Protein 6GG2 (pdb70)

Structure (mmCIF, N/CA/C/O backbone):
data_6GG2
#
_entry.id   6GG2
#
_cell.length_a   90.123
_cell.length_b   90.123
_cell.length_c   266.278
_cell.angle_alpha   90.00
_cell.angle_beta   90.00
_cell.angle_gamma   120.00
#
_symmetry.space_group_name_H-M   'P 65 2 2'
#
loop_
_entity.id
_entity.type
_entity.pdbx_description
1 polymer 'Amino acid oxidase fmpA'
2 non-polymer 'FLAVIN-ADENINE DINUCLEOTIDE'
3 water water
#
loop_
_atom_site.group_PDB
_atom_site.id
_atom_site.type_symbol
_atom_site.label_atom_id
_atom_site.label_alt_id
_atom_site.label_comp_id
_atom_site.label_asym_id
_atom_site.label_entity_id
_atom_site.label_seq_id
_atom_site.pdbx_PDB_ins_code
_atom_site.Cartn_x
_atom_site.Cartn_y
_atom_site.Cartn_z
_atom_site.occupancy
_atom_site.B_iso_or_equiv
_atom_site.auth_seq_id
_atom_site.auth_comp_id
_atom_site.auth_asym_id
_atom_site.auth_atom_id
_atom_site.pdbx_PDB_model_num
ATOM 1 N N . SER A 1 2 ? -16.154 -60.709 -0.938 1.00 100.63 2 SER A N 1
ATOM 2 C CA . SER A 1 2 ? -16.804 -59.908 -1.968 1.00 108.03 2 SER A CA 1
ATOM 3 C C . SER A 1 2 ? -16.179 -58.520 -2.070 1.00 108.51 2 SER A C 1
ATOM 4 O O . SER A 1 2 ? -16.185 -57.904 -3.134 1.00 107.66 2 SER A O 1
ATOM 7 N N . ILE A 1 3 ? -15.629 -58.045 -0.956 1.00 106.14 3 ILE A N 1
ATOM 8 C CA . ILE A 1 3 ? -15.095 -56.689 -0.838 1.00 102.17 3 ILE A CA 1
ATOM 9 C C . ILE A 1 3 ? -13.956 -56.470 -1.831 1.00 102.56 3 ILE A C 1
ATOM 10 O O . ILE A 1 3 ? -13.318 -57.440 -2.266 1.00 107.65 3 ILE A O 1
ATOM 15 N N . PRO A 1 4 ? -13.678 -55.229 -2.229 1.00 99.43 4 PRO A N 1
ATOM 16 C CA . PRO A 1 4 ? -12.554 -54.981 -3.137 1.00 94.43 4 PRO A CA 1
ATOM 17 C C . PRO A 1 4 ? -11.221 -55.266 -2.463 1.00 97.56 4 PRO A C 1
ATOM 18 O O . PRO A 1 4 ? -11.104 -55.317 -1.237 1.00 98.27 4 PRO A O 1
ATOM 22 N N . ASN A 1 5 ? -10.198 -55.454 -3.299 1.00 99.26 5 ASN A N 1
ATOM 23 C CA . ASN A 1 5 ? -8.856 -55.749 -2.819 1.00 99.45 5 ASN A CA 1
ATOM 24 C C . ASN A 1 5 ? -7.879 -54.594 -2.980 1.00 95.70 5 ASN A C 1
ATOM 25 O O . ASN A 1 5 ? -6.830 -54.601 -2.328 1.00 94.79 5 ASN A O 1
ATOM 30 N N . SER A 1 6 ? -8.192 -53.609 -3.819 1.00 90.69 6 SER A N 1
ATOM 31 C CA . SER A 1 6 ? -7.320 -52.460 -4.009 1.00 90.63 6 SER A CA 1
ATOM 32 C C . SER A 1 6 ? -8.168 -51.236 -4.330 1.00 92.84 6 SER A C 1
ATOM 33 O O . SER A 1 6 ? -9.214 -51.341 -4.978 1.00 90.80 6 SER A O 1
ATOM 36 N N . PHE A 1 7 ? -7.706 -50.073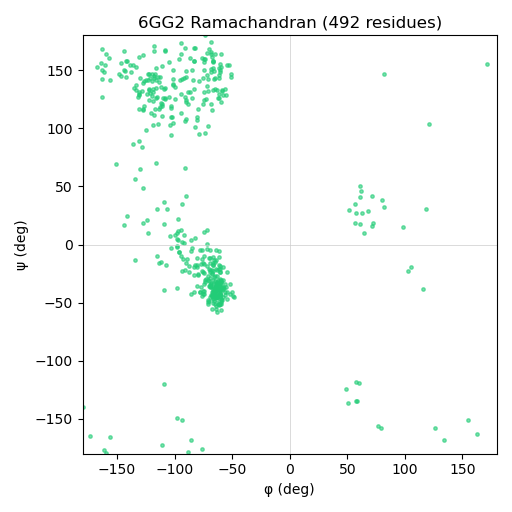 -3.868 1.00 91.21 7 PHE A N 1
ATOM 37 C CA . PHE A 1 7 ? -8.444 -48.825 -4.008 1.00 88.07 7 PHE A CA 1
ATOM 38 C C . PHE A 1 7 ? -7.550 -47.735 -4.581 1.00 82.58 7 PHE A C 1
ATOM 39 O O . PHE A 1 7 ? -6.357 -47.663 -4.267 1.00 81.93 7 PHE A O 1
ATOM 47 N N . ILE A 1 8 ? -8.141 -46.887 -5.418 1.00 74.44 8 ILE A N 1
ATOM 48 C CA . ILE A 1 8 ? -7.561 -45.604 -5.796 1.00 77.32 8 ILE A CA 1
ATOM 49 C C . ILE A 1 8 ? -8.616 -44.541 -5.537 1.00 75.81 8 ILE A C 1
ATOM 50 O O . ILE A 1 8 ? -9.683 -44.554 -6.164 1.00 73.43 8 ILE A O 1
ATOM 55 N N . ILE A 1 9 ? -8.329 -43.636 -4.609 1.00 76.48 9 ILE A N 1
ATOM 56 C CA . ILE A 1 9 ? -9.195 -42.504 -4.313 1.00 71.10 9 ILE A CA 1
ATOM 57 C C . ILE A 1 9 ? -8.584 -41.272 -4.957 1.00 69.02 9 ILE A C 1
ATOM 58 O O . ILE A 1 9 ? -7.453 -40.888 -4.634 1.00 71.34 9 ILE A O 1
ATOM 63 N N . VAL A 1 10 ? -9.327 -40.655 -5.871 1.00 65.93 10 VAL A N 1
ATOM 64 C CA . VAL A 1 10 ? -8.885 -39.442 -6.549 1.00 67.88 10 VAL A CA 1
ATOM 65 C C . VAL A 1 10 ? -9.587 -38.265 -5.881 1.00 65.38 10 VAL A C 1
ATOM 66 O O . VAL A 1 10 ? -10.776 -38.025 -6.119 1.00 62.21 10 VAL A O 1
ATOM 70 N N . GLY A 1 11 ? -8.848 -37.527 -5.059 1.00 56.48 11 GLY A N 1
ATOM 71 C CA . GLY A 1 11 ? -9.401 -36.364 -4.394 1.00 55.32 11 GLY A CA 1
ATOM 72 C C . GLY A 1 11 ? -9.324 -36.473 -2.885 1.00 57.91 11 GLY A C 1
ATOM 73 O O . GLY A 1 11 ? -10.111 -37.199 -2.272 1.00 59.66 11 GLY A O 1
ATOM 74 N N . SER A 1 12 ? -8.380 -35.761 -2.274 1.00 53.68 12 SER A N 1
ATOM 75 C CA . SER A 1 12 ? -8.241 -35.737 -0.819 1.00 59.49 12 SER A CA 1
ATOM 76 C C . SER A 1 12 ? -9.063 -34.626 -0.184 1.00 58.23 12 SER A C 1
ATOM 77 O O . SER A 1 12 ? -8.598 -33.945 0.733 1.00 56.82 12 SER A O 1
ATOM 80 N N . GLY A 1 13 ? -10.282 -34.424 -0.663 1.00 57.82 13 GLY A N 1
ATOM 81 C CA . GLY A 1 13 ? -11.188 -33.419 -0.155 1.00 56.80 13 GLY A CA 1
ATOM 82 C C . GLY A 1 13 ? -12.184 -33.989 0.832 1.00 58.72 13 GLY A C 1
ATOM 83 O O . GLY A 1 13 ? -11.900 -34.954 1.550 1.00 58.20 13 GLY A O 1
ATOM 84 N N . VAL A 1 14 ? -13.376 -33.394 0.862 1.00 60.71 14 VAL A N 1
ATOM 85 C CA . VAL A 1 14 ? -14.386 -33.804 1.836 1.00 56.72 14 VAL A CA 1
ATOM 86 C C . VAL A 1 14 ? -14.781 -35.260 1.618 1.00 57.43 14 VAL A C 1
ATOM 87 O O . VAL A 1 14 ? -14.770 -36.068 2.551 1.00 63.52 14 VAL A O 1
ATOM 91 N N . PHE A 1 15 ? -15.128 -35.618 0.381 1.00 60.35 15 PHE A N 1
ATOM 92 C CA . PHE A 1 15 ? -15.573 -36.981 0.101 1.00 56.63 15 PHE A CA 1
ATOM 93 C C . PHE A 1 15 ? -14.416 -37.970 0.180 1.00 62.71 15 PHE A C 1
ATOM 94 O O . PHE A 1 15 ? -14.517 -39.008 0.844 1.00 66.04 15 PHE A O 1
ATOM 102 N N . GLY A 1 16 ? -13.307 -37.666 -0.494 1.00 67.42 16 GLY A N 1
ATOM 103 C CA . GLY A 1 16 ? -12.228 -38.636 -0.591 1.00 61.28 16 GLY A CA 1
ATOM 104 C C . GLY A 1 16 ? -11.497 -38.843 0.722 1.00 63.09 16 GLY A C 1
ATOM 105 O O . GLY A 1 16 ? -11.316 -39.978 1.171 1.00 70.12 16 GLY A O 1
ATOM 106 N N . LEU A 1 17 ? -11.058 -37.749 1.352 1.00 59.01 17 LEU A N 1
ATOM 107 C CA . LEU A 1 17 ? -10.315 -37.871 2.603 1.00 62.59 17 LEU A CA 1
ATOM 108 C C . LEU A 1 17 ? -11.165 -38.489 3.705 1.00 69.01 17 LEU A C 1
ATOM 109 O O . LEU A 1 17 ? -10.642 -39.219 4.555 1.00 70.38 17 LEU A O 1
ATOM 114 N N . SER A 1 18 ? -12.473 -38.216 3.713 1.00 67.23 18 SER A N 1
A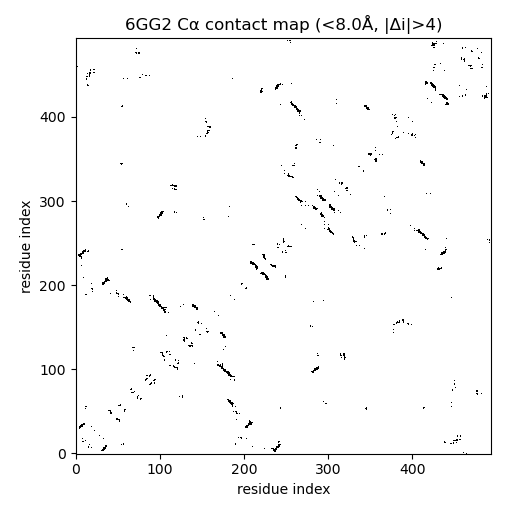TOM 115 C CA . SER A 1 18 ? -13.343 -38.877 4.681 1.00 68.32 18 SER A CA 1
ATOM 116 C C . SER A 1 18 ? -13.465 -40.366 4.391 1.00 70.12 18 SER A C 1
ATOM 117 O O . SER A 1 18 ? -13.596 -41.168 5.322 1.00 67.75 18 SER A O 1
ATOM 120 N N . LEU A 1 19 ? -13.435 -40.751 3.112 1.00 68.51 19 LEU A N 1
ATOM 121 C CA . LEU A 1 19 ? -13.450 -42.169 2.766 1.00 70.29 19 LEU A CA 1
ATOM 122 C C . LEU A 1 19 ? -12.180 -42.857 3.251 1.00 75.75 19 LEU A C 1
ATOM 123 O O . LEU A 1 19 ? -12.241 -43.917 3.887 1.00 74.87 19 LEU A O 1
ATOM 128 N N . ALA A 1 20 ? -11.018 -42.263 2.956 1.00 69.18 20 ALA A N 1
ATOM 129 C CA . ALA A 1 20 ? -9.750 -42.826 3.408 1.00 71.59 20 ALA A CA 1
ATOM 130 C C . ALA A 1 20 ? -9.745 -43.037 4.915 1.00 72.71 20 ALA A C 1
ATOM 131 O O . ALA A 1 20 ? -9.259 -44.062 5.408 1.00 73.13 20 ALA A O 1
ATOM 133 N N . TYR A 1 21 ? -10.297 -42.078 5.660 1.00 70.41 21 TYR A N 1
ATOM 134 C CA . TYR A 1 21 ? -10.346 -42.186 7.115 1.00 72.99 21 TYR A CA 1
ATOM 135 C C . TYR A 1 21 ? -11.216 -43.360 7.549 1.00 74.21 21 TYR A C 1
ATOM 136 O O . TYR A 1 21 ? -10.835 -44.136 8.433 1.00 73.58 21 TYR A O 1
ATOM 145 N N . ALA A 1 22 ? -12.391 -43.508 6.930 1.00 78.95 22 ALA A N 1
ATOM 146 C CA . ALA A 1 22 ? -13.282 -44.612 7.275 1.00 73.38 22 ALA A CA 1
ATOM 147 C C . ALA A 1 22 ? -12.610 -45.957 7.029 1.00 78.76 22 ALA A C 1
ATOM 148 O O . ALA A 1 22 ? -12.606 -46.831 7.904 1.00 78.62 22 ALA A O 1
ATOM 150 N N . LEU A 1 23 ? -12.029 -46.138 5.838 1.00 77.83 23 LEU A N 1
ATOM 151 C CA . LEU A 1 23 ? -11.325 -47.380 5.535 1.00 76.63 23 LEU A CA 1
ATOM 152 C C . LEU A 1 23 ? -10.159 -47.608 6.487 1.00 83.46 23 LEU A C 1
ATOM 153 O O . LEU A 1 23 ? -9.800 -48.758 6.767 1.00 85.44 23 LEU A O 1
ATOM 158 N N . SER A 1 24 ? -9.558 -46.529 6.994 1.00 80.35 24 SER A N 1
ATOM 159 C CA . SER A 1 24 ? -8.456 -46.659 7.936 1.00 83.74 24 SER A CA 1
ATOM 160 C C . SER A 1 24 ? -8.917 -47.141 9.305 1.00 85.03 24 SER A C 1
ATOM 161 O O . SER A 1 24 ? -8.091 -47.619 10.090 1.00 87.99 24 SER A O 1
ATOM 164 N N . LEU A 1 25 ? -10.209 -47.022 9.611 1.00 84.58 25 LEU A N 1
ATOM 165 C CA . LEU A 1 25 ? -10.752 -47.549 10.853 1.00 82.82 25 LEU A CA 1
ATOM 166 C C . LEU A 1 25 ? -11.307 -48.957 10.700 1.00 85.82 25 LEU A C 1
ATOM 167 O O . LEU A 1 25 ? -11.393 -49.688 11.693 1.00 90.85 25 LEU A O 1
ATOM 172 N N . ASP A 1 26 ? -11.674 -49.351 9.483 1.00 85.22 26 ASP A N 1
ATOM 173 C CA . ASP A 1 26 ? -12.222 -50.677 9.222 1.00 86.75 26 ASP A CA 1
ATOM 174 C C . ASP A 1 26 ? -11.077 -51.678 9.125 1.00 93.17 26 ASP A C 1
ATOM 175 O O . ASP A 1 26 ? -10.314 -51.668 8.152 1.00 94.50 26 ASP A O 1
ATOM 180 N N . ASP A 1 27 ? -10.962 -52.550 10.132 1.00 94.77 27 ASP A N 1
ATOM 181 C CA . ASP A 1 27 ? -9.869 -53.516 10.174 1.00 94.66 27 ASP A CA 1
ATOM 182 C C . ASP A 1 27 ? -9.916 -54.505 9.017 1.00 91.63 27 ASP A C 1
ATOM 183 O O . ASP A 1 27 ? -8.881 -55.087 8.673 1.00 90.70 27 ASP A O 1
ATOM 188 N N . ARG A 1 28 ? -11.086 -54.703 8.401 1.00 88.72 28 ARG A N 1
ATOM 189 C CA . ARG A 1 28 ? -11.201 -55.600 7.256 1.00 89.18 28 ARG A CA 1
ATOM 190 C C . ARG A 1 28 ? -10.351 -55.158 6.0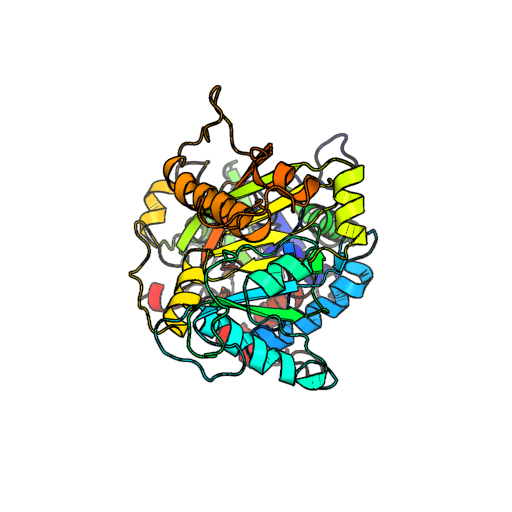70 1.00 93.26 28 ARG A C 1
ATOM 191 O O . ARG A 1 28 ? -10.281 -55.889 5.076 1.00 95.75 28 ARG A O 1
ATOM 199 N N . PHE A 1 29 ? -9.705 -53.992 6.151 1.00 92.76 29 PHE A N 1
ATOM 200 C CA . PHE A 1 29 ? -8.903 -53.453 5.059 1.00 92.19 29 PHE A CA 1
ATOM 201 C C . PHE A 1 29 ? -7.460 -53.172 5.460 1.00 89.73 29 PHE A C 1
ATOM 202 O O . PHE A 1 29 ? -6.728 -52.548 4.681 1.00 92.15 29 PHE A O 1
ATOM 210 N N . ALA A 1 30 ? -7.030 -53.609 6.648 1.00 90.65 30 ALA A N 1
ATOM 211 C CA . ALA A 1 30 ? -5.678 -53.299 7.108 1.00 94.88 30 ALA A CA 1
ATOM 212 C C . ALA A 1 30 ? -4.616 -53.851 6.166 1.00 92.50 30 ALA A C 1
ATOM 213 O O . ALA A 1 30 ? -3.556 -53.237 5.998 1.00 95.47 30 ALA A O 1
ATOM 215 N N . ASP A 1 31 ? -4.878 -54.998 5.544 1.00 92.87 31 ASP A N 1
ATOM 216 C CA . ASP A 1 31 ? -3.933 -55.593 4.610 1.00 95.20 31 ASP A CA 1
ATOM 217 C C . ASP A 1 31 ? -4.100 -55.090 3.185 1.00 94.61 31 ASP A C 1
ATOM 218 O O . ASP A 1 31 ? -3.168 -55.224 2.384 1.00 92.97 31 ASP A O 1
ATOM 223 N N . LYS A 1 32 ? -5.294 -54.611 2.863 1.00 94.01 32 LYS A N 1
ATOM 224 C CA . LYS A 1 32 ? -5.624 -54.148 1.489 1.00 96.55 32 LYS A CA 1
ATOM 225 C C . LYS A 1 32 ? -4.841 -52.877 1.151 1.00 93.01 32 LYS A C 1
ATOM 226 O O . LYS A 1 32 ? -4.562 -52.093 2.072 1.00 95.08 32 LYS A O 1
ATOM 232 N N . LYS A 1 33 ? -4.504 -52.692 -0.117 1.00 92.54 33 LYS A N 1
ATOM 233 C CA . LYS A 1 33 ? -3.737 -51.497 -0.555 1.00 95.92 33 LYS A CA 1
ATOM 234 C C . LYS A 1 33 ? -4.720 -50.382 -0.928 1.00 96.45 33 LYS A C 1
ATOM 235 O O . LYS A 1 33 ? -5.586 -50.621 -1.789 1.00 92.93 33 LYS A O 1
ATOM 241 N N . ILE A 1 34 ? -4.588 -49.217 -0.308 1.00 88.43 34 ILE A N 1
ATOM 242 C CA . ILE A 1 34 ? -5.486 -48.062 -0.596 1.00 89.90 34 ILE A CA 1
ATOM 243 C C . ILE A 1 34 ? -4.623 -46.889 -1.064 1.00 83.29 34 ILE A C 1
ATOM 244 O O . ILE A 1 34 ? -3.643 -46.582 -0.372 1.00 85.32 34 ILE A O 1
ATOM 249 N N . ILE A 1 35 ? -4.964 -46.253 -2.173 1.00 82.76 35 ILE A N 1
ATOM 250 C CA . ILE A 1 35 ? -4.146 -45.100 -2.647 1.00 78.20 35 ILE A CA 1
ATOM 251 C C . ILE A 1 35 ? -5.016 -43.842 -2.701 1.00 73.17 35 ILE A C 1
ATOM 252 O O . ILE A 1 35 ? -6.088 -43.889 -3.320 1.00 74.75 35 ILE A O 1
ATOM 257 N N . LEU A 1 36 ? -4.561 -42.770 -2.073 1.00 66.52 36 LEU A N 1
ATOM 258 C CA . LEU A 1 36 ? -5.252 -41.486 -2.094 1.00 66.76 36 LEU A CA 1
ATOM 259 C C . LEU A 1 36 ? -4.352 -40.504 -2.832 1.00 68.75 36 LEU A C 1
ATOM 260 O O . LEU A 1 36 ? -3.355 -40.027 -2.284 1.00 66.53 36 LEU A O 1
ATOM 265 N N . VAL A 1 37 ? -4.704 -40.206 -4.075 1.00 60.74 37 VAL A N 1
ATOM 266 C CA . VAL A 1 37 ? -3.915 -39.324 -4.924 1.00 63.60 37 VAL A CA 1
ATOM 267 C C . VAL A 1 37 ? -4.571 -37.952 -4.952 1.00 62.53 37 VAL A C 1
ATOM 268 O O . VAL A 1 37 ? -5.802 -37.838 -5.027 1.00 60.98 37 VAL A O 1
ATOM 272 N N . ASP A 1 38 ? -3.753 -36.905 -4.878 1.00 61.10 38 ASP A N 1
ATOM 273 C CA . ASP A 1 38 ? -4.263 -35.550 -5.006 1.00 58.94 38 ASP A CA 1
ATOM 274 C C . ASP A 1 38 ? -3.231 -34.664 -5.681 1.00 61.08 38 ASP A C 1
ATOM 275 O O . ASP A 1 38 ? -2.024 -34.832 -5.483 1.00 58.71 38 ASP A O 1
ATOM 280 N N . ARG A 1 39 ? -3.734 -33.720 -6.482 1.00 61.91 39 ARG A N 1
ATOM 281 C CA . ARG A 1 39 ? -2.897 -32.696 -7.105 1.00 60.18 39 ARG A CA 1
ATOM 282 C C . ARG A 1 39 ? -1.989 -32.014 -6.087 1.00 63.15 39 ARG A C 1
ATOM 283 O O . ARG A 1 39 ? -0.816 -31.742 -6.366 1.00 66.61 39 ARG A O 1
ATOM 291 N N . TRP A 1 40 ? -2.517 -31.738 -4.899 1.00 59.74 40 TRP A N 1
ATOM 292 C CA . TRP A 1 40 ? -1.848 -30.905 -3.912 1.00 60.89 40 TRP A CA 1
ATOM 293 C C . TRP A 1 40 ? -1.068 -31.760 -2.923 1.00 62.51 40 TRP A C 1
ATOM 294 O O . TRP A 1 40 ? -1.512 -32.842 -2.529 1.00 64.85 40 TRP A O 1
ATOM 305 N N . ASN A 1 41 ? 0.108 -31.271 -2.534 1.00 63.20 41 ASN A N 1
ATOM 306 C CA . ASN A 1 41 ? 0.942 -31.932 -1.534 1.00 64.69 41 ASN A CA 1
ATOM 307 C C . ASN A 1 41 ? 0.575 -31.367 -0.168 1.00 67.59 41 ASN A C 1
ATOM 308 O O . ASN A 1 41 ? 0.941 -30.235 0.165 1.00 66.86 41 ASN A O 1
ATOM 313 N N . PHE A 1 42 ? -0.132 -32.165 0.631 1.00 65.54 42 PHE A N 1
ATOM 314 C CA . PHE A 1 42 ? -0.575 -31.710 1.941 1.00 66.99 42 PHE A CA 1
ATOM 315 C C . PHE A 1 42 ? 0.544 -31.699 2.975 1.00 70.51 42 PHE A C 1
ATOM 316 O O . PHE A 1 42 ? 0.362 -31.114 4.047 1.00 70.32 42 PHE A O 1
ATOM 324 N N . GLU A 1 43 ? 1.688 -32.318 2.685 1.00 70.36 43 GLU A N 1
ATOM 325 C CA . GLU A 1 43 ? 2.803 -32.413 3.632 1.00 74.93 43 GLU A CA 1
ATOM 326 C C . GLU A 1 43 ? 4.104 -31.973 2.968 1.00 79.21 43 GLU A C 1
ATOM 327 O O . GLU A 1 43 ? 5.039 -32.766 2.818 1.00 80.59 43 GLU A O 1
ATOM 333 N N . PRO A 1 44 ? 4.210 -30.703 2.583 1.00 80.97 44 PRO A N 1
ATOM 334 C CA . PRO A 1 44 ? 5.391 -30.245 1.838 1.00 81.07 44 PRO A CA 1
ATOM 335 C C . PRO A 1 44 ? 6.633 -30.272 2.710 1.00 84.81 44 PRO A C 1
ATOM 336 O O . PRO A 1 44 ? 6.532 -30.363 3.943 1.00 80.16 44 PRO A O 1
ATOM 340 N N . PRO A 1 45 ? 7.823 -30.207 2.108 1.00 90.10 45 PRO A N 1
ATOM 341 C CA . PRO A 1 45 ? 9.056 -30.269 2.902 1.00 89.29 45 PRO A CA 1
ATOM 342 C C . PRO A 1 45 ? 9.151 -29.142 3.919 1.00 93.57 45 PRO A C 1
ATOM 343 O O . PRO A 1 45 ? 8.590 -28.058 3.738 1.00 94.56 45 PRO A O 1
ATOM 347 N N . ASN A 1 46 ? 9.874 -29.426 5.006 1.00 99.40 46 ASN A N 1
ATOM 348 C CA . ASN A 1 46 ? 10.159 -28.457 6.070 1.00 107.51 46 ASN A CA 1
ATOM 349 C C . ASN A 1 46 ? 8.896 -27.767 6.578 1.00 109.21 46 ASN A C 1
ATOM 350 O O . ASN A 1 46 ? 8.937 -26.619 7.027 1.00 113.29 46 ASN A O 1
ATOM 355 N N . ALA A 1 47 ? 7.766 -28.464 6.513 1.00 101.83 47 ALA A N 1
ATOM 356 C CA . ALA A 1 47 ? 6.503 -27.978 7.045 1.00 94.79 47 ALA A CA 1
ATOM 357 C C . ALA A 1 47 ? 6.080 -28.860 8.211 1.00 91.88 47 ALA A C 1
ATOM 358 O O . ALA A 1 47 ? 6.313 -30.073 8.198 1.00 95.38 47 ALA A O 1
ATOM 360 N N . THR A 1 48 ? 5.471 -28.250 9.225 1.00 87.66 48 THR A N 1
ATOM 361 C CA . THR A 1 48 ? 5.051 -28.961 10.428 1.00 83.92 48 THR A CA 1
ATOM 362 C C . THR A 1 48 ? 3.587 -29.367 10.269 1.00 81.41 48 THR A C 1
ATOM 363 O O . THR A 1 48 ? 2.696 -28.513 10.223 1.00 84.79 48 THR A O 1
ATOM 367 N N . GLY A 1 49 ? 3.344 -30.670 10.174 1.00 82.65 49 GLY A N 1
ATOM 368 C CA . GLY A 1 49 ? 1.995 -31.154 9.970 1.00 76.07 49 GLY A CA 1
ATOM 369 C C . GLY A 1 49 ? 1.531 -30.976 8.535 1.00 72.01 49 GLY A C 1
ATOM 370 O O . GLY A 1 49 ? 2.323 -30.879 7.591 1.00 76.15 49 GLY A O 1
ATOM 371 N N . SER A 1 50 ? 0.213 -30.925 8.378 1.00 73.41 50 SER A N 1
ATOM 372 C CA . SER A 1 50 ? -0.417 -30.831 7.071 1.00 69.99 50 SER A CA 1
ATOM 373 C C . SER A 1 50 ? -0.862 -29.402 6.784 1.00 70.71 50 SER A C 1
ATOM 374 O O . SER A 1 50 ? -1.192 -28.637 7.695 1.00 70.60 50 SER A O 1
ATOM 377 N N . VAL A 1 51 ? -0.858 -29.048 5.501 1.00 66.73 51 VAL A N 1
ATOM 378 C CA . VAL A 1 51 ? -1.390 -27.778 5.021 1.00 67.04 51 VAL A CA 1
ATOM 379 C C . VAL A 1 51 ? -2.528 -28.088 4.057 1.00 67.08 51 VAL A C 1
ATOM 380 O O . VAL A 1 51 ? -2.398 -28.966 3.195 1.00 64.60 51 VAL A O 1
ATOM 384 N N . HIS A 1 52 ? -3.651 -27.393 4.220 1.00 65.82 52 HIS A N 1
ATOM 385 C CA . HIS A 1 52 ? -4.791 -27.671 3.362 1.00 61.12 52 HIS A CA 1
ATOM 386 C C . HIS A 1 52 ? -4.573 -27.072 1.975 1.00 60.92 52 HIS A C 1
ATOM 387 O O . HIS A 1 52 ? -3.739 -26.185 1.773 1.00 62.71 52 HIS A O 1
ATOM 394 N N . ASN A 1 53 ? -5.325 -27.594 1.007 1.00 62.14 53 ASN A N 1
ATOM 395 C CA . ASN A 1 53 ? -5.233 -27.196 -0.393 1.00 55.80 53 ASN A CA 1
ATOM 396 C C . ASN A 1 53 ? -6.003 -25.898 -0.606 1.00 57.57 53 ASN A C 1
ATOM 397 O O . ASN A 1 53 ? -7.240 -25.907 -0.615 1.00 58.15 53 ASN A O 1
ATOM 402 N N . PRO A 1 54 ? -5.311 -24.770 -0.804 1.00 57.23 54 PRO A N 1
ATOM 403 C CA . PRO A 1 54 ? -6.010 -23.477 -0.885 1.00 55.26 54 PRO A CA 1
ATOM 404 C C . PRO A 1 54 ? -6.902 -23.325 -2.105 1.00 56.79 54 PRO A C 1
ATOM 405 O O . PRO A 1 54 ? -7.678 -22.361 -2.159 1.00 58.14 54 PRO A O 1
ATOM 409 N N . ALA A 1 55 ? -6.819 -24.229 -3.079 1.00 55.68 55 ALA A N 1
ATOM 410 C CA . ALA A 1 55 ? -7.688 -24.187 -4.246 1.00 53.04 55 ALA A CA 1
ATOM 411 C C . ALA A 1 55 ? -8.902 -25.096 -4.117 1.00 56.37 55 ALA A C 1
ATOM 412 O O . ALA A 1 55 ? -9.779 -25.057 -4.990 1.00 52.94 55 ALA A O 1
ATOM 414 N N . ALA A 1 56 ? -8.977 -25.903 -3.061 1.00 53.47 56 ALA A N 1
ATOM 415 C CA . ALA A 1 56 ? -10.108 -26.793 -2.858 1.00 51.25 56 ALA A CA 1
ATOM 416 C C . ALA A 1 56 ? -11.333 -26.010 -2.398 1.00 52.41 56 ALA A C 1
ATOM 417 O O . ALA A 1 56 ? -11.236 -24.890 -1.890 1.00 52.02 56 ALA A O 1
ATOM 419 N N . ALA A 1 57 ? -12.503 -26.621 -2.583 1.00 51.59 57 ALA A N 1
ATOM 420 C CA . ALA A 1 57 ? -13.754 -26.011 -2.150 1.00 55.28 57 ALA A CA 1
ATOM 421 C C . ALA A 1 57 ? -13.965 -26.104 -0.644 1.00 55.60 57 ALA A C 1
ATOM 422 O O . ALA A 1 57 ? -14.949 -25.557 -0.139 1.00 59.40 57 ALA A O 1
ATOM 424 N N . ASN A 1 58 ? -13.078 -26.784 0.079 1.00 55.87 58 ASN A N 1
ATOM 425 C CA . ASN A 1 58 ? -13.111 -26.801 1.532 1.00 53.85 58 ASN A CA 1
ATOM 426 C C . ASN A 1 58 ? -12.143 -25.801 2.150 1.00 52.40 58 ASN A C 1
ATOM 427 O O . ASN A 1 58 ? -12.089 -25.690 3.374 1.00 61.43 58 ASN A O 1
ATOM 432 N N . ALA A 1 59 ? -11.380 -25.077 1.338 1.00 55.08 59 ALA A N 1
ATOM 433 C CA . ALA A 1 59 ? -10.351 -24.163 1.836 1.00 57.87 59 ALA A CA 1
ATOM 434 C C . ALA A 1 59 ? -11.011 -22.874 2.307 1.00 59.04 59 ALA A C 1
ATOM 435 O O . ALA A 1 59 ? -11.263 -21.954 1.526 1.00 59.65 59 ALA A O 1
ATOM 437 N N . ASP A 1 60 ? -11.283 -22.800 3.608 1.00 58.20 60 ASP A N 1
ATOM 438 C CA . ASP A 1 60 ? -11.875 -21.611 4.203 1.00 55.34 60 ASP A CA 1
ATOM 439 C C . ASP A 1 60 ? -11.669 -21.662 5.710 1.00 60.03 60 ASP A C 1
ATOM 440 O O . ASP A 1 60 ? -11.752 -22.734 6.314 1.00 57.30 60 ASP A O 1
ATOM 445 N N . THR A 1 61 ? -11.407 -20.500 6.311 1.00 60.90 61 THR A N 1
ATOM 446 C CA . THR A 1 61 ? -11.245 -20.447 7.757 1.00 55.08 61 THR A CA 1
ATOM 447 C C . THR A 1 61 ? -12.559 -20.623 8.506 1.00 62.07 61 THR A C 1
ATOM 448 O O . THR A 1 61 ? -12.542 -20.663 9.742 1.00 66.96 61 THR A O 1
ATOM 452 N N . SER A 1 62 ? -13.687 -20.718 7.802 1.00 55.63 62 SER A N 1
ATOM 453 C CA . SER A 1 62 ? -14.952 -21.034 8.447 1.00 55.84 62 SER A CA 1
ATOM 454 C C . SER A 1 62 ? -15.909 -21.651 7.440 1.00 59.89 62 SER A C 1
ATOM 455 O O . SER A 1 62 ? -15.952 -21.248 6.273 1.00 60.89 62 SER A O 1
ATOM 458 N N . ARG A 1 63 ? -16.664 -22.640 7.915 1.00 54.89 63 ARG A N 1
ATOM 459 C CA . ARG A 1 63 ? -17.756 -23.280 7.195 1.00 59.79 63 ARG A CA 1
ATOM 460 C C . ARG A 1 63 ? -18.920 -23.420 8.164 1.00 63.32 63 ARG A C 1
ATOM 461 O O . ARG A 1 63 ? -18.722 -23.829 9.311 1.00 62.50 63 ARG A O 1
ATOM 469 N N . VAL A 1 64 ? -20.124 -23.079 7.714 1.00 57.31 64 VAL A N 1
ATOM 470 C CA . VAL A 1 64 ? -21.286 -23.030 8.596 1.00 60.98 64 VAL A CA 1
ATOM 471 C C . VAL A 1 64 ? -21.895 -24.419 8.718 1.00 65.83 64 VAL A C 1
ATOM 472 O O . VAL A 1 64 ? -22.219 -25.058 7.710 1.00 68.14 64 VAL A O 1
ATOM 476 N N . ILE A 1 65 ? -22.059 -24.880 9.953 1.00 69.85 65 ILE A N 1
ATOM 477 C CA . ILE A 1 65 ? -22.710 -26.149 10.251 1.00 70.85 65 ILE A CA 1
ATOM 478 C C . ILE A 1 65 ? -24.031 -25.841 10.931 1.00 76.50 65 ILE A C 1
ATOM 479 O O . ILE A 1 65 ? -24.059 -25.362 12.071 1.00 81.06 65 ILE A O 1
ATOM 484 N N . ARG A 1 66 ? -25.127 -26.109 10.229 1.00 73.67 66 ARG A N 1
ATOM 485 C CA . ARG A 1 66 ? -26.461 -26.009 10.794 1.00 89.95 66 ARG A CA 1
ATOM 486 C C . ARG A 1 66 ? -27.246 -27.227 10.339 1.00 95.58 66 ARG A C 1
ATOM 487 O O . ARG A 1 66 ? -26.945 -27.817 9.297 1.00 96.07 66 ARG A O 1
ATOM 495 N N . ARG A 1 67 ? -28.253 -27.605 11.128 1.00 100.09 67 ARG A N 1
ATOM 496 C CA . ARG A 1 67 ? -28.961 -28.856 10.877 1.00 104.89 67 ARG A CA 1
ATOM 497 C C . ARG A 1 67 ? -30.463 -28.757 11.115 1.00 109.24 67 ARG A C 1
ATOM 498 O O . ARG A 1 67 ? -31.104 -29.775 11.399 1.00 110.69 67 ARG A O 1
ATOM 506 N N . ASP A 1 68 ? -31.043 -27.564 11.017 1.00 111.52 68 ASP A N 1
ATOM 507 C CA . ASP A 1 68 ? -32.497 -27.435 10.960 1.00 110.65 68 ASP A CA 1
ATOM 508 C C . ASP A 1 68 ? -32.987 -27.382 9.517 1.00 109.01 68 ASP A C 1
ATOM 509 O O . ASP A 1 68 ? -33.954 -26.681 9.196 1.00 106.93 68 ASP A O 1
ATOM 514 N N . TYR A 1 69 ? -32.314 -28.120 8.632 1.00 108.56 69 TYR A N 1
ATOM 515 C CA . TYR A 1 69 ? -32.790 -28.354 7.279 1.00 105.31 69 TYR A CA 1
ATOM 516 C C . TYR A 1 69 ? -34.062 -29.201 7.309 1.00 106.91 69 TYR A C 1
ATOM 517 O O . TYR A 1 69 ? -34.300 -29.932 8.272 1.00 109.94 69 TYR A O 1
ATOM 526 N N . PRO A 1 70 ? -34.876 -29.148 6.245 1.00 107.25 70 PRO A N 1
ATOM 527 C CA . PRO A 1 70 ? -36.159 -29.868 6.255 1.00 103.02 70 PRO A CA 1
ATOM 528 C C . PRO A 1 70 ? -36.018 -31.353 6.564 1.00 101.84 70 PRO A C 1
ATOM 529 O O . PRO A 1 70 ? -34.977 -31.969 6.323 1.00 101.02 70 PRO A O 1
ATOM 533 N N . HIS A 1 71 ? -37.104 -31.923 7.091 1.00 104.90 71 HIS A N 1
ATOM 534 C CA . HIS A 1 71 ? -37.127 -33.328 7.479 1.00 104.61 71 HIS A CA 1
ATOM 535 C C . HIS A 1 71 ? -36.815 -34.227 6.287 1.00 103.82 71 HIS A C 1
ATOM 536 O O . HIS A 1 71 ? -37.378 -34.059 5.201 1.00 107.79 71 HIS A O 1
ATOM 543 N N . GLY A 1 72 ? -35.918 -35.187 6.499 1.00 100.93 72 GLY A N 1
ATOM 544 C CA . GLY A 1 72 ? -35.486 -36.086 5.455 1.00 97.44 72 GLY A CA 1
ATOM 545 C C . GLY A 1 72 ? -34.188 -36.778 5.820 1.00 94.89 72 GLY A C 1
ATOM 546 O O . GLY A 1 72 ? -33.795 -36.828 6.988 1.00 96.70 72 GLY A O 1
ATOM 547 N N . PRO A 1 73 ? -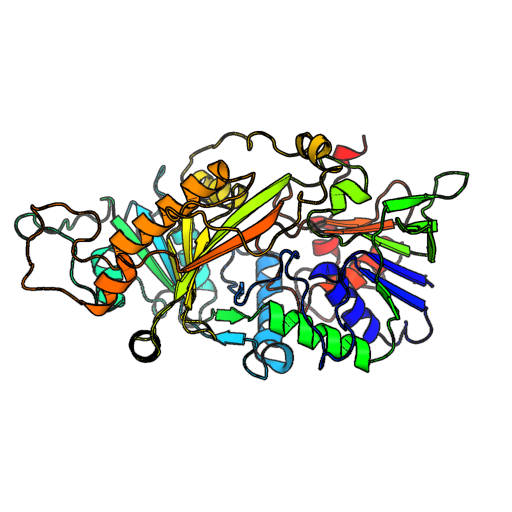33.506 -37.352 4.827 1.00 92.69 73 PRO A N 1
ATOM 548 C CA . PRO A 1 73 ? -32.203 -37.981 5.096 1.00 90.04 73 PRO A CA 1
ATOM 549 C C . PRO A 1 73 ? -31.125 -36.988 5.508 1.00 90.16 73 PRO A C 1
ATOM 550 O O . PRO A 1 73 ? -30.401 -37.235 6.477 1.00 95.61 73 PRO A O 1
ATOM 554 N N . TYR A 1 74 ? -31.001 -35.868 4.792 1.00 90.43 74 TYR A N 1
ATOM 555 C CA . TYR A 1 74 ? -30.064 -34.837 5.227 1.00 85.78 74 TYR A CA 1
ATOM 556 C C . TYR A 1 74 ? -30.419 -34.293 6.604 1.00 88.77 74 TYR A C 1
ATOM 557 O O . TYR A 1 74 ? -29.548 -33.738 7.283 1.00 83.92 74 TYR A O 1
ATOM 566 N N . ALA A 1 75 ? -31.673 -34.452 7.035 1.00 95.93 75 ALA A N 1
ATOM 567 C CA . ALA A 1 75 ? -32.049 -34.048 8.384 1.00 92.06 75 ALA A CA 1
ATOM 568 C C . ALA A 1 75 ? -31.294 -34.864 9.425 1.00 88.62 75 ALA A C 1
ATOM 569 O O . ALA A 1 75 ? -30.567 -34.317 10.263 1.00 79.38 75 ALA A O 1
ATOM 571 N N . SER A 1 76 ? -31.443 -36.185 9.382 1.00 90.37 76 SER A N 1
ATOM 572 C CA . SER A 1 76 ? -30.819 -37.017 10.405 1.00 89.57 76 SER A CA 1
ATOM 573 C C . SER A 1 76 ? -29.315 -37.163 10.199 1.00 87.29 76 SER A C 1
ATOM 574 O O . SER A 1 76 ? -28.611 -37.551 11.137 1.00 82.93 76 SER A O 1
ATOM 577 N N . LEU A 1 77 ? -28.803 -36.832 9.009 1.00 84.33 77 LEU A N 1
ATOM 578 C CA . LEU A 1 77 ? -27.394 -37.089 8.726 1.00 80.37 77 LEU A CA 1
ATOM 579 C C . LEU A 1 77 ? -26.478 -36.094 9.435 1.00 78.74 77 LEU A C 1
ATOM 580 O O . LEU A 1 77 ? -25.451 -36.490 9.998 1.00 77.37 77 LEU A O 1
ATOM 585 N N . ALA A 1 78 ? -26.831 -34.805 9.435 1.00 78.12 78 ALA A N 1
ATOM 586 C CA . ALA A 1 78 ? -25.963 -33.781 10.009 1.00 80.10 78 ALA A CA 1
ATOM 587 C C . ALA A 1 78 ? -26.103 -33.634 11.522 1.00 82.67 78 ALA A C 1
ATOM 588 O O . ALA A 1 78 ? -25.199 -33.081 12.157 1.00 82.98 78 ALA A O 1
ATOM 590 N N . LEU A 1 79 ? -27.201 -34.100 12.121 1.00 79.05 79 LEU A N 1
ATOM 591 C CA . LEU A 1 79 ? -27.223 -34.198 13.577 1.00 83.42 79 LEU A CA 1
ATOM 592 C C . LEU A 1 79 ? -26.283 -35.299 14.054 1.00 75.98 79 LEU A C 1
ATOM 593 O O . LEU A 1 79 ? -25.633 -35.157 15.097 1.00 77.42 79 LEU A O 1
ATOM 598 N N . GLU A 1 80 ? -26.181 -36.395 13.291 1.00 72.37 80 GLU A N 1
ATOM 599 C CA . GLU A 1 80 ? -25.150 -37.393 13.569 1.00 71.30 80 GLU A CA 1
ATOM 600 C C . GLU A 1 80 ? -23.758 -36.784 13.450 1.00 77.67 80 GLU A C 1
ATOM 601 O O . GLU A 1 80 ? -22.892 -37.008 14.306 1.00 75.17 80 GLU A O 1
ATOM 607 N N . ALA A 1 81 ? -23.523 -36.012 12.384 1.00 76.55 81 ALA A N 1
ATOM 608 C CA . ALA A 1 81 ? -22.234 -35.353 12.211 1.00 70.48 81 ALA A CA 1
ATOM 609 C C . ALA A 1 81 ? -21.959 -34.351 13.325 1.00 74.09 81 ALA A C 1
ATOM 610 O O . ALA A 1 81 ? -20.799 -34.147 13.706 1.00 68.03 81 ALA A O 1
ATOM 612 N N . MET A 1 82 ? -23.010 -33.720 13.856 1.00 76.00 82 MET A N 1
ATOM 613 C CA . MET A 1 82 ? -22.830 -32.729 14.913 1.00 74.82 82 MET A CA 1
ATOM 614 C C . MET A 1 82 ? -22.212 -33.339 16.164 1.00 75.49 82 MET A C 1
ATOM 615 O O . MET A 1 82 ? -21.496 -32.650 16.900 1.00 71.06 82 MET A O 1
ATOM 620 N N . LYS A 1 83 ? -22.478 -34.622 16.426 1.00 73.54 83 LYS A N 1
ATOM 621 C CA . LYS A 1 83 ? -21.881 -35.277 17.585 1.00 69.77 83 LYS A CA 1
ATOM 622 C C . LYS A 1 83 ? -20.363 -35.338 17.470 1.00 71.53 83 LYS A C 1
ATOM 623 O O . LYS A 1 83 ? -19.658 -35.255 18.482 1.00 74.30 83 LYS A O 1
ATOM 629 N N . HIS A 1 84 ? -19.843 -35.479 16.251 1.00 74.65 84 HIS A N 1
ATOM 630 C CA . HIS A 1 84 ? -18.398 -35.491 16.057 1.00 74.63 84 HIS A CA 1
ATOM 631 C C . HIS A 1 84 ? -17.820 -34.084 16.100 1.00 75.59 84 HIS A C 1
ATOM 632 O O . HIS A 1 84 ? -16.752 -33.869 16.685 1.00 70.95 84 HIS A O 1
ATOM 639 N N . TRP A 1 85 ? -18.510 -33.117 15.488 1.00 76.17 85 TRP A N 1
ATOM 640 C CA . TRP A 1 85 ? -18.070 -31.731 15.592 1.00 73.79 85 TRP A CA 1
ATOM 641 C C . TRP A 1 85 ? -18.035 -31.267 17.041 1.00 74.41 85 TRP A C 1
ATOM 642 O O . TRP A 1 85 ? -17.201 -30.429 17.406 1.00 74.37 85 TRP A O 1
ATOM 653 N N . ARG A 1 86 ? -18.921 -31.800 17.881 1.00 74.28 86 ARG A N 1
ATOM 654 C CA . ARG A 1 86 ? -18.875 -31.503 19.307 1.00 80.60 86 ARG A CA 1
ATOM 655 C C . ARG A 1 86 ? -17.924 -32.412 20.066 1.00 74.67 86 ARG A C 1
ATOM 656 O O . ARG A 1 86 ? -17.718 -32.204 21.264 1.00 74.36 86 ARG A O 1
ATOM 664 N N . GLY A 1 87 ? -17.345 -33.405 19.405 1.00 75.54 87 GLY A N 1
ATOM 665 C CA . GLY A 1 87 ? -16.389 -34.263 20.063 1.00 69.85 87 GLY A CA 1
ATOM 666 C C . GLY A 1 87 ? -14.977 -34.041 19.573 1.00 75.40 87 GLY A C 1
ATOM 667 O O . GLY A 1 87 ? -14.436 -32.931 19.653 1.00 68.45 87 GLY A O 1
ATOM 668 N N . LYS A 1 88 ? -14.388 -35.107 19.026 1.00 77.85 88 LYS A N 1
ATOM 669 C CA . LYS A 1 88 ? -12.972 -35.107 18.683 1.00 78.91 88 LYS A CA 1
ATOM 670 C C . LYS A 1 88 ? -12.685 -34.270 17.443 1.00 79.66 88 LYS A C 1
ATOM 671 O O . LYS A 1 88 ? -11.605 -33.675 17.334 1.00 74.94 88 LYS A O 1
ATOM 677 N N . PHE A 1 89 ? -13.633 -34.217 16.505 1.00 71.74 89 PHE A N 1
ATOM 678 C CA . PHE A 1 89 ? -13.426 -33.447 15.285 1.00 70.39 89 PHE A CA 1
ATOM 679 C C . PHE A 1 89 ? -13.345 -31.952 15.563 1.00 71.62 89 PHE A C 1
ATOM 680 O O . PHE A 1 89 ? -12.647 -31.226 14.845 1.00 67.51 89 PHE A O 1
ATOM 688 N N . GLY A 1 90 ? -14.041 -31.475 16.590 1.00 71.03 90 GLY A N 1
ATOM 689 C CA . GLY A 1 90 ? -14.035 -30.066 16.911 1.00 71.32 90 GLY A CA 1
ATOM 690 C C . GLY A 1 90 ? -13.075 -29.651 17.998 1.00 71.59 90 GLY A C 1
ATOM 691 O O . GLY A 1 90 ? -13.065 -28.479 18.388 1.00 74.07 90 GLY A O 1
ATOM 692 N N . GLU A 1 91 ? -12.265 -30.576 18.505 1.00 69.85 91 GLU A N 1
ATOM 693 C CA . GLU A 1 91 ? -11.313 -30.243 19.551 1.00 75.95 91 GLU A CA 1
ATOM 694 C C . GLU A 1 91 ? -10.270 -29.258 19.033 1.00 73.39 91 GLU A C 1
ATOM 695 O O . GLU A 1 91 ? -10.108 -29.055 17.827 1.00 68.31 91 GLU A O 1
ATOM 701 N N . ASN A 1 92 ? -9.562 -28.634 19.977 1.00 77.43 92 ASN A N 1
ATOM 702 C CA . ASN A 1 92 ? -8.536 -27.636 19.671 1.00 80.91 92 ASN A CA 1
ATOM 703 C C . ASN A 1 92 ? -9.106 -26.483 18.844 1.00 78.77 92 ASN A C 1
ATOM 704 O O . ASN A 1 92 ? -8.427 -25.936 17.972 1.00 77.83 92 ASN A O 1
ATOM 709 N N . ASN A 1 93 ? -10.364 -26.124 19.111 1.00 75.42 93 ASN A N 1
ATOM 710 C CA . ASN A 1 93 ? -11.096 -25.001 18.514 1.00 79.38 93 ASN A CA 1
ATOM 711 C C . ASN A 1 93 ? -11.484 -25.216 17.059 1.00 78.09 93 ASN A C 1
ATOM 712 O O . ASN A 1 93 ? -11.823 -24.233 16.378 1.00 77.57 93 ASN A O 1
ATOM 717 N N . ARG A 1 94 ? -11.450 -26.450 16.549 1.00 68.97 94 ARG A N 1
ATOM 718 C CA . ARG A 1 94 ? -11.854 -26.667 15.166 1.00 69.17 94 ARG A CA 1
ATOM 719 C C . ARG A 1 94 ? -13.341 -26.416 14.955 1.00 72.67 94 ARG A C 1
ATOM 720 O O . ARG A 1 94 ? -13.755 -26.146 13.822 1.00 66.37 94 ARG A O 1
ATOM 728 N N . TYR A 1 95 ? -14.148 -26.484 16.014 1.00 65.23 95 TYR A N 1
ATOM 729 C CA . TYR A 1 95 ? -15.564 -26.149 15.946 1.00 65.06 95 TYR A CA 1
ATOM 730 C C . TYR A 1 95 ? -15.864 -25.020 16.922 1.00 62.61 95 TYR A C 1
ATOM 731 O O . TYR A 1 95 ? -15.300 -24.961 18.017 1.00 66.98 95 TYR A O 1
ATOM 740 N N . VAL A 1 96 ? -16.754 -24.129 16.513 1.00 62.73 96 VAL A N 1
ATOM 741 C CA . VAL A 1 96 ? -17.201 -23.003 17.320 1.00 59.66 96 VAL A CA 1
ATOM 742 C C . VAL A 1 96 ? -18.719 -23.031 17.363 1.00 61.25 96 VAL A C 1
ATOM 743 O O . VAL A 1 96 ? -19.369 -23.320 16.357 1.00 65.64 96 VAL A O 1
ATOM 747 N N . ASN A 1 97 ? -19.286 -22.753 18.529 1.00 59.66 97 ASN A N 1
ATOM 748 C CA . ASN A 1 97 ? -20.724 -22.565 18.644 1.00 58.09 97 ASN A CA 1
ATOM 749 C C . ASN A 1 97 ? -21.057 -21.094 18.436 1.00 57.80 97 ASN A C 1
ATOM 750 O O . ASN A 1 97 ? -20.300 -20.203 18.836 1.00 58.70 97 ASN A O 1
ATOM 755 N N . GLN A 1 98 ? -22.197 -20.846 17.796 1.00 51.86 98 GLN A N 1
ATOM 756 C CA . GLN A 1 98 ? -22.629 -19.475 17.543 1.00 54.27 98 GLN A CA 1
ATOM 757 C C . GLN A 1 98 ? -24.104 -19.477 17.186 1.00 59.47 98 GLN A C 1
ATOM 758 O O . GLN A 1 98 ? -24.518 -20.213 16.286 1.00 57.77 98 GLN A O 1
ATOM 764 N N . ARG A 1 99 ? -24.889 -18.657 17.890 1.00 56.22 99 ARG A N 1
ATOM 765 C CA . ARG A 1 99 ? -26.288 -18.444 17.541 1.00 59.56 99 ARG A CA 1
ATOM 766 C C . ARG A 1 99 ? -26.405 -18.044 16.080 1.00 52.45 99 ARG A C 1
ATOM 767 O O . ARG A 1 99 ? -25.465 -17.489 15.503 1.00 55.16 99 ARG A O 1
ATOM 775 N N . LEU A 1 100 ? -27.557 -18.309 15.476 1.00 57.13 100 LEU A N 1
ATOM 776 C CA . LEU A 1 100 ? -27.784 -18.023 14.068 1.00 55.25 100 LEU A CA 1
ATOM 777 C C . LEU A 1 100 ? -29.110 -17.291 13.929 1.00 61.79 100 LEU A C 1
ATOM 778 O O . LEU A 1 100 ? -30.139 -17.767 14.421 1.00 65.25 100 LEU A O 1
ATOM 783 N N . LEU A 1 101 ? -29.082 -16.139 13.262 1.00 57.09 101 LEU A N 1
ATOM 784 C CA . LEU A 1 101 ? -30.274 -15.334 13.009 1.00 57.63 101 LEU A CA 1
ATOM 785 C C . LEU A 1 101 ? -30.706 -15.571 11.563 1.00 61.67 101 LEU A C 1
ATOM 786 O O . LEU A 1 101 ? -30.040 -15.122 10.627 1.00 61.33 101 LEU A O 1
ATOM 791 N N . PHE A 1 102 ? -31.830 -16.260 11.390 1.00 64.74 102 PHE A N 1
ATOM 792 C CA . PHE A 1 102 ? -32.319 -16.718 10.093 1.00 59.15 102 PHE A CA 1
ATOM 793 C C . PHE A 1 102 ? -33.464 -15.813 9.647 1.00 64.98 102 PHE A C 1
ATOM 794 O O . PHE A 1 102 ? -34.504 -15.774 10.310 1.00 61.78 102 PHE A O 1
ATOM 802 N N . SER A 1 103 ? -33.294 -15.109 8.520 1.00 60.34 103 SER A N 1
ATOM 803 C CA . SER A 1 103 ? -34.207 -14.020 8.176 1.00 60.92 103 SER A CA 1
ATOM 804 C C . SER A 1 103 ? -34.507 -13.953 6.678 1.00 61.35 103 SER A C 1
ATOM 805 O O . SER A 1 103 ? -33.751 -14.450 5.840 1.00 62.22 103 SER A O 1
ATOM 808 N N . GLY A 1 104 ? -35.643 -13.320 6.368 1.00 58.55 104 GLY A N 1
ATOM 809 C CA . GLY A 1 104 ? -36.081 -12.987 5.017 1.00 57.59 104 GLY A CA 1
ATOM 810 C C . GLY A 1 104 ? -37.147 -11.903 5.050 1.00 63.37 104 GLY A C 1
ATOM 811 O O . GLY A 1 104 ? -37.528 -11.416 6.119 1.00 65.18 104 GLY A O 1
ATOM 812 N N . GLU A 1 105 ? -37.679 -11.569 3.863 1.00 61.80 105 GLU A N 1
ATOM 813 C CA . GLU A 1 105 ? -38.593 -10.440 3.703 1.00 64.48 105 GLU A CA 1
ATOM 814 C C . GLU A 1 105 ? -39.989 -10.873 3.258 1.00 68.83 105 GLU A C 1
ATOM 815 O O . GLU A 1 105 ? -40.158 -11.698 2.358 1.00 74.16 105 GLU A O 1
ATOM 821 N N . GLY A 1 106 ? -41.000 -10.301 3.919 1.00 72.49 106 GLY A N 1
ATOM 822 C CA . GLY A 1 106 ? -42.406 -10.603 3.703 1.00 78.35 106 GLY A CA 1
ATOM 823 C C . GLY A 1 106 ? -43.216 -10.292 4.943 1.00 78.66 106 GLY A C 1
ATOM 824 O O . GLY A 1 106 ? -42.856 -9.417 5.726 1.00 73.01 106 GLY A O 1
ATOM 825 N N . SER A 1 107 ? -44.315 -11.035 5.120 1.00 80.39 107 SER A N 1
ATOM 826 C CA . SER A 1 107 ? -45.243 -10.837 6.226 1.00 79.75 107 SER A CA 1
ATOM 827 C C . SER A 1 107 ? -44.757 -11.557 7.487 1.00 78.26 107 SER A C 1
ATOM 828 O O . SER A 1 107 ? -43.838 -12.379 7.450 1.00 78.00 107 SER A O 1
ATOM 831 N N . SER A 1 108 ? -45.418 -11.248 8.611 1.00 74.76 108 SER A N 1
ATOM 832 C CA . SER A 1 108 ? -44.972 -11.692 9.931 1.00 72.61 108 SER A CA 1
ATOM 833 C C . SER A 1 108 ? -44.709 -13.192 9.964 1.00 70.23 108 SER A C 1
ATOM 834 O O . SER A 1 108 ? -45.388 -13.974 9.296 1.00 75.27 108 SER A O 1
ATOM 837 N N . LEU A 1 109 ? -43.716 -13.589 10.766 1.00 68.90 109 LEU A N 1
ATOM 838 C CA . LEU A 1 109 ? -43.203 -14.956 10.709 1.00 70.43 109 LEU A CA 1
ATOM 839 C C . LEU A 1 109 ? -44.244 -15.984 11.139 1.00 77.92 109 LEU A C 1
ATOM 840 O O . LEU A 1 109 ? -44.230 -17.119 10.646 1.00 77.29 109 LEU A O 1
ATOM 845 N N . THR A 1 110 ? -45.142 -15.621 12.056 1.00 77.25 110 THR A N 1
ATOM 846 C CA . THR A 1 110 ? -46.173 -16.565 12.471 1.00 81.39 110 THR A CA 1
ATOM 847 C C . THR A 1 110 ? -47.318 -16.628 11.467 1.00 83.16 110 THR A C 1
ATOM 848 O O . THR A 1 110 ? -48.005 -17.653 11.375 1.00 88.53 110 THR A O 1
ATOM 852 N N . THR A 1 111 ? -47.524 -15.551 10.715 1.00 80.92 111 THR A N 1
ATOM 853 C CA . THR A 1 111 ? -48.532 -15.522 9.666 1.00 85.83 111 THR A CA 1
ATOM 854 C C . THR A 1 111 ? -48.208 -16.581 8.611 1.00 83.20 111 THR A C 1
ATOM 855 O O . THR A 1 111 ? -47.032 -16.833 8.329 1.00 81.64 111 THR A O 1
ATOM 859 N N . PRO A 1 112 ? -49.217 -17.246 8.038 1.00 90.21 112 PRO A N 1
ATOM 860 C CA . PRO A 1 112 ? -48.926 -18.350 7.120 1.00 87.78 112 PRO A CA 1
ATOM 861 C C . PRO A 1 112 ? -48.250 -17.853 5.857 1.00 83.24 112 PRO A C 1
ATOM 862 O O . PRO A 1 112 ? -48.363 -16.668 5.496 1.00 80.41 112 PRO A O 1
ATOM 866 N N . PRO A 1 113 ? -47.523 -18.723 5.156 1.00 85.25 113 PRO A N 1
ATOM 867 C CA . PRO A 1 113 ? -46.823 -18.304 3.936 1.00 80.00 113 PRO A CA 1
ATOM 868 C C . PRO A 1 113 ? -47.774 -17.726 2.900 1.00 83.49 113 PRO A C 1
ATOM 869 O O . PRO A 1 113 ? -48.790 -18.335 2.553 1.00 92.37 113 PRO A O 1
ATOM 873 N N . LYS A 1 114 ? -47.441 -16.535 2.413 1.00 80.90 114 LYS A N 1
ATOM 874 C CA . LYS A 1 114 ? -48.113 -15.927 1.275 1.00 78.79 114 LYS A CA 1
ATOM 875 C C . LYS A 1 114 ? -47.156 -15.903 0.091 1.00 87.44 114 LYS A C 1
ATOM 876 O O . LYS A 1 114 ? -45.933 -15.895 0.262 1.00 87.26 114 LYS A O 1
ATOM 882 N N . ALA A 1 115 ? -47.723 -15.900 -1.111 1.00 82.94 115 ALA A N 1
ATOM 883 C CA . ALA A 1 115 ? -46.909 -15.994 -2.312 1.00 74.35 115 ALA A CA 1
ATOM 884 C C . ALA A 1 115 ? -46.046 -14.750 -2.488 1.00 74.59 115 ALA A C 1
ATOM 885 O O . ALA A 1 115 ? -46.391 -13.655 -2.033 1.00 80.94 115 ALA A O 1
ATOM 887 N N . LEU A 1 116 ? -44.899 -14.941 -3.148 1.00 72.39 116 LEU A N 1
ATOM 888 C CA . LEU A 1 116 ? -43.999 -13.862 -3.559 1.00 70.28 116 LEU A CA 1
ATOM 889 C C . LEU A 1 116 ? -43.317 -13.173 -2.378 1.00 77.22 116 LEU A C 1
ATOM 890 O O . LEU A 1 116 ? -42.967 -11.994 -2.462 1.00 80.04 116 LEU A O 1
ATOM 895 N N . GLU A 1 117 ? -43.106 -13.889 -1.277 1.00 74.55 117 GLU A N 1
ATOM 896 C CA . GLU A 1 117 ? -42.384 -13.361 -0.125 1.00 74.73 117 GLU A CA 1
ATOM 897 C C . GLU A 1 117 ? -41.194 -14.264 0.157 1.00 68.35 117 GLU A C 1
ATOM 898 O O . GLU A 1 117 ? -41.362 -15.471 0.363 1.00 70.54 117 GLU A O 1
ATOM 904 N N . THR A 1 118 ? -39.997 -13.679 0.178 1.00 65.18 118 THR A N 1
ATOM 905 C CA . THR A 1 118 ? -38.807 -14.476 0.434 1.00 64.00 118 THR A CA 1
ATOM 906 C C . THR A 1 118 ? -38.778 -15.042 1.862 1.00 63.67 118 THR A C 1
ATOM 907 O O . THR A 1 118 ? -38.027 -15.986 2.117 1.00 62.23 118 THR A O 1
ATOM 911 N N . VAL A 1 119 ? -39.593 -14.524 2.796 1.00 62.14 119 VAL A N 1
ATOM 912 C CA . VAL A 1 119 ? -39.685 -15.115 4.142 1.00 64.50 119 VAL A CA 1
ATOM 913 C C . VAL A 1 119 ? -40.153 -16.564 4.124 1.00 67.27 119 VAL A C 1
ATOM 914 O O . VAL A 1 119 ? -39.850 -17.323 5.058 1.00 69.72 119 VAL A O 1
ATOM 918 N N . ASN A 1 120 ? -40.815 -17.006 3.058 1.00 68.08 120 ASN A N 1
ATOM 919 C CA . ASN A 1 120 ? -41.368 -18.357 3.084 1.00 69.17 120 ASN A CA 1
ATOM 920 C C . ASN A 1 120 ? -40.289 -19.408 3.321 1.00 64.40 120 ASN A C 1
ATOM 921 O O . ASN A 1 120 ? -40.556 -20.446 3.939 1.00 67.48 120 ASN A O 1
ATOM 926 N N . TYR A 1 121 ? -39.062 -19.138 2.870 1.00 61.28 121 TYR A N 1
ATOM 927 C CA . TYR A 1 121 ? -37.934 -20.016 3.159 1.00 65.21 121 TYR A CA 1
ATOM 928 C C . TYR A 1 121 ? -37.653 -20.089 4.656 1.00 68.57 121 TYR A C 1
ATOM 929 O O . TYR A 1 121 ? -37.264 -21.147 5.166 1.00 69.40 121 TYR A O 1
ATOM 938 N N . ILE A 1 122 ? -37.851 -18.983 5.375 1.00 67.70 122 ILE A N 1
ATOM 939 C CA . ILE A 1 122 ? -37.648 -18.979 6.821 1.00 68.91 122 ILE A CA 1
ATOM 940 C C . ILE A 1 122 ? -38.814 -19.655 7.527 1.00 69.77 122 ILE A C 1
ATOM 941 O O . ILE A 1 122 ? -38.618 -20.457 8.448 1.00 66.61 122 ILE A O 1
ATOM 946 N N . LYS A 1 123 ? -40.043 -19.332 7.107 1.00 66.55 123 LYS A N 1
ATOM 947 C CA . LYS A 1 123 ? -41.226 -19.917 7.726 1.00 63.55 123 LYS A CA 1
ATOM 948 C C . LYS A 1 123 ? -41.190 -21.437 7.676 1.00 66.50 123 LYS A C 1
ATOM 949 O O . LYS A 1 123 ? -41.657 -22.101 8.609 1.00 74.73 123 LYS A O 1
ATOM 955 N N . LYS A 1 124 ? -40.626 -22.007 6.610 1.00 65.54 124 LYS A N 1
ATOM 956 C CA . LYS A 1 124 ? -40.414 -23.449 6.589 1.00 68.95 124 LYS A CA 1
ATOM 957 C C . LYS A 1 124 ? -39.350 -23.859 7.598 1.00 71.13 124 LYS A C 1
ATOM 958 O O . LYS A 1 124 ? -39.528 -24.843 8.325 1.00 74.37 124 LYS A O 1
ATOM 964 N N . ALA A 1 125 ? -38.242 -23.112 7.663 1.00 68.37 125 ALA A N 1
ATOM 965 C CA . ALA A 1 125 ? -37.181 -23.430 8.617 1.00 72.31 125 ALA A CA 1
ATOM 966 C C . ALA A 1 125 ? -37.602 -23.132 10.051 1.00 76.27 125 ALA A C 1
ATOM 967 O O . ALA A 1 125 ? -37.143 -23.800 10.984 1.00 74.43 125 ALA A O 1
ATOM 969 N N . TYR A 1 126 ? -38.462 -22.132 10.246 1.00 75.06 126 TYR A N 1
ATOM 970 C CA . TYR A 1 126 ? -38.954 -21.820 11.582 1.00 73.59 126 TYR A CA 1
ATOM 971 C C . TYR A 1 126 ? -39.911 -22.899 12.074 1.00 78.83 126 TYR A C 1
ATOM 972 O O . TYR A 1 126 ? -39.778 -23.394 13.200 1.00 75.10 126 TYR A O 1
ATOM 981 N N . ALA A 1 127 ? -40.868 -23.294 11.229 1.00 81.00 127 ALA A N 1
ATOM 982 C CA . ALA A 1 127 ? -41.828 -24.324 11.612 1.00 80.28 127 ALA A CA 1
ATOM 983 C C . ALA A 1 127 ? -41.136 -25.641 11.946 1.00 80.96 127 ALA A C 1
ATOM 984 O O . ALA A 1 127 ? -41.563 -26.357 12.859 1.00 81.22 127 ALA A O 1
ATOM 986 N N . ILE A 1 128 ? -40.065 -25.981 11.226 1.00 77.83 128 ILE A N 1
ATOM 987 C CA . ILE A 1 128 ? -39.366 -27.221 11.549 1.00 80.98 128 ILE A CA 1
ATOM 988 C C . ILE A 1 128 ? -38.507 -27.050 12.795 1.00 83.57 128 ILE A C 1
ATOM 989 O O . ILE A 1 128 ? -38.391 -27.975 13.609 1.00 91.22 128 ILE A O 1
ATOM 994 N N . SER A 1 129 ? -37.892 -25.877 12.970 1.00 84.81 129 SER A N 1
ATOM 995 C CA . SER A 1 129 ? -37.060 -25.656 14.149 1.00 82.63 129 SER A CA 1
ATOM 996 C C . SER A 1 129 ? -37.859 -25.860 15.429 1.00 80.08 129 SER A C 1
ATOM 997 O O . SER A 1 129 ? -37.347 -26.414 16.408 1.00 80.95 129 SER A O 1
ATOM 1000 N N . CYS A 1 130 ? -39.124 -25.433 15.435 1.00 79.16 130 CYS A N 1
ATOM 1001 C CA . CYS A 1 130 ? -39.968 -25.631 16.607 1.00 80.05 130 CYS A CA 1
ATOM 1002 C C . CYS A 1 130 ? -40.187 -27.109 16.900 1.00 86.38 130 CYS A C 1
ATOM 1003 O O . CYS A 1 130 ? -40.408 -27.488 18.056 1.00 91.66 130 CYS A O 1
ATOM 1006 N N . GLU A 1 131 ? -40.123 -27.959 15.874 1.00 89.41 131 GLU A N 1
ATOM 1007 C CA . GLU A 1 131 ? -40.364 -29.385 16.072 1.00 85.60 131 GLU A CA 1
ATOM 1008 C C . GLU A 1 131 ? -39.186 -30.074 16.757 1.00 85.81 131 GLU A C 1
ATOM 1009 O O . GLU A 1 131 ? -39.394 -30.909 17.645 1.00 92.05 131 GLU A O 1
ATOM 1015 N N . LEU A 1 132 ? -37.948 -29.752 16.359 1.00 83.66 132 LEU A N 1
ATOM 1016 C CA . LEU A 1 132 ? -36.772 -30.382 16.954 1.00 85.43 132 LEU A CA 1
ATOM 1017 C C . LEU A 1 132 ? -36.344 -29.716 18.250 1.00 89.66 132 LEU A C 1
ATOM 1018 O O . LEU A 1 132 ? -35.735 -30.377 19.096 1.00 89.46 132 LEU A O 1
ATOM 1023 N N . THR A 1 133 ? -36.641 -28.459 18.439 1.00 91.68 133 THR A N 1
ATOM 1024 C CA . THR A 1 133 ? -35.955 -27.868 19.585 1.00 88.19 133 THR A CA 1
ATOM 1025 C C . THR A 1 133 ? -36.740 -28.109 20.871 1.00 85.04 133 THR A C 1
ATOM 1026 O O . THR A 1 133 ? -37.953 -27.866 20.904 1.00 84.13 133 THR A O 1
ATOM 1030 N N . PRO A 1 134 ? -36.083 -28.586 21.931 1.00 81.18 134 PRO A N 1
ATOM 1031 C CA . PRO A 1 134 ? -36.787 -28.851 23.194 1.00 80.88 134 PRO A CA 1
ATOM 1032 C C . PRO A 1 134 ? -37.526 -27.626 23.713 1.00 83.70 134 PRO A C 1
ATOM 1033 O O . PRO A 1 134 ? -36.953 -26.543 23.856 1.00 81.66 134 PRO A O 1
ATOM 1037 N N . GLY A 1 135 ? -38.806 -27.817 24.024 1.00 81.09 135 GLY A N 1
ATOM 1038 C CA . GLY A 1 135 ? -39.686 -26.744 24.414 1.00 80.20 135 GLY A CA 1
ATOM 1039 C C . GLY A 1 135 ? -40.637 -26.296 23.324 1.00 82.77 135 GLY A C 1
ATOM 1040 O O . GLY A 1 135 ? -41.689 -25.724 23.635 1.00 78.34 135 GLY A O 1
ATOM 1041 N N . GLY A 1 136 ? -40.300 -26.546 22.062 1.00 81.64 136 GLY A N 1
ATOM 1042 C CA . GLY A 1 136 ? -41.173 -26.176 20.970 1.00 82.81 136 GLY A CA 1
ATOM 1043 C C . GLY A 1 136 ? -41.077 -24.699 20.627 1.00 79.82 136 GLY A C 1
ATOM 1044 O O . GLY A 1 136 ? -40.092 -24.016 20.927 1.00 75.17 136 GLY A O 1
ATOM 1045 N N . ARG A 1 137 ? -42.142 -24.203 19.988 1.00 83.62 137 ARG A N 1
ATOM 1046 C CA . ARG A 1 137 ? -42.197 -22.808 19.567 1.00 82.81 137 ARG A CA 1
ATOM 1047 C C . ARG A 1 137 ? -42.025 -21.837 20.728 1.00 78.94 137 ARG A C 1
ATOM 1048 O O . ARG A 1 137 ? -41.688 -20.671 20.502 1.00 81.73 137 ARG A O 1
ATOM 1056 N N . ASP A 1 138 ? -42.243 -22.287 21.964 1.00 83.42 138 ASP A N 1
ATOM 1057 C CA . ASP A 1 138 ? -42.106 -21.394 23.107 1.00 83.53 138 ASP A CA 1
ATOM 1058 C C . ASP A 1 138 ? -40.645 -21.116 23.435 1.00 79.80 138 ASP A C 1
ATOM 1059 O O . ASP A 1 138 ? -40.334 -20.084 24.043 1.00 77.40 138 ASP A O 1
ATOM 1064 N N . ALA A 1 139 ? -39.738 -22.007 23.043 1.00 78.96 139 ALA A N 1
ATOM 1065 C CA . ALA A 1 139 ? -38.320 -21.852 23.334 1.00 73.40 139 ALA A CA 1
ATOM 1066 C C . ALA A 1 139 ? -37.535 -21.260 22.169 1.00 76.71 139 ALA A C 1
ATOM 1067 O O . ALA A 1 139 ? -36.301 -21.236 22.216 1.00 74.04 139 ALA A O 1
ATOM 1069 N N . VAL A 1 140 ? -38.217 -20.781 21.130 1.00 71.26 140 VAL A N 1
ATOM 1070 C CA . VAL A 1 140 ? -37.569 -20.242 19.938 1.00 71.39 140 VAL A CA 1
ATOM 1071 C C . VAL A 1 140 ? -37.838 -18.744 19.881 1.00 66.68 140 VAL A C 1
ATOM 1072 O O . VAL A 1 140 ? -38.994 -18.315 19.778 1.00 66.79 140 VAL A O 1
ATOM 1076 N N . GLN A 1 141 ? -36.770 -17.951 19.936 1.00 62.03 141 GLN A N 1
ATOM 1077 C CA . GLN A 1 141 ? -36.886 -16.499 19.901 1.00 56.61 141 GLN A CA 1
ATOM 1078 C C . GLN A 1 141 ? -37.109 -16.014 18.472 1.00 65.52 141 GLN A C 1
ATOM 1079 O O . GLN A 1 141 ? -36.508 -16.529 17.524 1.00 57.64 141 GLN A O 1
ATOM 1085 N N . VAL A 1 142 ? -37.972 -15.009 18.321 1.00 64.05 142 VAL A N 1
ATOM 1086 C CA . VAL A 1 142 ? -38.413 -14.540 17.012 1.00 62.20 142 VAL A CA 1
ATOM 1087 C C . VAL A 1 142 ? -38.283 -13.024 16.951 1.00 63.61 142 VAL A C 1
ATOM 1088 O O . VAL A 1 142 ? -38.771 -12.316 17.839 1.00 66.64 142 VAL A O 1
ATOM 1092 N N . LEU A 1 143 ? -37.629 -12.529 15.903 1.00 65.19 143 LEU A N 1
ATOM 1093 C CA . LEU A 1 143 ? -37.508 -11.102 15.630 1.00 66.46 143 LEU A CA 1
ATOM 1094 C C . LEU A 1 143 ? -38.337 -10.788 14.391 1.00 62.63 143 LEU A C 1
ATOM 1095 O O . LEU A 1 143 ? -38.064 -11.317 13.310 1.00 67.62 143 LEU A O 1
ATOM 1100 N N . ASP A 1 144 ? -39.342 -9.926 14.545 1.00 60.12 144 ASP A N 1
ATOM 1101 C CA . ASP A 1 144 ? -40.378 -9.766 13.533 1.00 65.57 144 ASP A CA 1
ATOM 1102 C C . ASP A 1 144 ? -40.299 -8.436 12.788 1.00 68.68 144 ASP A C 1
ATOM 1103 O O . ASP A 1 144 ? -41.278 -8.035 12.149 1.00 62.29 144 ASP A O 1
ATOM 1108 N N . SER A 1 145 ? -39.162 -7.746 12.846 1.00 67.05 145 SER A N 1
ATOM 1109 C CA . SER A 1 145 ? -38.999 -6.525 12.066 1.00 67.23 145 SER A CA 1
ATOM 1110 C C . SER A 1 145 ? -37.514 -6.229 11.925 1.00 66.54 145 SER A C 1
ATOM 1111 O O . SER A 1 145 ? -36.705 -6.653 12.756 1.00 59.94 145 SER A O 1
ATOM 1114 N N . LEU A 1 146 ? -37.167 -5.507 10.854 1.00 59.58 146 LEU A N 1
ATOM 1115 C CA . LEU A 1 146 ? -35.776 -5.121 10.638 1.00 56.01 146 LEU A CA 1
ATOM 1116 C C . LEU A 1 146 ? -35.223 -4.358 11.835 1.00 57.82 146 LEU A C 1
ATOM 1117 O O . LEU A 1 146 ? -34.077 -4.574 12.248 1.00 59.45 146 LEU A O 1
ATOM 1122 N N . ASP A 1 147 ? -36.031 -3.468 12.412 1.00 58.63 147 ASP A N 1
ATOM 1123 C CA . ASP A 1 147 ? -35.586 -2.708 13.574 1.00 55.82 147 ASP A CA 1
ATOM 1124 C C . ASP A 1 147 ? -35.451 -3.576 14.817 1.00 55.27 147 ASP A C 1
ATOM 1125 O O . ASP A 1 147 ? -34.736 -3.194 15.748 1.00 60.55 147 ASP A O 1
ATOM 1130 N N . GLU A 1 148 ? -36.119 -4.732 14.856 1.00 57.58 148 GLU A N 1
ATOM 1131 C CA . GLU A 1 148 ? -35.868 -5.697 15.923 1.00 55.99 148 GLU A CA 1
ATOM 1132 C C . GLU A 1 148 ? -34.552 -6.430 15.702 1.00 60.71 148 GLU A C 1
ATOM 1133 O O . GLU A 1 148 ? -33.810 -6.682 16.658 1.00 58.78 148 GLU A O 1
ATOM 1139 N N . VAL A 1 149 ? -34.256 -6.790 14.451 1.00 60.35 149 VAL A N 1
ATOM 1140 C CA . VAL A 1 149 ? -32.969 -7.400 14.139 1.00 57.84 149 VAL A CA 1
ATOM 1141 C C . VAL A 1 149 ? -31.835 -6.426 14.434 1.00 57.01 149 VAL A C 1
ATOM 1142 O O . VAL A 1 149 ? -30.806 -6.805 15.010 1.00 53.63 149 VAL A O 1
ATOM 1146 N N . ARG A 1 150 ? -32.006 -5.156 14.055 1.00 53.14 150 ARG A N 1
ATOM 1147 C CA . ARG A 1 150 ? -30.969 -4.162 14.314 1.00 51.98 150 ARG A CA 1
ATOM 1148 C C . ARG A 1 150 ? -30.772 -3.954 15.812 1.00 55.49 150 ARG A C 1
ATOM 1149 O O . ARG A 1 150 ? -29.635 -3.908 16.301 1.00 49.79 150 ARG A O 1
ATOM 1157 N N . ALA A 1 151 ? -31.872 -3.833 16.560 1.00 55.50 151 ALA A N 1
ATOM 1158 C CA . ALA A 1 151 ? -31.765 -3.708 18.011 1.00 56.70 151 ALA A CA 1
ATOM 1159 C C . ALA A 1 151 ? -31.105 -4.938 18.620 1.00 52.45 151 ALA A C 1
ATOM 1160 O O . ALA A 1 151 ? -30.351 -4.832 19.593 1.00 54.58 151 ALA A O 1
ATOM 1162 N N . PHE A 1 152 ? -31.371 -6.112 18.044 1.00 58.78 152 PHE A N 1
ATOM 1163 C CA . PHE A 1 152 ? -30.790 -7.367 18.511 1.00 53.99 152 PHE A CA 1
ATOM 1164 C C . PHE A 1 152 ? -29.267 -7.373 18.428 1.00 55.12 152 PHE A C 1
ATOM 1165 O O . PHE A 1 152 ? -28.621 -8.132 19.160 1.00 54.14 152 PHE A O 1
ATOM 1173 N N . LEU A 1 153 ? -28.680 -6.546 17.560 1.00 54.40 153 LEU A N 1
ATOM 1174 C CA . LEU A 1 153 ? -27.234 -6.466 17.402 1.00 57.91 153 LEU A CA 1
ATOM 1175 C C . LEU A 1 153 ? -26.639 -5.224 18.055 1.00 55.05 153 LEU A C 1
ATOM 1176 O O . LEU A 1 153 ? -25.444 -4.961 17.887 1.00 54.03 153 LEU A O 1
ATOM 1181 N N . GLY A 1 154 ? -27.438 -4.464 18.797 1.00 46.16 154 GLY A N 1
ATOM 1182 C CA . GLY A 1 154 ? -26.941 -3.261 19.426 1.00 47.44 154 GLY A CA 1
ATOM 1183 C C . GLY A 1 154 ? -26.902 -2.055 18.520 1.00 52.50 154 GLY A C 1
ATOM 1184 O O . GLY A 1 154 ? -26.015 -1.207 18.665 1.00 51.95 154 GLY A O 1
ATOM 1185 N N . ASN A 1 155 ? -27.836 -1.953 17.582 1.00 53.87 155 ASN A N 1
ATOM 1186 C CA . ASN A 1 155 ? -27.911 -0.832 16.660 1.00 53.71 155 ASN A CA 1
ATOM 1187 C C . ASN A 1 155 ? -29.223 -0.085 16.859 1.00 51.98 155 ASN A C 1
ATOM 1188 O O . ASN A 1 155 ? -30.124 -0.532 17.572 1.00 56.92 155 ASN A O 1
ATOM 1193 N N . THR A 1 156 ? -29.312 1.067 16.207 1.00 52.78 156 THR A N 1
ATOM 1194 C CA . THR A 1 156 ? -30.438 1.978 16.336 1.00 57.16 156 THR A CA 1
ATOM 1195 C C . THR A 1 156 ? -31.581 1.531 15.430 1.00 58.13 156 THR A C 1
ATOM 1196 O O . THR A 1 156 ? -31.415 0.642 14.592 1.00 52.91 156 THR A O 1
ATOM 1200 N N . PRO A 1 157 ? -32.769 2.118 15.572 1.00 62.76 157 PRO A N 1
ATOM 1201 C CA . PRO A 1 157 ? -33.824 1.846 14.594 1.00 62.34 157 PRO A CA 1
ATOM 1202 C C . PRO A 1 157 ? -33.558 2.593 13.300 1.00 60.16 157 PRO A C 1
ATOM 1203 O O . PRO A 1 157 ? -33.060 3.722 13.294 1.00 62.12 157 PRO A O 1
ATOM 1207 N N . SER A 1 158 ? -33.885 1.935 12.189 1.00 62.50 158 SER A N 1
ATOM 1208 C CA . SER A 1 158 ? -33.752 2.559 10.881 1.00 68.29 158 SER A CA 1
ATOM 1209 C C . SER A 1 158 ? -35.013 3.292 10.446 1.00 76.20 158 SER A C 1
ATOM 1210 O O . SER A 1 158 ? -34.949 4.116 9.525 1.00 73.42 158 SER A O 1
ATOM 1213 N N . HIS A 1 159 ? -36.146 3.025 11.093 1.00 78.67 159 HIS A N 1
ATOM 1214 C CA . HIS A 1 159 ? -37.415 3.571 10.633 1.00 84.67 159 HIS A CA 1
ATOM 1215 C C . HIS A 1 159 ? -37.486 5.073 10.909 1.00 87.03 159 HIS A C 1
ATOM 1216 O O . HIS A 1 159 ? -37.104 5.524 11.994 1.00 85.50 159 HIS A O 1
ATOM 1223 N N . PRO A 1 160 ? -37.966 5.865 9.950 1.00 93.04 160 PRO A N 1
ATOM 1224 C CA . PRO A 1 160 ? -38.019 7.311 10.156 1.00 89.81 160 PRO A CA 1
ATOM 1225 C C . PRO A 1 160 ? -38.915 7.662 11.325 1.00 97.79 160 PRO A C 1
ATOM 1226 O O . PRO A 1 160 ? -39.879 6.937 11.635 1.00 101.45 160 PRO A O 1
ATOM 1230 N N . PRO A 1 161 ? -38.642 8.782 12.001 1.00 98.85 161 PRO A N 1
ATOM 1231 C CA . PRO A 1 161 ? -39.426 9.109 13.204 1.00 100.14 161 PRO A CA 1
ATOM 1232 C C . PRO A 1 161 ? -40.828 9.605 12.897 1.00 107.42 161 PRO A C 1
ATOM 1233 O O . PRO A 1 161 ? -41.776 9.242 13.606 1.00 105.19 161 PRO A O 1
ATOM 1237 N N . HIS A 1 162 ? -40.986 10.431 11.859 1.00 103.64 162 HIS A N 1
ATOM 1238 C CA . HIS A 1 162 ? -42.290 11.023 11.572 1.00 103.52 162 HIS A CA 1
ATOM 1239 C C . HIS A 1 162 ? -43.290 9.972 11.105 1.00 106.27 162 HIS A C 1
ATOM 1240 O O . HIS A 1 162 ? -44.482 10.057 11.421 1.00 115.37 162 HIS A O 1
ATOM 1247 N N . LEU A 1 163 ? -42.829 8.983 10.348 1.00 106.41 163 LEU A N 1
ATOM 1248 C CA . LEU A 1 163 ? -43.715 7.915 9.914 1.00 109.47 163 LEU A CA 1
ATOM 1249 C C . LEU A 1 163 ? -44.070 7.022 11.101 1.00 112.16 163 LEU A C 1
ATOM 1250 O O . LEU A 1 163 ? -43.226 6.774 11.968 1.00 109.97 163 LEU A O 1
ATOM 1255 N N . PRO A 1 164 ? -45.307 6.539 11.177 1.00 115.09 164 PRO A N 1
ATOM 1256 C CA . PRO A 1 164 ? -45.708 5.688 12.298 1.00 116.71 164 PRO A CA 1
ATOM 1257 C C . PRO A 1 164 ? -45.474 4.212 12.019 1.00 117.69 164 PRO A C 1
ATOM 1258 O O . PRO A 1 164 ? -45.536 3.743 10.881 1.00 116.70 164 PRO A O 1
ATOM 1262 N N . VAL A 1 165 ? -45.199 3.479 13.100 1.00 119.33 165 VAL A N 1
ATOM 1263 C CA . VAL A 1 165 ? -44.950 2.048 12.985 1.00 123.90 165 VAL A CA 1
ATOM 1264 C C . VAL A 1 165 ? -46.198 1.355 12.459 1.00 125.69 165 VAL A C 1
ATOM 1265 O O . VAL A 1 165 ? -47.316 1.608 12.925 1.00 123.47 165 VAL A O 1
ATOM 1269 N N . ASN A 1 166 ? -46.010 0.483 11.471 1.00 127.54 166 ASN A N 1
ATOM 1270 C CA . ASN A 1 166 ? -47.111 -0.271 10.889 1.00 122.52 166 ASN A CA 1
ATOM 1271 C C . ASN A 1 166 ? -47.463 -1.443 11.796 1.00 120.99 166 ASN A C 1
ATOM 1272 O O . ASN A 1 166 ? -46.637 -2.338 12.012 1.00 117.94 166 ASN A O 1
ATOM 1277 N N . LYS A 1 167 ? -48.686 -1.441 12.329 1.00 119.35 167 LYS A N 1
ATOM 1278 C CA . LYS A 1 167 ? -49.130 -2.541 13.178 1.00 116.49 167 LYS A CA 1
ATOM 1279 C C . LYS A 1 167 ? -49.602 -3.750 12.380 1.00 110.40 167 LYS A C 1
ATOM 1280 O O . LYS A 1 167 ? -49.662 -4.852 12.936 1.00 107.85 167 LYS A O 1
ATOM 1286 N N . ASP A 1 168 ? -49.930 -3.566 11.105 1.00 108.10 168 ASP A N 1
ATOM 1287 C CA . ASP A 1 168 ? -50.367 -4.655 10.239 1.00 105.25 168 ASP A CA 1
ATOM 1288 C C . ASP A 1 168 ? -49.290 -5.732 10.140 1.00 102.45 168 ASP A C 1
ATOM 1289 O O . ASP A 1 168 ? -48.153 -5.424 9.749 1.00 101.32 168 ASP A O 1
ATOM 1294 N N . PRO A 1 169 ? -49.587 -6.984 10.483 1.00 101.37 169 PRO A N 1
ATOM 1295 C CA . PRO A 1 169 ? -48.598 -8.064 10.336 1.00 98.02 169 PRO A CA 1
ATOM 1296 C C . PRO A 1 169 ? -48.504 -8.655 8.936 1.00 94.41 169 PRO A C 1
ATOM 1297 O O . PRO A 1 169 ? -47.776 -9.636 8.753 1.00 86.75 169 PRO A O 1
ATOM 1301 N N . ALA A 1 170 ? -49.219 -8.096 7.960 1.00 96.46 170 ALA A N 1
ATOM 1302 C CA . ALA A 1 170 ? -49.141 -8.533 6.574 1.00 89.67 170 ALA A CA 1
ATOM 1303 C C . ALA A 1 170 ? -48.323 -7.589 5.706 1.00 93.53 170 ALA A C 1
ATOM 1304 O O . ALA A 1 170 ? -48.138 -7.865 4.516 1.00 93.31 170 ALA A O 1
ATOM 1306 N N . ALA A 1 171 ? -47.840 -6.481 6.265 1.00 90.81 171 ALA A N 1
ATOM 1307 C CA . ALA A 1 171 ? -46.935 -5.608 5.538 1.00 90.45 171 ALA A CA 1
ATOM 1308 C C . ALA A 1 171 ? -45.578 -6.288 5.364 1.00 82.37 171 ALA A C 1
ATOM 1309 O O . ALA A 1 171 ? -45.281 -7.319 5.976 1.00 79.07 171 ALA A O 1
ATOM 1311 N N . ARG A 1 172 ? -44.744 -5.694 4.517 1.00 77.67 172 ARG A N 1
ATOM 1312 C CA . ARG A 1 172 ? -43.436 -6.256 4.214 1.00 77.55 172 ARG A CA 1
ATOM 1313 C C . ARG A 1 172 ? -42.402 -5.744 5.207 1.00 71.81 172 ARG A C 1
ATOM 1314 O O . ARG A 1 172 ? -42.312 -4.537 5.455 1.00 71.83 172 ARG A O 1
ATOM 1322 N N . ASP A 1 173 ? -41.627 -6.666 5.771 1.00 67.36 173 ASP A N 1
ATOM 1323 C CA . ASP A 1 173 ? -40.496 -6.320 6.620 1.00 64.11 173 ASP A CA 1
ATOM 1324 C C . ASP A 1 173 ? -39.599 -7.542 6.741 1.00 63.62 173 ASP A C 1
ATOM 1325 O O . ASP A 1 173 ? -39.967 -8.653 6.350 1.00 60.53 173 ASP A O 1
ATOM 1330 N N . LEU A 1 174 ? -38.407 -7.316 7.285 1.00 55.46 174 LEU A N 1
ATOM 1331 C CA . LEU A 1 174 ? -37.501 -8.412 7.591 1.00 58.89 174 LEU A CA 1
ATOM 1332 C C . LEU A 1 174 ? -38.022 -9.185 8.795 1.00 60.09 174 LEU A C 1
ATOM 1333 O O . LEU A 1 174 ? -38.280 -8.607 9.853 1.00 64.16 174 LEU A O 1
ATOM 1338 N N . ARG A 1 175 ? -38.196 -10.491 8.626 1.00 62.47 175 ARG A N 1
ATOM 1339 C CA . ARG A 1 175 ? -38.657 -11.378 9.684 1.00 60.59 175 ARG A CA 1
ATOM 1340 C C . ARG A 1 175 ? -37.585 -12.428 9.939 1.00 60.58 175 ARG A C 1
ATOM 1341 O O . ARG A 1 175 ? -36.881 -12.840 9.013 1.00 60.41 175 ARG A O 1
ATOM 1349 N N . GLY A 1 176 ? -37.447 -12.858 11.191 1.00 60.31 176 GLY A N 1
ATOM 1350 C CA . GLY A 1 176 ? -36.354 -13.755 11.517 1.00 59.02 176 GLY A CA 1
ATOM 1351 C C . GLY A 1 176 ? -36.528 -14.452 12.846 1.00 59.79 176 GLY A C 1
ATOM 1352 O O . GLY A 1 176 ? -37.220 -13.964 13.744 1.00 62.87 176 GLY A O 1
ATOM 1353 N N . TYR A 1 177 ? -35.868 -15.605 12.962 1.00 62.47 177 TYR A N 1
ATOM 1354 C CA . TYR A 1 177 ? -35.838 -16.381 14.193 1.00 56.73 177 TYR A CA 1
ATOM 1355 C C . TYR A 1 177 ? -34.400 -16.761 14.525 1.00 58.26 177 TYR A C 1
ATOM 1356 O O . TYR A 1 177 ? -33.510 -16.727 13.671 1.00 60.52 177 TYR A O 1
ATOM 1365 N N . VAL A 1 178 ? -34.181 -17.121 15.787 1.00 57.81 178 VAL A N 1
ATOM 1366 C CA . VAL A 1 178 ? -32.857 -17.445 16.303 1.00 58.98 178 VAL A CA 1
ATOM 1367 C C . VAL A 1 178 ? -32.800 -18.931 16.628 1.00 57.88 178 VAL A C 1
ATOM 1368 O O . VAL A 1 178 ? -33.737 -19.488 17.210 1.00 60.92 178 VAL A O 1
ATOM 1372 N N . SER A 1 179 ? -31.702 -19.573 16.238 1.00 61.52 179 SER A N 1
ATOM 1373 C CA . SER A 1 179 ? -31.414 -20.950 16.609 1.00 62.61 179 SER A CA 1
ATOM 1374 C C . SER A 1 179 ? -30.056 -20.985 17.292 1.00 68.56 179 SER A C 1
ATOM 1375 O O . SER A 1 179 ? -29.079 -20.446 16.763 1.00 72.41 179 SER A O 1
ATOM 1378 N N . ASN A 1 180 ? -29.993 -21.612 18.465 1.00 71.97 180 ASN A N 1
ATOM 1379 C CA . ASN A 1 180 ? -28.760 -21.614 19.239 1.00 72.38 180 ASN A CA 1
ATOM 1380 C C . ASN A 1 180 ? -27.858 -22.801 18.936 1.00 72.06 180 ASN A C 1
ATOM 1381 O O . ASN A 1 180 ? -26.650 -22.719 19.185 1.00 73.81 180 ASN A O 1
ATOM 1386 N N . ASP A 1 181 ? -28.399 -23.895 18.407 1.00 73.49 181 ASP A N 1
ATOM 1387 C CA . ASP A 1 181 ? -27.588 -25.082 18.139 1.00 83.50 181 ASP A CA 1
ATOM 1388 C C . ASP A 1 181 ? -27.025 -25.011 16.719 1.00 86.71 181 ASP A C 1
ATOM 1389 O O . ASP A 1 181 ? -27.357 -25.796 15.828 1.00 86.17 181 ASP A O 1
ATOM 1394 N N . CYS A 1 182 ? -26.150 -24.030 16.523 1.00 80.72 182 CYS A N 1
ATOM 1395 C CA . CYS A 1 182 ? -25.449 -23.858 15.265 1.00 74.35 182 CYS A CA 1
ATOM 1396 C C . CYS A 1 182 ? -24.038 -23.380 15.555 1.00 70.30 182 CYS A C 1
ATOM 1397 O O . CYS A 1 182 ? -23.715 -22.963 16.670 1.00 71.37 182 CYS A O 1
ATOM 1400 N N . GLY A 1 183 ? -23.199 -23.447 14.536 1.00 69.76 183 GLY A N 1
ATOM 1401 C CA . GLY A 1 183 ? -21.845 -22.965 14.678 1.00 65.22 183 GLY A CA 1
ATOM 1402 C C . GLY A 1 183 ? -21.122 -22.992 13.354 1.00 66.13 183 GLY A C 1
ATOM 1403 O O . GLY A 1 183 ? -21.738 -23.105 12.293 1.00 63.43 183 GLY A O 1
ATOM 1404 N N . TRP A 1 184 ? -19.799 -22.882 13.431 1.00 62.94 184 TRP A N 1
ATOM 1405 C CA . TRP A 1 184 ? -18.964 -22.959 12.245 1.00 63.68 184 TRP A CA 1
ATOM 1406 C C . TRP A 1 184 ? -17.661 -23.664 12.584 1.00 60.38 184 TRP A C 1
ATOM 1407 O O . TRP A 1 184 ? -17.174 -23.597 13.714 1.00 60.21 184 TRP A O 1
ATOM 1418 N N . ALA A 1 185 ? -17.105 -24.344 11.586 1.00 60.87 185 ALA A N 1
ATOM 1419 C CA . ALA A 1 185 ? -15.854 -25.071 11.724 1.00 63.38 185 ALA A CA 1
ATOM 1420 C C . ALA A 1 185 ? -14.778 -24.413 10.876 1.00 57.36 185 ALA A C 1
ATOM 1421 O O . ALA A 1 185 ? -15.055 -23.910 9.784 1.00 64.85 185 ALA A O 1
ATOM 1423 N N . ASP A 1 186 ? -13.552 -24.416 11.389 1.00 58.26 186 ASP A N 1
ATOM 1424 C CA . ASP A 1 186 ? -12.389 -24.000 10.613 1.00 58.48 186 ASP A CA 1
ATOM 1425 C C . ASP A 1 186 ? -12.099 -25.121 9.628 1.00 63.35 186 ASP A C 1
ATOM 1426 O O . ASP A 1 186 ? -11.416 -26.095 9.955 1.00 63.93 186 ASP A O 1
ATOM 1431 N N . ALA A 1 187 ? -12.616 -24.970 8.409 1.00 62.10 187 ALA A N 1
ATOM 1432 C CA . ALA A 1 187 ? -12.561 -26.048 7.430 1.00 61.64 187 ALA A CA 1
ATOM 1433 C C . ALA A 1 187 ? -11.126 -26.437 7.096 1.00 62.34 187 ALA A C 1
ATOM 1434 O O . ALA A 1 187 ? -10.806 -27.628 6.999 1.00 56.98 187 ALA A O 1
ATOM 1436 N N . GLY A 1 188 ? -10.250 -25.450 6.923 1.00 57.11 188 GLY A N 1
ATOM 1437 C CA . GLY A 1 188 ? -8.855 -25.727 6.645 1.00 59.42 188 GLY A CA 1
ATOM 1438 C C . GLY A 1 188 ? -8.185 -26.535 7.737 1.00 63.04 188 GLY A C 1
ATOM 1439 O O . GLY A 1 188 ? -7.644 -27.615 7.476 1.00 67.12 188 GLY A O 1
ATOM 1440 N N . ALA A 1 189 ? -8.225 -26.023 8.971 1.00 62.06 189 ALA A N 1
ATOM 1441 C CA . ALA A 1 189 ? -7.630 -26.742 10.093 1.00 62.16 189 ALA A CA 1
ATOM 1442 C C . ALA A 1 189 ? -8.274 -28.107 10.293 1.00 59.92 189 ALA A C 1
ATOM 1443 O O . ALA A 1 189 ? -7.611 -29.044 10.753 1.00 58.81 189 ALA A O 1
ATOM 1445 N N . SER A 1 190 ? -9.559 -28.241 9.956 1.00 57.37 190 SER A N 1
ATOM 1446 C CA . SER A 1 190 ? -10.223 -29.535 10.066 1.00 58.68 190 SER A CA 1
ATOM 1447 C C . SER A 1 190 ? -9.614 -30.545 9.102 1.00 60.88 190 SER A C 1
ATOM 1448 O O . SER A 1 190 ? -9.255 -31.659 9.498 1.00 59.64 190 SER A O 1
ATOM 1451 N N . ILE A 1 191 ? -9.494 -30.168 7.825 1.00 64.27 191 ILE A N 1
ATOM 1452 C CA . ILE A 1 191 ? -8.886 -31.051 6.831 1.00 62.88 191 ILE A CA 1
ATOM 1453 C C . ILE A 1 191 ? -7.473 -31.426 7.256 1.00 60.24 191 ILE A C 1
ATOM 1454 O O . ILE A 1 191 ? -7.070 -32.593 7.185 1.00 58.66 191 ILE A O 1
ATOM 1459 N N . GLU A 1 192 ? -6.705 -30.435 7.714 1.00 58.87 192 GLU A N 1
ATOM 1460 C CA . GLU A 1 192 ? -5.318 -30.678 8.097 1.00 63.51 192 GLU A CA 1
ATOM 1461 C C . GLU A 1 192 ? -5.221 -31.689 9.234 1.00 66.03 192 GLU A C 1
ATOM 1462 O O . GLU A 1 192 ? -4.361 -32.578 9.207 1.00 65.05 192 GLU A O 1
ATOM 1468 N N . TRP A 1 193 ? -6.099 -31.579 10.237 1.00 63.81 193 TRP A N 1
ATOM 1469 C CA . TRP A 1 193 ? -6.093 -32.548 11.329 1.00 62.00 193 TRP A CA 1
ATOM 1470 C C . TRP A 1 193 ? -6.507 -33.929 10.840 1.00 67.04 193 TRP A C 1
ATOM 1471 O O . TRP A 1 193 ? -5.827 -34.925 11.117 1.00 69.63 193 TRP A O 1
ATOM 1482 N N . LEU A 1 194 ? -7.632 -34.008 10.123 1.00 65.75 194 LEU A N 1
ATOM 1483 C CA . LEU A 1 194 ? -8.084 -35.285 9.578 1.00 65.59 194 LEU A CA 1
ATOM 1484 C C . LEU A 1 194 ? -7.004 -35.920 8.718 1.00 66.42 194 LEU A C 1
ATOM 1485 O O . LEU A 1 194 ? -6.839 -37.146 8.709 1.00 68.55 194 LEU A O 1
ATOM 1490 N N . ARG A 1 195 ? -6.256 -35.091 7.992 1.00 66.72 195 ARG A N 1
ATOM 1491 C CA . ARG A 1 195 ? -5.146 -35.577 7.185 1.00 60.82 195 ARG A CA 1
ATOM 1492 C C . ARG A 1 195 ? -4.061 -36.196 8.058 1.00 67.45 195 ARG A C 1
ATOM 1493 O O . ARG A 1 195 ? -3.571 -37.297 7.779 1.00 64.87 195 ARG A O 1
ATOM 1501 N N . GLN A 1 196 ? -3.666 -35.490 9.122 1.00 69.56 196 GLN A N 1
ATOM 1502 C CA . GLN A 1 196 ? -2.664 -36.021 10.041 1.00 69.55 196 GLN A CA 1
ATOM 1503 C C . GLN A 1 196 ? -3.144 -37.311 10.693 1.00 67.84 196 GLN A C 1
ATOM 1504 O O . GLN A 1 196 ? -2.348 -38.224 10.943 1.00 58.28 196 GLN A O 1
ATOM 1510 N N . GLU A 1 197 ? -4.444 -37.397 10.982 1.00 69.27 197 GLU A N 1
ATOM 1511 C CA . GLU A 1 197 ? -5.014 -38.628 11.520 1.00 70.41 197 GLU A CA 1
ATOM 1512 C C . GLU A 1 197 ? -4.805 -39.790 10.558 1.00 75.43 197 GLU A C 1
ATOM 1513 O O . GLU A 1 197 ? -4.308 -40.853 10.948 1.00 77.78 197 GLU A O 1
ATOM 1519 N N . VAL A 1 198 ? -5.175 -39.598 9.289 1.00 72.95 198 VAL A N 1
ATOM 1520 C CA . VAL A 1 198 ? -5.050 -40.659 8.293 1.00 71.03 198 VAL A CA 1
ATOM 1521 C C . VAL A 1 198 ? -3.602 -41.116 8.175 1.00 73.52 198 VAL A C 1
ATOM 1522 O O . VAL A 1 198 ? -3.322 -42.314 8.033 1.00 77.08 198 VAL A O 1
ATOM 1526 N N . LEU A 1 199 ? -2.658 -40.175 8.244 1.00 70.53 199 LEU A N 1
ATOM 1527 C CA . LEU A 1 199 ? -1.250 -40.540 8.144 1.00 67.81 199 LEU A CA 1
ATOM 1528 C C . LEU A 1 199 ? -0.809 -41.376 9.340 1.00 73.03 199 LEU A C 1
ATOM 1529 O O . LEU A 1 199 ? -0.027 -42.322 9.190 1.00 69.79 199 LEU A O 1
ATOM 1534 N N . ARG A 1 200 ? -1.311 -41.048 10.533 1.00 73.73 200 ARG A N 1
ATOM 1535 C CA . ARG A 1 200 ? -0.911 -41.773 11.736 1.00 75.51 200 ARG A CA 1
ATOM 1536 C C . ARG A 1 200 ? -1.382 -43.221 11.695 1.00 81.08 200 ARG A C 1
ATOM 1537 O O . ARG A 1 200 ? -0.614 -44.138 12.010 1.00 83.88 200 ARG A O 1
ATOM 1545 N N . LEU A 1 201 ? -2.641 -43.449 11.303 1.00 79.95 201 LEU A N 1
ATOM 1546 C CA . LEU A 1 201 ? -3.160 -44.811 11.226 1.00 76.97 201 LEU A CA 1
ATOM 1547 C C . LEU A 1 201 ? -2.370 -45.674 10.249 1.00 79.53 201 LEU A C 1
ATOM 1548 O O . LEU A 1 201 ? -2.454 -46.905 10.321 1.00 82.40 201 LEU A O 1
ATOM 1553 N N . GLY A 1 202 ? -1.616 -45.060 9.339 1.00 79.64 202 GLY A N 1
ATOM 1554 C CA . GLY A 1 202 ? -0.678 -45.772 8.493 1.00 83.60 202 GLY A CA 1
ATOM 1555 C C . GLY A 1 202 ? -1.276 -46.759 7.520 1.00 83.65 202 GLY A C 1
ATOM 1556 O O . GLY A 1 202 ? -0.529 -47.519 6.897 1.00 78.25 202 GLY A O 1
ATOM 1557 N N . ARG A 1 203 ? -2.596 -46.776 7.355 1.00 85.03 203 ARG A N 1
ATOM 1558 C CA . ARG A 1 203 ? -3.212 -47.725 6.442 1.00 80.56 203 ARG A CA 1
ATOM 1559 C C . ARG A 1 203 ? -3.327 -47.208 5.018 1.00 78.98 203 ARG A C 1
ATOM 1560 O O . ARG A 1 203 ? -3.566 -48.030 4.136 1.00 78.60 203 ARG A O 1
ATOM 1568 N N . VAL A 1 204 ? -3.118 -45.907 4.762 1.00 81.70 204 VAL A N 1
ATOM 1569 C CA . VAL A 1 204 ? -3.379 -45.293 3.458 1.00 78.65 204 VAL A CA 1
ATOM 1570 C C . VAL A 1 204 ? -2.092 -44.713 2.875 1.00 79.44 204 VAL A C 1
ATOM 1571 O O . VAL A 1 204 ? -1.371 -43.972 3.560 1.00 79.61 204 VAL A O 1
ATOM 1575 N N . GLU A 1 205 ? -1.823 -45.033 1.600 1.00 76.92 205 GLU A N 1
ATOM 1576 C CA . GLU A 1 205 ? -0.719 -44.453 0.840 1.00 75.66 205 GLU A CA 1
ATOM 1577 C C . GLU A 1 205 ? -1.192 -43.201 0.113 1.00 77.20 205 GLU A C 1
ATOM 1578 O O . GLU A 1 205 ? -2.183 -43.250 -0.619 1.00 76.45 205 GLU A O 1
ATOM 1584 N N . CYS A 1 206 ? -0.481 -42.092 0.309 1.00 70.53 206 CYS A N 1
ATOM 1585 C CA . CYS A 1 206 ? -0.835 -40.807 -0.277 1.00 69.93 206 CYS A CA 1
ATOM 1586 C C . CYS A 1 206 ? 0.156 -40.454 -1.376 1.00 74.86 206 CYS A C 1
ATOM 1587 O O . CYS A 1 206 ? 1.371 -40.589 -1.190 1.00 71.51 206 CYS A O 1
ATOM 1590 N N . VAL A 1 207 ? -0.364 -39.997 -2.515 1.00 66.50 207 VAL A N 1
ATOM 1591 C CA . VAL A 1 207 ? 0.435 -39.748 -3.709 1.00 67.27 207 VAL A CA 1
ATOM 1592 C C . VAL A 1 207 ? 0.144 -38.339 -4.208 1.00 67.59 207 VAL A C 1
ATOM 1593 O O . VAL A 1 207 ? -1.022 -37.946 -4.321 1.00 64.30 207 VAL A O 1
ATOM 1597 N N . VAL A 1 208 ? 1.198 -37.581 -4.502 1.00 66.55 208 VAL A N 1
ATOM 1598 C CA . VAL A 1 208 ? 1.058 -36.282 -5.151 1.00 59.37 208 VAL A CA 1
ATOM 1599 C C . VAL A 1 208 ? 1.121 -36.496 -6.658 1.00 67.12 208 VAL A C 1
ATOM 1600 O O . VAL A 1 208 ? 2.100 -37.043 -7.177 1.00 72.60 208 VAL A O 1
ATOM 1604 N N . GLY A 1 209 ? 0.074 -36.067 -7.357 1.00 69.96 209 GLY A N 1
ATOM 1605 C CA . GLY A 1 209 ? -0.033 -36.241 -8.791 1.00 63.78 209 GLY A CA 1
ATOM 1606 C C . GLY A 1 209 ? -1.417 -35.857 -9.273 1.00 70.78 209 GLY A C 1
ATOM 1607 O O . GLY A 1 209 ? -2.375 -35.894 -8.494 1.00 62.86 209 GLY A O 1
ATOM 1608 N N . GLU A 1 210 ? -1.543 -35.483 -10.543 1.00 68.61 210 GLU A N 1
ATOM 1609 C CA . GLU A 1 210 ? -2.808 -35.021 -11.099 1.00 61.78 210 GLU A CA 1
ATOM 1610 C C . GLU A 1 210 ? -3.327 -36.052 -12.090 1.00 67.91 210 GLU A C 1
ATOM 1611 O O . GLU A 1 210 ? -2.651 -36.367 -13.077 1.00 76.56 210 GLU A O 1
ATOM 1617 N N . VAL A 1 211 ? -4.526 -36.570 -11.827 1.00 60.13 211 VAL A N 1
ATOM 1618 C CA . VAL A 1 211 ? -5.126 -37.560 -12.711 1.00 67.49 211 VAL A CA 1
ATOM 1619 C C . VAL A 1 211 ? -5.549 -36.890 -14.008 1.00 69.39 211 VAL A C 1
ATOM 1620 O O . VAL A 1 211 ? -6.176 -35.822 -14.004 1.00 71.44 211 VAL A O 1
ATOM 1624 N N . GLU A 1 212 ? -5.194 -37.510 -15.129 1.00 68.14 212 GLU A N 1
ATOM 1625 C CA . GLU A 1 212 ? -5.504 -36.980 -16.449 1.00 75.62 212 GLU A CA 1
ATOM 1626 C C . GLU A 1 212 ? -6.564 -37.785 -17.178 1.00 77.39 212 GLU A C 1
ATOM 1627 O O . GLU A 1 212 ? -7.421 -37.205 -17.848 1.00 70.87 212 GLU A O 1
ATOM 1633 N N . SER A 1 213 ? -6.536 -39.109 -17.060 1.00 79.89 213 SER A N 1
ATOM 1634 C CA . SER A 1 213 ? -7.559 -39.945 -17.662 1.00 78.34 213 SER A CA 1
ATOM 1635 C C . SER A 1 213 ? -7.807 -41.163 -16.790 1.00 84.20 213 SER A C 1
ATOM 1636 O O . SER A 1 213 ? -6.955 -41.584 -16.004 1.00 76.39 213 SER A O 1
ATOM 1639 N N . LEU A 1 214 ? -9.006 -41.714 -16.939 1.00 88.04 214 LEU A N 1
ATOM 1640 C CA . LEU A 1 214 ? -9.266 -43.063 -16.480 1.00 85.95 214 LEU A CA 1
ATOM 1641 C C . LEU A 1 214 ? -8.591 -44.053 -17.423 1.00 86.71 214 LEU A C 1
ATOM 1642 O O . LEU A 1 214 ? -8.254 -43.732 -18.567 1.00 87.54 214 LEU A O 1
ATOM 1647 N N . VAL A 1 215 ? -8.380 -45.267 -16.927 1.00 84.64 215 VAL A N 1
ATOM 1648 C CA . VAL A 1 215 ? -7.825 -46.350 -17.725 1.00 81.89 215 VAL A CA 1
ATOM 1649 C C . VAL A 1 215 ? -8.811 -47.505 -17.705 1.00 86.63 215 VAL A C 1
ATOM 1650 O O . VAL A 1 215 ? -9.335 -47.864 -16.645 1.00 91.07 215 VAL A O 1
ATOM 1654 N N . TYR A 1 216 ? -9.066 -48.074 -18.875 1.00 93.31 216 TYR A N 1
ATOM 1655 C CA . TYR A 1 216 ? -9.965 -49.202 -19.042 1.00 97.16 216 TYR A CA 1
ATOM 1656 C C . TYR A 1 216 ? -9.168 -50.387 -19.586 1.00 97.33 216 TYR A C 1
ATOM 1657 O O . TYR A 1 216 ? -8.025 -50.245 -20.027 1.00 100.01 216 TYR A O 1
ATOM 1666 N N . SER A 1 217 ? -9.769 -51.575 -19.528 1.00 96.44 217 SER A N 1
ATOM 1667 C CA . SER A 1 217 ? -9.190 -52.774 -20.127 1.00 105.02 217 SER A CA 1
ATOM 1668 C C . SER A 1 217 ? -9.390 -52.729 -21.649 1.00 109.85 217 SER A C 1
ATOM 1669 O O . SER A 1 217 ? -9.868 -51.733 -22.190 1.00 110.17 217 SER A O 1
ATOM 1672 N N . ASP A 1 218 ? -8.997 -53.787 -22.381 1.00 109.39 218 ASP A N 1
ATOM 1673 C CA . ASP A 1 218 ? -9.202 -53.753 -23.836 1.00 106.93 218 ASP A CA 1
ATOM 1674 C C . ASP A 1 218 ? -10.656 -53.970 -24.215 1.00 110.24 218 ASP A C 1
ATOM 1675 O O . ASP A 1 218 ? -11.073 -53.591 -25.316 1.00 109.88 218 ASP A O 1
ATOM 1680 N N . ASP A 1 219 ? -11.421 -54.629 -23.349 1.00 107.75 219 ASP A N 1
ATOM 1681 C CA . ASP A 1 219 ? -12.843 -54.806 -23.599 1.00 109.62 219 ASP A CA 1
ATOM 1682 C C . ASP A 1 219 ? -13.641 -53.568 -23.214 1.00 112.49 219 ASP A C 1
ATOM 1683 O O . ASP A 1 219 ? -14.779 -53.416 -23.668 1.00 110.82 219 ASP A O 1
ATOM 1688 N N . GLN A 1 220 ? -13.056 -52.677 -22.409 1.00 114.02 220 GLN A N 1
ATOM 1689 C CA . GLN A 1 220 ? -13.732 -51.494 -21.876 1.00 110.00 220 GLN A CA 1
ATOM 1690 C C . GLN A 1 220 ? -14.978 -51.854 -21.077 1.00 111.27 220 GLN A C 1
ATOM 1691 O O . GLN A 1 220 ? -15.916 -51.057 -20.982 1.00 113.20 220 GLN A O 1
ATOM 1697 N N . ARG A 1 221 ? -15.008 -53.051 -20.503 1.00 108.75 221 ARG A N 1
ATOM 1698 C CA . ARG A 1 221 ? -16.067 -53.432 -19.578 1.00 110.39 221 ARG A CA 1
ATOM 1699 C C . ARG A 1 221 ? -15.695 -53.163 -18.125 1.00 109.57 221 ARG A C 1
ATOM 1700 O O . ARG A 1 221 ? -16.491 -53.464 -17.228 1.00 106.97 221 ARG A O 1
ATOM 1708 N N . ALA A 1 222 ? -14.515 -52.598 -17.876 1.00 105.69 222 ALA A N 1
ATOM 1709 C CA . ALA A 1 222 ? -14.047 -52.354 -16.519 1.00 96.59 222 ALA A CA 1
ATOM 1710 C C . ALA A 1 222 ? -13.015 -51.236 -16.541 1.00 96.35 222 ALA A C 1
ATOM 1711 O O . ALA A 1 222 ? -12.427 -50.928 -17.581 1.00 99.00 222 ALA A O 1
ATOM 1713 N N . VAL A 1 223 ? -12.804 -50.636 -15.372 1.00 94.68 223 VAL A N 1
ATOM 1714 C CA . VAL A 1 223 ? -11.787 -49.611 -15.170 1.00 89.40 223 VAL A CA 1
ATOM 1715 C C . VAL A 1 223 ? -10.633 -50.239 -14.400 1.00 84.78 223 VAL A C 1
ATOM 1716 O O . VAL A 1 223 ? -10.842 -50.844 -13.341 1.00 81.62 223 VAL A O 1
ATOM 1720 N N . LYS A 1 224 ? -9.421 -50.110 -14.939 1.00 86.42 224 LYS A N 1
ATOM 1721 C CA . LYS A 1 224 ? -8.234 -50.634 -14.274 1.00 89.33 224 LYS A CA 1
ATOM 1722 C C . LYS A 1 224 ? -7.663 -49.649 -13.260 1.00 87.79 224 LYS A C 1
ATOM 1723 O O . LYS A 1 224 ? -7.292 -50.049 -12.151 1.00 83.93 224 LYS A O 1
ATOM 1729 N N . GLY A 1 225 ? -7.596 -48.367 -13.614 1.00 89.66 225 GLY A N 1
ATOM 1730 C CA . GLY A 1 225 ? -7.038 -47.362 -12.729 1.00 78.81 225 GLY A CA 1
ATOM 1731 C C . GLY A 1 225 ? -7.068 -45.969 -13.324 1.00 78.71 225 GLY A C 1
ATOM 1732 O O . GLY A 1 225 ? -8.048 -45.591 -13.974 1.00 78.68 225 GLY A O 1
ATOM 1733 N N . VAL A 1 226 ? -6.002 -45.194 -13.115 1.00 73.48 226 VAL A N 1
ATOM 1734 C CA . VAL A 1 226 ? -5.939 -43.813 -13.580 1.00 78.09 226 VAL A CA 1
ATOM 1735 C C . VAL A 1 226 ? -4.562 -43.533 -14.167 1.00 75.59 226 VAL A C 1
ATOM 1736 O O . VAL A 1 226 ? -3.552 -44.093 -13.729 1.00 70.76 226 VAL A O 1
ATOM 1740 N N . LYS A 1 227 ? -4.530 -42.645 -15.160 1.00 75.00 227 LYS A N 1
ATOM 1741 C CA . LYS A 1 227 ? -3.291 -42.185 -15.773 1.00 72.50 227 LYS A CA 1
ATOM 1742 C C . LYS A 1 227 ? -3.016 -40.749 -15.355 1.00 71.75 227 LYS A C 1
ATOM 1743 O O . LYS A 1 227 ? -3.861 -39.870 -15.549 1.00 68.59 227 LYS A O 1
ATOM 1749 N N . LEU A 1 228 ? -1.835 -40.515 -14.798 1.00 79.20 228 LEU A N 1
ATOM 1750 C CA . LEU A 1 228 ? -1.445 -39.191 -14.341 1.00 76.88 228 LEU A CA 1
ATOM 1751 C C . LEU A 1 228 ? -0.831 -38.386 -15.483 1.00 79.24 228 LEU A C 1
ATOM 1752 O O . LEU A 1 228 ? -0.399 -38.933 -16.501 1.00 82.60 228 LEU A O 1
ATOM 1757 N N . VAL A 1 229 ? -0.804 -37.063 -15.301 1.00 77.83 229 VAL A N 1
ATOM 1758 C CA . VAL A 1 229 ? -0.221 -36.186 -16.312 1.00 79.31 229 VAL A CA 1
ATOM 1759 C C . VAL A 1 229 ? 1.272 -36.447 -16.460 1.00 81.33 229 VAL A C 1
ATOM 1760 O O . VAL A 1 229 ? 1.845 -36.221 -17.533 1.00 86.09 229 VAL A O 1
ATOM 1764 N N . ASP A 1 230 ? 1.925 -36.934 -15.408 1.00 78.17 230 ASP A N 1
ATOM 1765 C CA . ASP A 1 230 ? 3.361 -37.162 -15.466 1.00 82.79 230 ASP A CA 1
ATOM 1766 C C . ASP A 1 230 ? 3.724 -38.512 -16.073 1.00 87.10 230 ASP A C 1
ATOM 1767 O O . ASP A 1 230 ? 4.915 -38.803 -16.229 1.00 96.68 230 ASP A O 1
ATOM 1772 N N . GLY A 1 231 ? 2.737 -39.335 -16.420 1.00 83.12 231 GLY A N 1
ATOM 1773 C CA . GLY A 1 231 ? 2.998 -40.603 -17.066 1.00 78.88 231 GLY A CA 1
ATOM 1774 C C . GLY A 1 231 ? 2.583 -41.797 -16.231 1.00 88.45 231 GLY A C 1
ATOM 1775 O O . GLY A 1 231 ? 2.072 -42.782 -16.773 1.00 87.52 231 GLY A O 1
ATOM 1776 N N . LYS A 1 232 ? 2.792 -41.712 -14.916 1.00 87.67 232 LYS A N 1
ATOM 1777 C CA . LYS A 1 232 ? 2.489 -42.816 -14.013 1.00 84.56 232 LYS A CA 1
ATOM 1778 C C . LYS A 1 232 ? 1.073 -43.327 -14.240 1.00 81.43 232 LYS A C 1
ATOM 1779 O O . LYS A 1 232 ? 0.156 -42.564 -14.547 1.00 77.37 232 LYS A O 1
ATOM 1785 N N . VAL A 1 233 ? 0.899 -44.639 -14.110 1.00 76.90 233 VAL A N 1
ATOM 1786 C CA . VAL A 1 233 ? -0.413 -45.268 -14.193 1.00 74.38 233 VAL A CA 1
ATOM 1787 C C . VAL A 1 233 ? -0.617 -46.115 -12.940 1.00 81.45 233 VAL A C 1
ATOM 1788 O O . VAL A 1 233 ? 0.169 -47.023 -12.649 1.00 87.62 233 VAL A O 1
ATOM 1792 N N . LEU A 1 234 ? -1.640 -45.779 -12.169 1.00 79.02 234 LEU A N 1
ATOM 1793 C CA . LEU A 1 234 ? -1.966 -46.493 -10.945 1.00 77.72 234 LEU A CA 1
ATOM 1794 C C . LEU A 1 234 ? -3.134 -47.433 -11.215 1.00 82.59 234 LEU A C 1
ATOM 1795 O O . LEU A 1 234 ? -4.093 -47.063 -11.900 1.00 76.02 234 LEU A O 1
ATOM 1800 N N . THR A 1 235 ? -3.040 -48.654 -10.690 1.00 86.43 235 THR A N 1
ATOM 1801 C CA . THR A 1 235 ? -4.036 -49.690 -10.928 1.00 84.80 235 THR A CA 1
ATOM 1802 C C . THR A 1 235 ? -4.602 -50.188 -9.608 1.00 82.57 235 THR A C 1
ATOM 1803 O O . THR A 1 235 ? -3.871 -50.322 -8.621 1.00 84.24 235 THR A O 1
ATOM 1807 N N . ALA A 1 236 ? -5.907 -50.457 -9.599 1.00 80.34 236 ALA A N 1
ATOM 1808 C CA . ALA A 1 236 ? -6.561 -51.039 -8.436 1.00 81.39 236 ALA A CA 1
ATOM 1809 C C . ALA A 1 236 ? -7.867 -51.678 -8.875 1.00 79.18 236 ALA A C 1
ATOM 1810 O O . ALA A 1 236 ? -8.379 -51.406 -9.963 1.00 82.61 236 ALA A O 1
ATOM 1812 N N . GLU A 1 237 ? -8.399 -52.533 -8.002 1.00 82.49 237 GLU A N 1
ATOM 1813 C CA . GLU A 1 237 ? -9.677 -53.179 -8.273 1.00 84.91 237 GLU A CA 1
ATOM 1814 C C . GLU A 1 237 ? -10.814 -52.168 -8.340 1.00 81.70 237 GLU A C 1
ATOM 1815 O O . GLU A 1 237 ? -11.762 -52.354 -9.111 1.00 82.19 237 GLU A O 1
ATOM 1821 N N . LEU A 1 238 ? -10.741 -51.099 -7.550 1.00 86.40 238 LEU A N 1
ATOM 1822 C CA . LEU A 1 238 ? -11.785 -50.082 -7.497 1.00 85.18 238 LEU A CA 1
ATOM 1823 C C . LEU A 1 238 ? -11.147 -48.702 -7.573 1.00 82.87 238 LEU A C 1
ATOM 1824 O O . LEU A 1 238 ? -10.175 -48.423 -6.864 1.00 84.89 238 LEU A O 1
ATOM 1829 N N . THR A 1 239 ? -11.698 -47.849 -8.433 1.00 85.05 239 THR A N 1
ATOM 1830 C CA . THR A 1 239 ? -11.253 -46.472 -8.601 1.00 79.37 239 THR A CA 1
ATOM 1831 C C . THR A 1 239 ? -12.389 -45.544 -8.193 1.00 77.56 239 THR A C 1
ATOM 1832 O O . THR A 1 239 ? -13.508 -45.672 -8.699 1.00 75.49 239 THR A O 1
ATOM 1836 N N . VAL A 1 240 ? -12.108 -44.623 -7.274 1.00 73.77 240 VAL A N 1
ATOM 1837 C CA . VAL A 1 240 ? -13.119 -43.737 -6.706 1.00 71.13 240 VAL A CA 1
ATOM 1838 C C . VAL A 1 240 ? -12.822 -42.311 -7.149 1.00 72.00 240 VAL A C 1
ATOM 1839 O O . VAL A 1 240 ? -11.783 -41.743 -6.788 1.00 68.66 240 VAL A O 1
ATOM 1843 N N . ILE A 1 241 ? -13.738 -41.729 -7.919 1.00 70.13 241 ILE A N 1
ATOM 1844 C CA . ILE A 1 241 ? -13.621 -40.347 -8.371 1.00 60.53 241 ILE A CA 1
ATOM 1845 C C . ILE A 1 241 ? -14.296 -39.454 -7.335 1.00 66.26 241 ILE A C 1
ATOM 1846 O O . ILE A 1 241 ? -15.523 -39.446 -7.213 1.00 65.36 241 ILE A O 1
ATOM 1851 N N . ALA A 1 242 ? -13.491 -38.704 -6.581 1.00 63.97 242 ALA A N 1
ATOM 1852 C CA . ALA A 1 242 ? -13.985 -37.724 -5.616 1.00 57.88 242 ALA A CA 1
ATOM 1853 C C . ALA A 1 242 ? -13.190 -36.428 -5.773 1.00 57.74 242 ALA A C 1
ATOM 1854 O O . ALA A 1 242 ? -12.578 -35.919 -4.835 1.00 55.74 242 ALA A O 1
ATOM 1856 N N . ALA A 1 243 ? -13.199 -35.892 -6.993 1.00 61.32 243 ALA A N 1
ATOM 1857 C CA . ALA A 1 243 ? -12.356 -34.765 -7.364 1.00 58.61 243 ALA A CA 1
ATOM 1858 C C . ALA A 1 243 ? -13.080 -33.427 -7.275 1.00 63.09 243 ALA A C 1
ATOM 1859 O O . ALA A 1 243 ? -12.654 -32.459 -7.916 1.00 62.29 243 ALA A O 1
ATOM 1861 N N . GLY A 1 244 ? -14.157 -33.350 -6.495 1.00 58.07 244 GLY A N 1
ATOM 1862 C CA . GLY A 1 244 ? -14.878 -32.093 -6.367 1.00 57.58 244 GLY A CA 1
ATOM 1863 C C . GLY A 1 244 ? -15.356 -31.580 -7.713 1.00 61.62 244 GLY A C 1
ATOM 1864 O O . GLY A 1 244 ? -15.880 -32.333 -8.542 1.00 58.68 244 GLY A O 1
ATOM 1865 N N . ALA A 1 245 ? -15.151 -30.281 -7.948 1.00 57.69 245 ALA A N 1
ATOM 1866 C CA . ALA A 1 245 ? -15.635 -29.629 -9.159 1.00 56.38 245 ALA A CA 1
ATOM 1867 C C . ALA A 1 245 ? -14.998 -30.169 -10.437 1.00 57.95 245 ALA A C 1
ATOM 1868 O O . ALA A 1 245 ? -15.499 -29.869 -11.525 1.00 59.45 245 ALA A O 1
ATOM 1870 N N . ARG A 1 246 ? -13.920 -30.943 -10.340 1.00 58.34 246 ARG A N 1
ATOM 1871 C CA . ARG A 1 246 ? -13.262 -31.506 -11.510 1.00 59.98 246 ARG A CA 1
ATOM 1872 C C . ARG A 1 246 ? -13.788 -32.885 -11.885 1.00 63.40 246 ARG A C 1
ATOM 1873 O O . ARG A 1 246 ? -13.291 -33.478 -12.849 1.00 62.91 246 ARG A O 1
ATOM 1881 N N . SER A 1 247 ? -14.775 -33.408 -11.152 1.00 63.32 247 SER A N 1
ATOM 1882 C CA . SER A 1 247 ? -15.175 -34.801 -11.336 1.00 60.99 247 SER A CA 1
ATOM 1883 C C . SER A 1 247 ? -15.803 -35.030 -12.704 1.00 64.28 247 SER A C 1
ATOM 1884 O O . SER A 1 247 ? -15.515 -36.035 -13.363 1.00 64.06 247 SER A O 1
ATOM 1887 N N . SER A 1 248 ? -16.671 -34.114 -13.144 1.00 62.63 248 SER A N 1
ATOM 1888 C CA . SER A 1 248 ? -17.263 -34.232 -14.475 1.00 62.63 248 SER A CA 1
ATOM 1889 C C . SER A 1 248 ? -16.188 -34.286 -15.550 1.00 65.68 248 SER A C 1
ATOM 1890 O O . SER A 1 248 ? -16.319 -35.022 -16.536 1.00 68.20 248 SER A O 1
ATOM 1893 N N . HIS A 1 249 ? -15.113 -33.520 -15.367 1.00 67.97 249 HIS A N 1
ATOM 1894 C CA . HIS A 1 249 ? -13.998 -33.537 -16.307 1.00 61.51 249 HIS A CA 1
ATOM 1895 C C . HIS A 1 249 ? -13.321 -34.902 -16.326 1.00 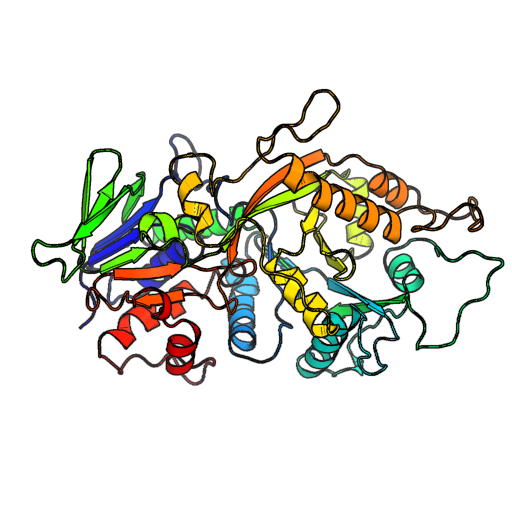59.75 249 HIS A C 1
ATOM 1896 O O . HIS A 1 249 ? -13.204 -35.538 -17.379 1.00 65.62 249 HIS A O 1
ATOM 1903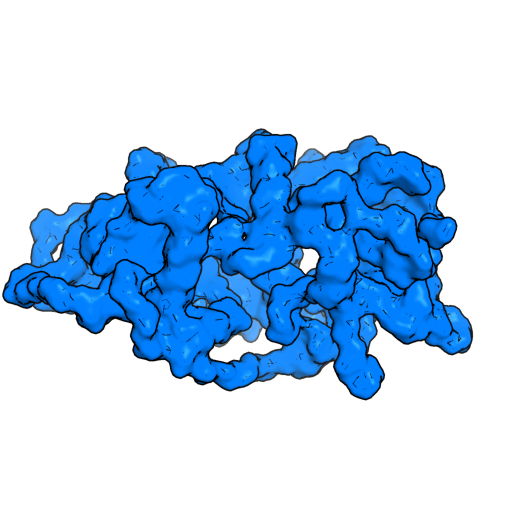 N N . ILE A 1 250 ? -12.877 -35.372 -15.157 1.00 65.47 250 ILE A N 1
ATOM 1904 C CA . ILE A 1 250 ? -12.197 -36.664 -15.069 1.00 64.46 250 ILE A CA 1
ATOM 1905 C C . ILE A 1 250 ? -13.079 -37.773 -15.630 1.00 64.34 250 ILE A C 1
ATOM 1906 O O . ILE A 1 250 ? -12.615 -38.640 -16.379 1.00 66.46 250 ILE A O 1
ATOM 1911 N N . LEU A 1 251 ? -14.365 -37.760 -15.281 1.00 67.63 251 LEU A N 1
ATOM 1912 C CA . LEU A 1 251 ? -15.297 -38.777 -15.746 1.00 63.16 251 LEU A CA 1
ATOM 1913 C C . LEU A 1 251 ? -15.743 -38.567 -17.187 1.00 67.50 251 LEU A C 1
ATOM 1914 O O . LEU A 1 251 ? -16.278 -39.503 -17.792 1.00 65.46 251 LEU A O 1
ATOM 1919 N N . GLY A 1 252 ? -15.546 -37.376 -17.749 1.00 71.41 252 GLY A N 1
ATOM 1920 C CA . GLY A 1 252 ? -15.962 -37.109 -19.115 1.00 62.25 252 GLY A CA 1
ATOM 1921 C C . GLY A 1 252 ? -17.466 -37.023 -19.269 1.00 66.85 252 GLY A C 1
ATOM 1922 O O . GLY A 1 252 ? -18.029 -37.551 -20.234 1.00 75.87 252 GLY A O 1
ATOM 1923 N N . ILE A 1 253 ? -18.130 -36.369 -18.320 1.00 61.90 253 ILE A N 1
ATOM 1924 C CA . ILE A 1 253 ? -19.585 -36.236 -18.347 1.00 63.76 253 ILE A CA 1
ATOM 1925 C C . ILE A 1 253 ? -19.959 -34.776 -18.119 1.00 63.76 253 ILE A C 1
ATOM 1926 O O . ILE A 1 253 ? -20.183 -34.367 -16.970 1.00 62.26 253 ILE A O 1
ATOM 1931 N N . PRO A 1 254 ? -20.058 -33.965 -19.173 1.00 60.78 254 PRO A N 1
ATOM 1932 C CA . PRO A 1 254 ? -20.301 -32.527 -18.976 1.00 62.39 254 PRO A CA 1
ATOM 1933 C C . PRO A 1 254 ? -21.607 -32.197 -18.271 1.00 62.00 254 PRO A C 1
ATOM 1934 O O . PRO A 1 254 ? -21.749 -31.076 -17.764 1.00 58.89 254 PRO A O 1
ATOM 1938 N N . LYS A 1 255 ? -22.563 -33.124 -18.211 1.00 64.11 255 LYS A N 1
ATOM 1939 C CA . LYS A 1 255 ? -23.866 -32.858 -17.610 1.00 68.89 255 LYS A CA 1
ATOM 1940 C C . LYS A 1 255 ? -23.987 -33.353 -16.175 1.00 68.42 255 LYS A C 1
ATOM 1941 O O . LYS A 1 255 ? -25.046 -33.151 -15.561 1.00 68.55 255 LYS A O 1
ATOM 1947 N N . LEU A 1 256 ? -22.943 -33.994 -15.627 1.00 62.22 256 LEU A N 1
ATOM 1948 C CA . LEU A 1 256 ? -23.079 -34.600 -14.305 1.00 69.50 256 LEU A CA 1
ATOM 1949 C C . LEU A 1 256 ? -23.195 -33.537 -13.221 1.00 64.80 256 LEU A C 1
ATOM 1950 O O . LEU A 1 256 ? -23.934 -33.704 -12.250 1.00 65.73 256 LEU A O 1
ATOM 1955 N N . CYS A 1 257 ? -22.485 -32.431 -13.367 1.00 68.06 257 CYS A N 1
ATOM 1956 C CA . CYS A 1 257 ? -22.514 -31.360 -12.389 1.00 64.90 257 CYS A CA 1
ATOM 1957 C C . CYS A 1 257 ? -22.546 -30.010 -13.091 1.00 66.43 257 CYS A C 1
ATOM 1958 O O . CYS A 1 257 ? -22.101 -29.867 -14.236 1.00 66.59 257 CYS A O 1
ATOM 1961 N N . ASP A 1 258 ? -23.097 -29.019 -12.388 1.00 57.66 258 ASP A N 1
ATOM 1962 C CA . ASP A 1 258 ? -23.085 -27.626 -12.822 1.00 56.67 258 ASP A CA 1
ATOM 1963 C C . ASP A 1 258 ? -22.023 -26.897 -12.006 1.00 54.02 258 ASP A C 1
ATOM 1964 O O . ASP A 1 258 ? -22.201 -26.668 -10.806 1.00 63.38 258 ASP A O 1
ATOM 1969 N N . VAL A 1 259 ? -20.928 -26.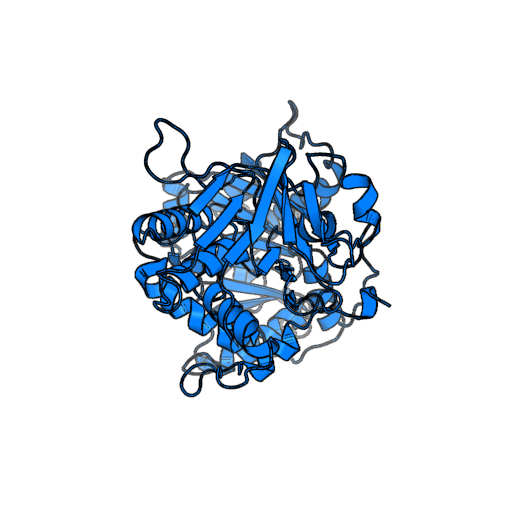528 -12.662 1.00 51.93 259 VAL A N 1
ATOM 1970 C CA . VAL A 1 259 ? -19.724 -26.039 -12.001 1.00 57.02 259 VAL A CA 1
ATOM 1971 C C . VAL A 1 259 ? -19.576 -24.551 -12.291 1.00 59.97 259 VAL A C 1
ATOM 1972 O O . VAL A 1 259 ? -19.564 -24.135 -13.458 1.00 59.73 259 VAL A O 1
ATOM 1976 N N . TYR A 1 260 ? -19.441 -23.756 -11.228 1.00 57.60 260 TYR A N 1
ATOM 1977 C CA . TYR A 1 260 ? -19.340 -22.308 -11.346 1.00 55.56 260 TYR A CA 1
ATOM 1978 C C . TYR A 1 260 ? -18.779 -21.751 -10.046 1.00 55.00 260 TYR A C 1
ATOM 1979 O O . TYR A 1 260 ? -18.997 -22.315 -8.972 1.00 58.14 260 TYR A O 1
ATOM 1988 N N . SER A 1 261 ? -18.075 -20.632 -10.153 1.00 55.83 261 SER A N 1
ATOM 1989 C CA . SER A 1 261 ? -17.389 -20.053 -9.010 1.00 56.94 261 SER A CA 1
ATOM 1990 C C . SER A 1 261 ? -18.243 -18.989 -8.327 1.00 61.48 261 SER A C 1
ATOM 1991 O O . SER A 1 261 ? -19.226 -18.487 -8.879 1.00 66.29 261 SER A O 1
ATOM 1994 N N . GLU A 1 262 ? -17.847 -18.651 -7.101 1.00 61.11 262 GLU A N 1
ATOM 1995 C CA . GLU A 1 262 ? -18.449 -17.565 -6.342 1.00 60.47 262 GLU A CA 1
ATOM 1996 C C . GLU A 1 262 ? -17.359 -16.864 -5.546 1.00 56.49 262 GLU A C 1
ATOM 1997 O O . GLU A 1 262 ? -16.371 -17.483 -5.140 1.00 56.43 262 GLU A O 1
ATOM 2003 N N . PHE A 1 263 ? -17.546 -15.567 -5.328 1.00 55.58 263 PHE A N 1
ATOM 2004 C CA . PHE A 1 263 ? -16.573 -14.752 -4.616 1.00 53.91 263 PHE A CA 1
ATOM 2005 C C . PHE A 1 263 ? -17.025 -14.530 -3.178 1.00 56.70 263 PHE A C 1
ATOM 2006 O O . PHE A 1 263 ? -18.218 -14.365 -2.905 1.00 58.85 263 PHE A O 1
ATOM 2014 N N . VAL A 1 264 ? -16.059 -14.542 -2.262 1.00 55.61 264 VAL A N 1
ATOM 2015 C CA . VAL A 1 264 ? -16.299 -14.453 -0.828 1.00 48.18 264 VAL A CA 1
ATOM 2016 C C . VAL A 1 264 ? -15.461 -13.304 -0.286 1.00 55.82 264 VAL A C 1
ATOM 2017 O O . VAL A 1 264 ? -14.321 -13.105 -0.719 1.00 56.28 264 VAL A O 1
ATOM 2021 N N . ALA A 1 265 ? -16.021 -12.542 0.654 1.00 51.61 265 ALA A N 1
ATOM 2022 C CA . ALA A 1 265 ? -15.399 -11.312 1.123 1.00 48.47 265 ALA A CA 1
ATOM 2023 C C . ALA A 1 265 ? -15.156 -11.349 2.626 1.00 54.94 265 ALA A C 1
ATOM 2024 O O . ALA A 1 265 ? -15.935 -11.931 3.389 1.00 56.37 265 ALA A O 1
ATOM 2026 N N . TYR A 1 266 ? -14.069 -10.699 3.045 1.00 52.84 266 TYR A N 1
ATOM 2027 C CA . TYR A 1 266 ? -13.657 -10.648 4.444 1.00 55.13 266 TYR A CA 1
ATOM 2028 C C . TYR A 1 266 ? -13.366 -9.209 4.840 1.00 51.93 266 TYR A C 1
ATOM 2029 O O . TYR A 1 266 ? -12.609 -8.514 4.154 1.00 53.62 266 TYR A O 1
ATOM 2038 N N . ILE A 1 267 ? -13.956 -8.771 5.947 1.00 52.59 267 ILE A N 1
ATOM 2039 C CA . ILE A 1 267 ? -13.627 -7.495 6.572 1.00 53.49 267 ILE A CA 1
ATOM 2040 C C . ILE A 1 267 ? -12.876 -7.782 7.863 1.00 54.45 267 ILE A C 1
ATOM 2041 O O . ILE A 1 267 ? -13.351 -8.545 8.713 1.00 51.31 267 ILE A O 1
ATOM 2046 N N . GLN A 1 268 ? -11.702 -7.179 8.001 1.00 58.62 268 GLN A N 1
ATOM 2047 C CA . GLN A 1 268 ? -10.870 -7.380 9.175 1.00 55.74 268 GLN A CA 1
ATOM 2048 C C . GLN A 1 268 ? -11.321 -6.461 10.302 1.00 54.93 268 GLN A C 1
ATOM 2049 O O . GLN A 1 268 ? -11.562 -5.269 10.083 1.00 51.87 268 GLN A O 1
ATOM 2055 N N . LEU A 1 269 ? -11.439 -7.012 11.505 1.00 55.01 269 LEU A N 1
ATOM 2056 C CA . LEU A 1 269 ? -11.781 -6.229 12.684 1.00 57.75 269 LEU A CA 1
ATOM 2057 C C . LEU A 1 269 ? -10.553 -6.017 13.556 1.00 54.49 269 LEU A C 1
ATOM 2058 O O . LEU A 1 269 ? -9.582 -6.776 13.500 1.00 56.48 269 LEU A O 1
ATOM 2063 N N . THR A 1 270 ? -10.606 -4.965 14.367 1.00 60.64 270 THR A N 1
ATOM 2064 C CA . THR A 1 270 ? -9.621 -4.806 15.424 1.00 58.99 270 THR A CA 1
ATOM 2065 C C . THR A 1 270 ? -9.919 -5.781 16.558 1.00 62.80 270 THR A C 1
ATOM 2066 O O . THR A 1 270 ? -11.046 -6.262 16.720 1.00 62.87 270 THR A O 1
ATOM 2070 N N . LYS A 1 271 ? -8.880 -6.078 17.344 1.00 68.29 271 LYS A N 1
ATOM 2071 C CA . LYS A 1 271 ? -9.057 -6.902 18.535 1.00 62.17 271 LYS A CA 1
ATOM 2072 C C . LYS A 1 271 ? -10.180 -6.368 19.415 1.00 64.07 271 LYS A C 1
ATOM 2073 O O . LYS A 1 271 ? -11.005 -7.137 19.922 1.00 67.97 271 LYS A O 1
ATOM 2079 N N . GLU A 1 272 ? -10.239 -5.045 19.590 1.00 61.81 272 GLU A N 1
ATOM 2080 C CA . GLU A 1 272 ? -11.284 -4.448 20.416 1.00 66.31 272 GLU A CA 1
ATOM 2081 C C . GLU A 1 272 ? -12.663 -4.632 19.793 1.00 63.56 272 GLU A C 1
ATOM 2082 O O . GLU A 1 272 ? -13.635 -4.919 20.504 1.00 62.69 272 GLU A O 1
ATOM 2088 N N . GLU A 1 273 ? -12.770 -4.471 18.470 1.00 61.45 273 GLU A N 1
ATOM 2089 C CA . GLU A 1 273 ? -14.065 -4.612 17.808 1.00 58.70 273 GLU A CA 1
ATOM 2090 C C . GLU A 1 273 ? -14.571 -6.048 17.877 1.00 56.90 273 GLU A C 1
ATOM 2091 O O . GLU A 1 273 ? -15.744 -6.289 18.187 1.00 58.21 273 GLU A O 1
ATOM 2097 N N . ALA A 1 274 ? -13.705 -7.014 17.565 1.00 55.86 274 ALA A N 1
ATOM 2098 C CA . ALA A 1 274 ? -14.106 -8.416 17.620 1.00 56.55 274 ALA A CA 1
ATOM 2099 C C . ALA A 1 274 ? -14.526 -8.811 19.030 1.00 60.69 274 ALA A C 1
ATOM 2100 O O . ALA A 1 274 ? -15.479 -9.579 19.211 1.00 60.86 274 ALA A O 1
ATOM 2102 N N . ASP A 1 275 ? -13.818 -8.298 20.040 1.00 60.44 275 ASP A N 1
ATOM 2103 C CA . ASP A 1 275 ? -14.207 -8.545 21.424 1.00 59.89 275 ASP A CA 1
ATOM 2104 C C . ASP A 1 275 ? -15.574 -7.946 21.723 1.00 56.65 275 ASP A C 1
ATOM 2105 O O . ASP A 1 275 ? -16.413 -8.585 22.370 1.00 59.84 275 ASP A O 1
ATOM 2110 N N . GLU A 1 276 ? -15.818 -6.721 21.249 1.00 53.30 276 GLU A N 1
ATOM 2111 C CA . GLU A 1 276 ? -17.100 -6.067 21.491 1.00 58.30 276 GLU A CA 1
ATOM 2112 C C . GLU A 1 276 ? -18.254 -6.888 20.928 1.00 58.01 276 GLU A C 1
ATOM 2113 O O . GLU A 1 276 ? -19.260 -7.117 21.609 1.00 61.95 276 GLU A O 1
ATOM 2119 N N . LEU A 1 277 ? -18.124 -7.343 19.680 1.00 56.86 277 LEU A N 1
ATOM 2120 C CA . LEU A 1 277 ? -19.183 -8.149 19.079 1.00 59.15 277 LEU A CA 1
ATOM 2121 C C . LEU A 1 277 ? -19.347 -9.479 19.807 1.00 57.66 277 LEU A C 1
ATOM 2122 O O . LEU A 1 277 ? -20.474 -9.918 20.063 1.00 54.56 277 LEU A O 1
ATOM 2127 N N . ARG A 1 278 ? -18.236 -10.138 20.145 1.00 55.32 278 ARG A N 1
ATOM 2128 C CA . ARG A 1 278 ? -18.332 -11.403 20.864 1.00 59.64 278 ARG A CA 1
ATOM 2129 C C . ARG A 1 278 ? -19.000 -11.212 22.222 1.00 60.17 278 ARG A C 1
ATOM 2130 O O . ARG A 1 278 ? -19.803 -12.050 22.648 1.00 60.15 278 ARG A O 1
ATOM 2138 N N . ARG A 1 279 ? -18.706 -10.102 22.906 1.00 55.35 279 ARG A N 1
ATOM 2139 C CA . ARG A 1 279 ? -19.414 -9.811 24.149 1.00 58.79 279 ARG A CA 1
ATOM 2140 C C . ARG A 1 279 ? -20.898 -9.580 23.895 1.00 59.26 279 ARG A C 1
ATOM 2141 O O . ARG A 1 279 ? -21.742 -9.949 24.722 1.00 62.82 279 ARG A O 1
ATOM 2149 N N . ARG A 1 280 ? -21.237 -8.976 22.757 1.00 57.23 280 ARG A N 1
ATOM 2150 C CA . ARG A 1 280 ? -22.636 -8.821 22.380 1.00 53.93 280 ARG A CA 1
ATOM 2151 C C . ARG A 1 280 ? -23.287 -10.129 21.959 1.00 54.37 280 ARG A C 1
ATOM 2152 O O . ARG A 1 280 ? -24.473 -10.114 21.611 1.00 54.21 280 ARG A O 1
ATOM 2160 N N . GLN A 1 281 ? -22.548 -11.242 21.980 1.00 53.49 281 GLN A N 1
ATOM 2161 C CA . GLN A 1 281 ? -23.042 -12.533 21.501 1.00 60.46 281 GLN A CA 1
ATOM 2162 C C . GLN A 1 281 ? -23.408 -12.452 20.020 1.00 52.80 281 GLN A C 1
ATOM 2163 O O . GLN A 1 281 ? -24.497 -12.844 19.602 1.00 57.67 281 GLN A O 1
ATOM 2169 N N . TRP A 1 282 ? -22.474 -11.938 19.229 1.00 51.29 282 TRP A N 1
ATOM 2170 C CA . TRP A 1 282 ? -22.737 -11.664 17.826 1.00 54.39 282 TRP A CA 1
ATOM 2171 C C . TRP A 1 282 ? -23.082 -12.955 17.088 1.00 56.06 282 TRP A C 1
ATOM 2172 O O . TRP A 1 282 ? -22.346 -13.946 17.203 1.00 53.58 282 TRP A O 1
ATOM 2183 N N . PRO A 1 283 ? -24.179 -12.990 16.338 1.00 52.72 283 PRO A N 1
ATOM 2184 C CA . PRO A 1 283 ? -24.618 -14.236 15.714 1.00 55.36 283 PRO A CA 1
ATOM 2185 C C . PRO A 1 283 ? -24.147 -14.372 14.272 1.00 55.67 283 PRO A C 1
ATOM 2186 O O . PRO A 1 283 ? -23.791 -13.400 13.603 1.00 55.31 283 PRO A O 1
ATOM 2190 N N . ILE A 1 284 ? -24.143 -15.623 13.805 1.00 57.96 284 ILE A N 1
ATOM 2191 C CA . ILE A 1 284 ? -24.159 -15.873 12.373 1.00 52.99 284 ILE A CA 1
ATOM 2192 C C . ILE A 1 284 ? -25.453 -15.305 11.819 1.00 52.47 284 ILE A C 1
ATOM 2193 O O . ILE A 1 284 ? -26.545 -15.615 12.313 1.00 58.82 284 ILE A O 1
ATOM 2198 N N . LEU A 1 285 ? -25.343 -14.454 10.803 1.00 48.86 285 LEU A N 1
ATOM 2199 C CA . LEU A 1 285 ? -26.498 -13.748 10.259 1.00 54.26 285 LEU A CA 1
ATOM 2200 C C . LEU A 1 285 ? -26.788 -14.250 8.852 1.00 54.07 285 LEU A C 1
ATOM 2201 O O . LEU A 1 285 ? -25.926 -14.166 7.973 1.00 54.82 285 LEU A O 1
ATOM 2206 N N . VAL A 1 286 ? -27.997 -14.763 8.646 1.00 55.65 286 VAL A N 1
ATOM 2207 C CA . VAL A 1 286 ? -28.449 -15.232 7.342 1.00 52.86 286 VAL A CA 1
ATOM 2208 C C . VAL A 1 286 ? -29.651 -14.395 6.930 1.00 59.75 286 VAL A C 1
ATOM 2209 O O . VAL A 1 286 ? -30.642 -14.324 7.665 1.00 60.36 286 VAL A O 1
ATOM 2213 N N . ASN A 1 287 ? -29.558 -13.753 5.766 1.00 52.68 287 ASN A N 1
ATOM 2214 C CA . ASN A 1 287 ? -30.655 -12.984 5.182 1.00 54.20 287 ASN A CA 1
ATOM 2215 C C . ASN A 1 287 ? -30.886 -13.541 3.780 1.00 62.43 287 ASN A C 1
ATOM 2216 O O . ASN A 1 287 ? -30.177 -13.183 2.834 1.00 55.35 287 ASN A O 1
ATOM 2221 N N . CYS A 1 288 ? -31.887 -14.410 3.644 1.00 63.06 288 CYS A N 1
ATOM 2222 C CA . CYS A 1 288 ? -32.163 -15.029 2.355 1.00 63.00 288 CYS A CA 1
ATOM 2223 C C . CYS A 1 288 ? -32.834 -14.080 1.370 1.00 56.45 288 CYS A C 1
ATOM 2224 O O . CYS A 1 288 ? -32.949 -14.428 0.191 1.00 55.54 288 CYS A O 1
ATOM 2227 N N . HIS A 1 289 ? -33.282 -12.901 1.811 1.00 52.23 289 HIS A N 1
ATOM 2228 C CA . HIS A 1 289 ? -33.803 -11.935 0.850 1.00 56.40 289 HIS A CA 1
ATOM 2229 C C . HIS A 1 289 ? -32.683 -11.281 0.053 1.00 59.64 289 HIS A C 1
ATOM 2230 O O . HIS A 1 289 ? -32.872 -10.955 -1.125 1.00 61.20 289 HIS A O 1
ATOM 2237 N N . ARG A 1 290 ? -31.521 -11.076 0.673 1.00 57.50 290 ARG A N 1
ATOM 2238 C CA . ARG A 1 290 ? -30.361 -10.530 -0.015 1.00 56.95 290 ARG A CA 1
ATOM 2239 C C . ARG A 1 290 ? -29.425 -11.608 -0.540 1.00 58.78 290 ARG A C 1
ATOM 2240 O O . ARG A 1 290 ? -28.505 -11.289 -1.302 1.00 57.01 290 ARG A O 1
ATOM 2248 N N . GLY A 1 291 ? -29.633 -12.864 -0.151 1.00 50.92 291 GLY A N 1
ATOM 2249 C CA . GLY A 1 291 ? -28.733 -13.922 -0.555 1.00 56.31 291 GLY A CA 1
ATOM 2250 C C . GLY A 1 291 ? -27.389 -13.898 0.129 1.00 57.35 291 GLY A C 1
ATOM 2251 O O . GLY A 1 291 ? -26.446 -14.525 -0.359 1.00 60.16 291 GLY A O 1
ATOM 2252 N N . VAL A 1 292 ? -27.276 -13.202 1.257 1.00 57.09 292 VAL A N 1
ATOM 2253 C CA . VAL A 1 292 ? -26.009 -13.016 1.952 1.00 58.66 292 VAL A CA 1
ATOM 2254 C C . VAL A 1 292 ? -26.103 -13.636 3.339 1.00 56.99 292 VAL A C 1
ATOM 2255 O O . VAL A 1 292 ? -27.164 -13.639 3.972 1.00 58.43 292 VAL A O 1
ATOM 2259 N N . PHE A 1 293 ? -24.981 -14.193 3.796 1.00 54.29 293 PHE A N 1
ATOM 2260 C CA . PHE A 1 293 ? -24.800 -14.573 5.186 1.00 53.45 293 PHE A CA 1
ATOM 2261 C C . PHE A 1 293 ? -23.439 -14.085 5.661 1.00 54.83 293 PHE A C 1
ATOM 2262 O O . PHE A 1 293 ? -22.506 -13.924 4.868 1.00 54.10 293 PHE A O 1
ATOM 2270 N N . ALA A 1 294 ? -23.339 -13.837 6.965 1.00 49.91 294 ALA A N 1
ATOM 2271 C CA . ALA A 1 294 ? -22.104 -13.388 7.591 1.00 49.67 294 ALA A CA 1
ATOM 2272 C C . ALA A 1 294 ? -21.737 -14.334 8.725 1.00 52.98 294 ALA A C 1
ATOM 2273 O O . ALA A 1 294 ? -22.612 -14.811 9.455 1.00 55.18 294 ALA A O 1
ATOM 2275 N N . VAL A 1 295 ? -20.443 -14.608 8.868 1.00 47.39 295 VAL A N 1
ATOM 2276 C CA . VAL A 1 295 ? -19.941 -15.525 9.883 1.00 46.72 295 VAL A CA 1
ATOM 2277 C C . VAL A 1 295 ? -18.792 -14.858 10.619 1.00 53.58 295 VAL A C 1
ATOM 2278 O O . VAL A 1 295 ? -17.869 -14.328 9.990 1.00 48.82 295 VAL A O 1
ATOM 2282 N N . GLY A 1 296 ? -18.839 -14.900 11.946 1.00 57.36 296 GLY A N 1
ATOM 2283 C CA . GLY A 1 296 ? -17.741 -14.413 12.734 1.00 51.72 296 GLY A CA 1
ATOM 2284 C C . GLY A 1 296 ? -18.164 -13.529 13.885 1.00 56.49 296 GLY A C 1
ATOM 2285 O O . GLY A 1 296 ? -19.349 -13.427 14.219 1.00 56.76 296 GLY A O 1
ATOM 2286 N N . PRO A 1 297 ? -17.190 -12.848 14.512 1.00 58.96 297 PRO A N 1
ATOM 2287 C CA . PRO A 1 297 ? -15.767 -12.832 14.136 1.00 57.34 297 PRO A CA 1
ATOM 2288 C C . PRO A 1 297 ? -15.038 -14.172 14.315 1.00 59.02 297 PRO A C 1
ATOM 2289 O O . PRO A 1 297 ? -15.175 -14.830 15.347 1.00 61.37 297 PRO A O 1
ATOM 2293 N N . ASP A 1 298 ? -14.278 -14.564 13.292 1.00 58.18 298 ASP A N 1
ATOM 2294 C CA . ASP A 1 298 ? -13.631 -15.866 13.256 1.00 58.84 298 ASP A CA 1
ATOM 2295 C C . ASP A 1 298 ? -12.284 -15.804 13.975 1.00 59.56 298 ASP A C 1
ATOM 2296 O O . ASP A 1 298 ? -11.961 -14.830 14.660 1.00 62.15 298 ASP A O 1
ATOM 2301 N N . HIS A 1 299 ? -11.471 -16.849 13.805 1.00 58.65 299 HIS A N 1
ATOM 2302 C CA . HIS A 1 299 ? -10.201 -16.945 14.512 1.00 62.78 299 HIS A CA 1
ATOM 2303 C C . HIS A 1 299 ? -9.171 -15.927 14.040 1.00 64.83 299 HIS A C 1
ATOM 2304 O O . HIS A 1 299 ? -8.140 -15.766 14.702 1.00 68.75 299 HIS A O 1
ATOM 2311 N N . ASP A 1 300 ? -9.414 -15.243 12.923 1.00 62.12 300 ASP A N 1
ATOM 2312 C CA . ASP A 1 300 ? -8.566 -14.145 12.479 1.00 61.17 300 ASP A CA 1
ATOM 2313 C C . ASP A 1 300 ? -9.155 -12.786 12.825 1.00 58.00 300 ASP A C 1
ATOM 2314 O O . ASP A 1 300 ? -8.626 -11.762 12.380 1.00 63.35 300 ASP A O 1
ATOM 2319 N N . ASN A 1 301 ? -10.237 -12.761 13.608 1.00 55.39 301 ASN A N 1
ATOM 2320 C CA . ASN A 1 301 ? -10.970 -11.534 13.932 1.00 58.33 301 ASN A CA 1
ATOM 2321 C C . ASN A 1 301 ? -11.525 -10.877 12.671 1.00 58.13 301 ASN A C 1
ATOM 2322 O O . ASN A 1 301 ? -11.495 -9.654 12.518 1.00 55.26 301 ASN A O 1
ATOM 2327 N N . CYS A 1 302 ? -12.037 -11.699 11.761 1.00 57.93 302 CYS A N 1
ATOM 2328 C CA . CYS A 1 302 ? -12.652 -11.227 10.532 1.00 55.36 302 CYS A CA 1
ATOM 2329 C C . CYS A 1 302 ? -14.127 -11.600 10.513 1.00 56.02 302 CYS A C 1
ATOM 2330 O O . CYS A 1 302 ? -14.548 -12.579 11.137 1.00 57.44 302 CYS A O 1
ATOM 2333 N N . LEU A 1 303 ? -14.910 -10.796 9.805 1.00 49.67 303 LEU A N 1
ATOM 2334 C CA . LEU A 1 303 ? -16.260 -11.169 9.414 1.00 50.66 303 LEU A CA 1
ATOM 2335 C C . LEU A 1 303 ? -16.215 -11.650 7.970 1.00 51.79 303 LEU A C 1
ATOM 2336 O O . LEU A 1 303 ? -15.707 -10.943 7.095 1.00 56.17 303 LEU A O 1
ATOM 2341 N N . LYS A 1 304 ? -16.716 -12.858 7.730 1.00 50.73 304 LYS A N 1
ATOM 2342 C CA . LYS A 1 304 ? -16.787 -13.413 6.388 1.00 52.20 304 LYS A CA 1
ATOM 2343 C C . LYS A 1 304 ? -18.194 -13.243 5.840 1.00 54.93 304 LYS A C 1
ATOM 2344 O O . LYS A 1 304 ? -19.177 -13.491 6.543 1.00 56.35 304 LYS A O 1
ATOM 2350 N N . PHE A 1 305 ? -18.284 -12.816 4.581 1.00 52.26 305 PHE A N 1
ATOM 2351 C CA . PHE A 1 305 ? -19.561 -12.616 3.905 1.00 50.64 305 PHE A CA 1
ATOM 2352 C C . PHE A 1 305 ? -19.618 -13.558 2.711 1.00 51.58 305 PHE A C 1
ATOM 2353 O O . PHE A 1 305 ? -18.861 -13.394 1.746 1.00 55.45 305 PHE A O 1
ATOM 2361 N N . GLY A 1 306 ? -20.505 -14.549 2.785 1.00 47.69 306 GLY A N 1
ATOM 2362 C CA . GLY A 1 306 ? -20.746 -15.467 1.698 1.00 47.27 306 GLY A CA 1
ATOM 2363 C C . GLY A 1 306 ? -22.098 -15.213 1.051 1.00 50.45 306 GLY A C 1
ATOM 2364 O O . GLY A 1 306 ? -22.960 -14.514 1.582 1.00 50.89 306 GLY A O 1
ATOM 2365 N N . HIS A 1 307 ? -22.269 -15.813 -0.119 1.00 47.92 307 HIS A N 1
ATOM 2366 C CA . HIS A 1 307 ? -23.463 -15.633 -0.926 1.00 55.14 307 HIS A CA 1
ATOM 2367 C C . HIS A 1 307 ? -24.180 -16.963 -1.107 1.00 53.32 307 HIS A C 1
ATOM 2368 O O . HIS A 1 307 ? -23.541 -18.013 -1.227 1.00 51.63 307 HIS A O 1
ATOM 2375 N N . PHE A 1 308 ? -25.509 -16.912 -1.108 1.00 55.11 308 PHE A N 1
ATOM 2376 C CA . PHE A 1 308 ? -26.296 -18.053 -1.550 1.00 61.16 308 PHE A CA 1
ATOM 2377 C C . PHE A 1 308 ? -25.869 -18.435 -2.962 1.00 58.90 308 PHE A C 1
ATOM 2378 O O . PHE A 1 308 ? -25.708 -17.571 -3.827 1.00 58.73 308 PHE A O 1
ATOM 2386 N N . SER A 1 309 ? -25.661 -19.727 -3.192 1.00 62.63 309 SER A N 1
ATOM 2387 C CA . SER A 1 309 ? -25.274 -20.182 -4.519 1.00 57.20 309 SER A CA 1
ATOM 2388 C C . SER A 1 309 ? -26.436 -20.002 -5.495 1.00 60.83 309 SER A C 1
ATOM 2389 O O . SER A 1 309 ? -27.550 -19.626 -5.116 1.00 58.84 309 SER A O 1
ATOM 2392 N N . TYR A 1 310 ? -26.168 -20.269 -6.776 1.00 55.91 310 TYR A N 1
ATOM 2393 C CA . TYR A 1 310 ? -27.224 -20.140 -7.775 1.00 55.82 310 TYR A CA 1
ATOM 2394 C C . TYR A 1 310 ? -28.373 -21.095 -7.479 1.00 55.58 310 TYR A C 1
ATOM 2395 O O . TYR A 1 310 ? -29.539 -20.687 -7.441 1.00 59.43 310 TYR A O 1
ATOM 2404 N N . SER A 1 311 ? -28.060 -22.377 -7.271 1.00 56.58 311 SER A N 1
ATOM 2405 C CA . SER A 1 311 ? -29.093 -23.340 -6.904 1.00 59.60 311 SER A CA 1
ATOM 2406 C C . SER A 1 311 ? -29.776 -22.957 -5.599 1.00 61.73 311 SER A C 1
ATOM 2407 O O . SER A 1 311 ? -30.969 -23.226 -5.419 1.00 65.84 311 SER A O 1
ATOM 2410 N N . GLY A 1 312 ? -29.039 -22.324 -4.685 1.00 63.52 312 GLY A N 1
ATOM 2411 C CA . GLY A 1 312 ? -29.625 -21.942 -3.409 1.00 56.29 312 GLY A CA 1
ATOM 2412 C C . GLY A 1 312 ? -30.660 -20.842 -3.543 1.00 61.22 312 GLY A C 1
ATOM 2413 O O . GLY A 1 312 ? -31.671 -20.842 -2.837 1.00 64.49 312 GLY A O 1
ATOM 2414 N N . ILE A 1 313 ? -30.424 -19.889 -4.448 1.00 58.42 313 ILE A N 1
ATOM 2415 C CA . ILE A 1 313 ? -31.403 -18.833 -4.676 1.00 54.77 313 ILE A CA 1
ATOM 2416 C C . ILE A 1 313 ? -32.631 -19.389 -5.389 1.00 65.41 313 ILE A C 1
ATOM 2417 O O . ILE A 1 313 ? -33.744 -18.866 -5.230 1.00 62.85 313 ILE A O 1
ATOM 2422 N N . VAL A 1 314 ? -32.457 -20.463 -6.166 1.00 62.59 314 VAL A N 1
ATOM 2423 C CA . VAL A 1 314 ? -33.591 -21.125 -6.810 1.00 60.53 314 VAL A CA 1
ATOM 2424 C C . VAL A 1 314 ? -34.584 -21.609 -5.762 1.00 61.99 314 VAL A C 1
ATOM 2425 O O . VAL A 1 314 ? -35.798 -21.412 -5.887 1.00 67.07 314 VAL A O 1
ATOM 2429 N N . ASP A 1 315 ? -34.074 -22.258 -4.713 1.00 66.22 315 ASP A N 1
ATOM 2430 C CA . ASP A 1 315 ? -34.934 -22.790 -3.662 1.00 66.44 315 ASP A CA 1
ATOM 2431 C C . ASP A 1 315 ? -35.680 -21.676 -2.940 1.00 66.77 315 ASP A C 1
ATOM 2432 O O . ASP A 1 315 ? -36.884 -21.793 -2.681 1.00 67.80 315 ASP A O 1
ATOM 2437 N N . VAL A 1 316 ? -34.978 -20.594 -2.599 1.00 61.47 316 VAL A N 1
ATOM 2438 C CA . VAL A 1 316 ? -35.617 -19.482 -1.900 1.00 64.24 316 VAL A CA 1
ATOM 2439 C C . VAL A 1 316 ? -36.745 -18.907 -2.745 1.00 61.84 316 VAL A C 1
ATOM 2440 O O . VAL A 1 316 ? -37.863 -18.692 -2.262 1.00 70.10 316 VAL A O 1
ATOM 2444 N N . LEU A 1 317 ? -36.472 -18.664 -4.026 1.00 64.21 317 LEU A N 1
ATOM 2445 C CA . LEU A 1 317 ? -37.483 -18.058 -4.884 1.00 66.98 317 LEU A CA 1
ATOM 2446 C C . LEU A 1 317 ? -38.602 -19.038 -5.220 1.00 65.72 317 LEU A C 1
ATOM 2447 O O . LEU A 1 317 ? -39.744 -18.616 -5.429 1.00 66.69 317 LEU A O 1
ATOM 2452 N N . ARG A 1 318 ? -38.305 -20.340 -5.263 1.00 63.26 318 ARG A N 1
ATOM 2453 C CA . ARG A 1 318 ? -39.362 -21.331 -5.448 1.00 65.78 318 ARG A CA 1
ATOM 2454 C C . ARG A 1 318 ? -40.359 -21.281 -4.299 1.00 70.82 318 ARG A C 1
ATOM 2455 O O . ARG A 1 318 ? -41.572 -21.172 -4.517 1.00 72.56 318 ARG A O 1
ATOM 2463 N N . GLU A 1 319 ? -39.858 -21.358 -3.060 1.00 69.19 319 GLU A N 1
ATOM 2464 C CA . GLU A 1 319 ? -40.719 -21.285 -1.884 1.00 61.22 319 GLU A CA 1
ATOM 2465 C C . GLU A 1 319 ? -41.592 -20.039 -1.882 1.00 63.26 319 GLU A C 1
ATOM 2466 O O . GLU A 1 319 ? -42.644 -20.031 -1.234 1.00 66.35 319 GLU A O 1
ATOM 2472 N N . ALA A 1 320 ? -41.181 -18.989 -2.591 1.00 63.63 320 ALA A N 1
ATOM 2473 C CA . ALA A 1 320 ? -41.984 -17.790 -2.774 1.00 68.69 320 ALA A CA 1
ATOM 2474 C C . ALA A 1 320 ? -42.800 -17.820 -4.062 1.00 70.14 320 ALA A C 1
ATOM 2475 O O . ALA A 1 320 ? -43.337 -16.782 -4.462 1.00 67.15 320 ALA A O 1
ATOM 2477 N N . SER A 1 321 ? -42.897 -18.982 -4.717 1.00 64.97 321 SER A N 1
ATOM 2478 C CA . SER A 1 321 ? -43.651 -19.140 -5.964 1.00 65.88 321 SER A CA 1
ATOM 2479 C C . SER A 1 321 ? -43.074 -18.267 -7.078 1.00 64.95 321 SER A C 1
ATOM 2480 O O . SER A 1 321 ? -43.797 -17.587 -7.809 1.00 70.55 321 SER A O 1
ATOM 2483 N N . ILE A 1 322 ? -41.750 -18.294 -7.206 1.00 66.84 322 ILE A N 1
ATOM 2484 C CA . ILE A 1 322 ? -41.043 -17.583 -8.263 1.00 69.28 322 ILE A CA 1
ATOM 2485 C C . ILE A 1 322 ? -40.137 -18.579 -8.969 1.00 70.50 322 ILE A C 1
ATOM 2486 O O . ILE A 1 322 ? -39.218 -19.133 -8.354 1.00 69.05 322 ILE A O 1
ATOM 2491 N N . GLN A 1 323 ? -40.403 -18.820 -10.248 1.00 77.94 323 GLN A N 1
ATOM 2492 C CA . GLN A 1 323 ? -39.508 -19.633 -11.056 1.00 80.98 323 GLN A CA 1
ATOM 2493 C C . GLN A 1 323 ? -38.375 -18.767 -11.583 1.00 72.42 323 GLN A C 1
ATOM 2494 O O . GLN A 1 323 ? -38.578 -17.604 -11.942 1.00 69.06 323 GLN A O 1
ATOM 2500 N N . VAL A 1 324 ? -37.176 -19.333 -11.612 1.00 67.60 324 VAL A N 1
ATOM 2501 C CA . VAL A 1 324 ? -36.036 -18.643 -12.204 1.00 70.14 324 VAL A CA 1
ATOM 2502 C C . VAL A 1 324 ? -35.477 -19.540 -13.300 1.00 72.43 324 VAL A C 1
ATOM 2503 O O . VAL A 1 324 ? -35.536 -20.773 -13.181 1.00 69.92 324 VAL A O 1
ATOM 2507 N N . PRO A 1 325 ? -34.948 -18.979 -14.383 1.00 73.03 325 PRO A N 1
ATOM 2508 C CA . PRO A 1 325 ? -34.485 -19.813 -15.497 1.00 61.77 325 PRO A CA 1
ATOM 2509 C C . PRO A 1 325 ? -33.256 -20.622 -15.110 1.00 70.38 325 PRO A C 1
ATOM 2510 O O . PRO A 1 325 ? -32.605 -20.387 -14.090 1.00 72.41 325 PRO A O 1
ATOM 2514 N N . THR A 1 326 ? -32.954 -21.609 -15.949 1.00 66.47 326 THR A N 1
ATOM 2515 C CA . THR A 1 326 ? -31.738 -22.386 -15.772 1.00 68.43 326 THR A CA 1
ATOM 2516 C C . THR A 1 326 ? -30.519 -21.475 -15.876 1.00 66.59 326 THR A C 1
ATOM 2517 O O . THR A 1 326 ? -30.539 -20.453 -16.568 1.00 67.76 326 THR A O 1
ATOM 2521 N N . ARG A 1 327 ? -29.455 -21.845 -15.167 1.00 65.99 327 ARG A N 1
ATOM 2522 C CA . ARG A 1 327 ? -28.299 -20.964 -15.051 1.00 65.39 327 ARG A CA 1
ATOM 2523 C C . ARG A 1 327 ? -27.638 -20.770 -16.412 1.00 72.04 327 ARG A C 1
ATOM 2524 O O . ARG A 1 327 ? -27.424 -21.751 -17.139 1.00 72.83 327 ARG A O 1
ATOM 2532 N N . PRO A 1 328 ? -27.305 -19.538 -16.792 1.00 76.44 328 PRO A N 1
ATOM 2533 C CA . PRO A 1 328 ? -26.587 -19.328 -18.053 1.00 73.50 328 PRO A CA 1
ATOM 2534 C C . PRO A 1 328 ? -25.202 -19.955 -18.001 1.00 66.10 328 PRO A C 1
ATOM 2535 O O . PRO A 1 328 ? -24.543 -19.963 -16.958 1.00 72.56 328 PRO A O 1
ATOM 2539 N N . ASP A 1 329 ? -24.775 -20.506 -19.140 1.00 59.87 329 ASP A N 1
ATOM 2540 C CA . ASP A 1 329 ? -23.455 -21.114 -19.294 1.00 59.87 329 ASP A CA 1
ATOM 2541 C C . ASP A 1 329 ? -23.267 -22.327 -18.386 1.00 65.63 329 ASP A C 1
ATOM 2542 O O . ASP A 1 329 ? -22.141 -22.664 -18.013 1.00 64.43 329 ASP A O 1
ATOM 2547 N N . GLY A 1 330 ? -24.358 -23.006 -18.032 1.00 57.17 330 GLY A N 1
ATOM 2548 C CA . GLY A 1 330 ? -24.282 -24.079 -17.067 1.00 62.06 330 GLY A CA 1
ATOM 2549 C C . GLY A 1 330 ? -24.127 -25.455 -17.690 1.00 63.31 330 GLY A C 1
ATOM 2550 O O . GLY A 1 330 ? -24.168 -25.624 -18.908 1.00 66.02 330 GLY A O 1
ATOM 2551 N N . TRP A 1 331 ? -23.920 -26.436 -16.809 1.00 62.76 331 TRP A N 1
ATOM 2552 C CA . TRP A 1 331 ? -23.956 -27.866 -17.134 1.00 64.95 331 TRP A CA 1
ATOM 2553 C C . TRP A 1 331 ? -22.935 -28.172 -18.223 1.00 59.49 331 TRP A C 1
ATOM 2554 O O . TRP A 1 331 ? -21.734 -27.958 -17.985 1.00 58.93 331 TRP A O 1
ATOM 2565 N N . GLU A 1 332 ? -23.336 -28.662 -19.400 1.00 63.78 332 GLU A N 1
ATOM 2566 C CA . GLU A 1 332 ? -22.364 -29.150 -20.375 1.00 61.05 332 GLU A CA 1
ATOM 2567 C C . GLU A 1 332 ? -21.442 -28.053 -20.895 1.00 58.79 332 GLU A C 1
ATOM 2568 O O . GLU A 1 332 ? -20.351 -28.365 -21.381 1.00 56.23 332 GLU A O 1
ATOM 2574 N N . ALA A 1 333 ? -21.844 -26.784 -20.789 1.00 56.05 333 ALA A N 1
ATOM 2575 C CA . ALA A 1 333 ? -20.995 -25.679 -21.222 1.00 52.38 333 ALA A CA 1
ATOM 2576 C C . ALA A 1 333 ? -19.678 -25.611 -20.460 1.00 57.12 333 ALA A C 1
ATOM 2577 O O . ALA A 1 333 ? -18.790 -24.852 -20.861 1.00 57.23 333 ALA A O 1
ATOM 2579 N N . GLN A 1 334 ? -19.532 -26.376 -19.376 1.00 55.69 334 GLN A N 1
ATOM 2580 C CA . GLN A 1 334 ? -18.286 -26.386 -18.624 1.00 58.70 334 GLN A CA 1
ATOM 2581 C C . GLN A 1 334 ? -17.130 -26.980 -19.418 1.00 57.20 334 GLN A C 1
ATOM 2582 O O . GLN A 1 334 ? -15.970 -26.747 -19.060 1.00 55.88 334 GLN A O 1
ATOM 2588 N N . GLN A 1 335 ? -17.415 -27.721 -20.494 1.00 54.27 335 GLN A N 1
ATOM 2589 C CA . GLN A 1 335 ? -16.378 -28.531 -21.128 1.00 54.58 335 GLN A CA 1
ATOM 2590 C C . GLN A 1 335 ? -15.334 -27.686 -21.852 1.00 55.00 335 GLN A C 1
ATOM 2591 O O . GLN A 1 335 ? -14.168 -28.088 -21.929 1.00 58.70 335 GLN A O 1
ATOM 2597 N N . LYS A 1 336 ? -15.717 -26.529 -22.395 1.00 53.87 336 LYS A N 1
ATOM 2598 C CA . LYS A 1 336 ? -14.725 -25.684 -23.049 1.00 55.69 336 LYS A CA 1
ATOM 2599 C C . LYS A 1 336 ? -13.753 -25.051 -22.063 1.00 57.08 336 LYS A C 1
ATOM 2600 O O . LYS A 1 336 ? -12.730 -24.504 -22.491 1.00 56.89 336 LYS A O 1
ATOM 2606 N N . TYR A 1 337 ? -14.043 -25.120 -20.763 1.00 54.19 337 TYR A N 1
ATOM 2607 C CA . TYR A 1 337 ? -13.164 -24.567 -19.742 1.00 48.39 337 TYR A CA 1
ATOM 2608 C C . TYR A 1 337 ? -12.170 -25.582 -19.194 1.00 51.94 337 TYR A C 1
ATOM 2609 O O . TYR A 1 337 ? -11.224 -25.187 -18.505 1.00 53.35 337 TYR A O 1
ATOM 2618 N N . TRP A 1 338 ? -12.356 -26.872 -19.489 1.00 51.90 338 TRP A N 1
ATOM 2619 C CA . TRP A 1 338 ? -11.572 -27.909 -18.824 1.00 49.43 338 TRP A CA 1
ATOM 2620 C C . TRP A 1 338 ? -10.084 -27.764 -19.115 1.00 51.52 338 TRP A C 1
ATOM 2621 O O . TRP A 1 338 ? -9.245 -28.096 -18.270 1.00 56.37 338 TRP A O 1
ATOM 2632 N N . SER A 1 339 ? -9.736 -27.270 -20.303 1.00 55.75 339 SER A N 1
ATOM 2633 C CA . SER A 1 339 ? -8.329 -27.116 -20.648 1.00 49.24 339 SER A CA 1
ATOM 2634 C C . SER A 1 339 ? -7.654 -26.014 -19.840 1.00 51.06 339 SER A C 1
ATOM 2635 O O . SER A 1 339 ? -6.430 -26.044 -19.677 1.00 52.69 339 SER A O 1
ATOM 2638 N N . ASP A 1 340 ? -8.419 -25.056 -19.334 1.00 49.78 340 ASP A N 1
ATOM 2639 C CA . ASP A 1 340 ? -7.867 -23.991 -18.509 1.00 51.13 340 ASP A CA 1
ATOM 2640 C C . ASP A 1 340 ? -7.555 -24.530 -17.118 1.00 53.62 340 ASP A C 1
ATOM 2641 O O . ASP A 1 340 ? -8.464 -25.026 -16.442 1.00 57.58 340 ASP A O 1
ATOM 2646 N N . PRO A 1 341 ? -6.303 -24.460 -16.652 1.00 51.60 341 PRO A N 1
ATOM 2647 C CA . PRO A 1 341 ? -6.010 -24.889 -15.274 1.00 54.46 341 PRO A CA 1
ATOM 2648 C C . PRO A 1 341 ? -6.666 -24.021 -14.214 1.00 54.21 341 PRO A C 1
ATOM 2649 O O . PRO A 1 341 ? -6.703 -24.426 -13.046 1.00 54.62 341 PRO A O 1
ATOM 2653 N N . ARG A 1 342 ? -7.183 -22.850 -14.581 1.00 50.88 342 ARG A N 1
ATOM 2654 C CA . ARG A 1 342 ? -7.820 -21.975 -13.611 1.00 56.74 342 ARG A CA 1
ATOM 2655 C C . ARG A 1 342 ? -9.267 -22.358 -13.335 1.00 58.18 342 ARG A C 1
ATOM 2656 O O . ARG A 1 342 ? -9.825 -21.930 -12.318 1.00 56.14 342 ARG A O 1
ATOM 2664 N N . PHE A 1 343 ? -9.876 -23.155 -14.211 1.00 55.94 343 PHE A N 1
ATOM 2665 C CA . PHE A 1 343 ? -11.233 -23.637 -13.987 1.00 54.94 343 PHE A CA 1
ATOM 2666 C C . PHE A 1 343 ? -11.273 -24.561 -12.775 1.00 56.97 343 PHE A C 1
ATOM 2667 O O . PHE A 1 343 ? -10.340 -25.333 -12.532 1.00 55.27 343 PHE A O 1
ATOM 2675 N N . ALA A 1 344 ? -12.361 -24.467 -12.005 1.00 53.48 344 ALA A N 1
ATOM 2676 C CA . ALA A 1 344 ? -12.568 -25.254 -10.788 1.00 50.08 344 ALA A CA 1
ATOM 2677 C C . ALA A 1 344 ? -11.447 -25.059 -9.772 1.00 48.45 344 ALA A C 1
ATOM 2678 O O . ALA A 1 344 ? -11.283 -25.874 -8.858 1.00 49.83 344 ALA A O 1
ATOM 2680 N N . PHE A 1 345 ? -10.685 -23.978 -9.914 1.00 51.31 345 PHE A N 1
ATOM 2681 C CA . PHE A 1 345 ? -9.504 -23.693 -9.109 1.00 49.07 345 PHE A CA 1
ATOM 2682 C C . PHE A 1 345 ? -9.772 -22.413 -8.330 1.00 55.04 345 PHE A C 1
ATOM 2683 O O . PHE A 1 345 ? -9.974 -21.351 -8.930 1.00 55.26 345 PHE A O 1
ATOM 2691 N N . GLY A 1 346 ? -9.793 -22.514 -7.001 1.00 51.31 346 GLY A N 1
ATOM 2692 C CA . GLY A 1 346 ? -10.143 -21.407 -6.147 1.00 54.50 346 GLY A CA 1
ATOM 2693 C C . GLY A 1 346 ? -8.969 -20.875 -5.346 1.00 54.31 346 GLY A C 1
ATOM 2694 O O . GLY A 1 346 ? -7.816 -21.268 -5.530 1.00 57.80 346 GLY A O 1
ATOM 2695 N N . GLY A 1 347 ? -9.288 -19.953 -4.439 1.00 53.93 347 GLY A N 1
ATOM 2696 C CA . GLY A 1 347 ? -8.309 -19.359 -3.562 1.00 54.98 347 GLY A CA 1
ATOM 2697 C C . GLY A 1 347 ? -8.344 -17.852 -3.659 1.00 55.05 347 GLY A C 1
ATOM 2698 O O . GLY A 1 347 ? -9.343 -17.257 -4.077 1.00 55.24 347 GLY A O 1
ATOM 2699 N N . GLU A 1 348 ? -7.229 -17.237 -3.277 1.00 58.46 348 GLU A N 1
ATOM 2700 C CA . GLU A 1 348 ? -7.168 -15.788 -3.165 1.00 62.87 348 GLU A CA 1
ATOM 2701 C C . GLU A 1 348 ? -7.323 -15.125 -4.528 1.00 58.18 348 GLU A C 1
ATOM 2702 O O . GLU A 1 348 ? -6.933 -15.672 -5.563 1.00 61.28 348 GLU A O 1
ATOM 2708 N N . VAL A 1 349 ? -7.905 -13.929 -4.511 1.00 56.38 349 VAL A N 1
ATOM 2709 C CA . VAL A 1 349 ? -8.177 -13.143 -5.706 1.00 57.71 349 VAL A CA 1
ATOM 2710 C C . VAL A 1 349 ? -7.357 -11.862 -5.629 1.00 59.63 349 VAL A C 1
ATOM 2711 O O . VAL A 1 349 ? -7.189 -11.291 -4.546 1.00 65.78 349 VAL A O 1
ATOM 2715 N N . LYS A 1 350 ? -6.846 -11.444 -6.778 1.00 61.26 350 LYS A N 1
ATOM 2716 C CA . LYS A 1 350 ? -6.022 -10.215 -6.906 1.00 65.03 350 LYS A CA 1
ATOM 2717 C C . LYS A 1 350 ? -6.903 -8.968 -6.809 1.00 62.68 350 LYS A C 1
ATOM 2718 O O . LYS A 1 350 ? -8.071 -9.033 -7.210 1.00 62.00 350 LYS A O 1
ATOM 2724 N N . VAL A 1 351 ? -6.350 -7.880 -6.303 1.00 69.99 351 VAL A N 1
ATOM 2725 C CA . VAL A 1 351 ? -7.047 -6.601 -6.207 1.00 68.80 351 VAL A CA 1
ATOM 2726 C C . VAL A 1 351 ? -6.233 -5.550 -6.959 1.00 64.37 351 VAL A C 1
ATOM 2727 O O . VAL A 1 351 ? -5.010 -5.465 -6.785 1.00 73.61 351 VAL A O 1
ATOM 2731 N N . SER A 1 352 ? -6.913 -4.758 -7.788 1.00 62.26 352 SER A N 1
ATOM 2732 C CA . SER A 1 352 ? -6.269 -3.752 -8.622 1.00 64.13 352 SER A CA 1
ATOM 2733 C C . SER A 1 352 ? -5.803 -2.559 -7.787 1.00 66.75 352 SER A C 1
ATOM 2734 O O . SER A 1 352 ? -5.982 -2.508 -6.566 1.00 66.70 352 SER A O 1
ATOM 2737 N N . ALA A 1 353 ? -5.196 -1.579 -8.466 1.00 72.53 353 ALA A N 1
ATOM 2738 C CA . ALA A 1 353 ? -4.752 -0.369 -7.784 1.00 67.57 353 ALA A CA 1
ATOM 2739 C C . ALA A 1 353 ? -5.933 0.392 -7.196 1.00 70.33 353 ALA A C 1
ATOM 2740 O O . ALA A 1 353 ? -5.885 0.847 -6.047 1.00 69.27 353 ALA A O 1
ATOM 2742 N N . LEU A 1 354 ? -7.008 0.533 -7.971 1.00 64.54 354 LEU A N 1
ATOM 2743 C CA . LEU A 1 354 ? -8.195 1.255 -7.537 1.00 65.78 354 LEU A CA 1
ATOM 2744 C C . LEU A 1 354 ? -9.074 0.448 -6.591 1.00 58.42 354 LEU A C 1
ATOM 2745 O O . LEU A 1 354 ? -10.057 0.988 -6.074 1.00 57.18 354 LEU A O 1
ATOM 2750 N N . GLY A 1 355 ? -8.746 -0.816 -6.348 1.00 60.40 355 GLY A N 1
ATOM 2751 C CA . GLY A 1 355 ? -9.509 -1.641 -5.437 1.00 52.90 355 GLY A CA 1
ATOM 2752 C C . GLY A 1 355 ? -10.520 -2.554 -6.091 1.00 58.92 355 GLY A C 1
ATOM 2753 O O . GLY A 1 355 ? -11.407 -3.064 -5.395 1.00 57.30 355 GLY A O 1
ATOM 2754 N N . ASP A 1 356 ? -10.421 -2.768 -7.401 1.00 55.22 356 ASP A N 1
ATOM 2755 C CA . ASP A 1 356 ? -11.304 -3.673 -8.113 1.00 54.03 356 ASP A CA 1
ATOM 2756 C C . ASP A 1 356 ? -10.814 -5.111 -7.987 1.00 56.64 356 ASP A C 1
ATOM 2757 O O . ASP A 1 356 ? -9.635 -5.376 -7.736 1.00 59.68 356 ASP A O 1
ATOM 2762 N N . VAL A 1 357 ? -11.737 -6.051 -8.179 1.00 52.80 357 VAL A N 1
ATOM 2763 C CA . VAL A 1 357 ? -11.349 -7.452 -8.291 1.00 53.89 357 VAL A CA 1
ATOM 2764 C C . VAL A 1 357 ? -10.587 -7.632 -9.596 1.00 57.64 357 VAL A C 1
ATOM 2765 O O . VAL A 1 357 ? -11.105 -7.338 -10.679 1.00 46.90 357 VAL A O 1
ATOM 2769 N N . ASP A 1 358 ? -9.341 -8.091 -9.497 1.00 63.11 358 ASP A N 1
ATOM 2770 C CA . ASP A 1 358 ? -8.503 -8.347 -10.669 1.00 53.24 358 ASP A CA 1
ATOM 2771 C C . ASP A 1 358 ? -8.486 -9.857 -10.884 1.00 59.35 358 ASP A C 1
ATOM 2772 O O . ASP A 1 358 ? -7.685 -10.583 -10.293 1.00 67.68 358 ASP A O 1
ATOM 2777 N N . ASP A 1 359 ? -9.382 -10.324 -11.747 1.00 54.52 359 ASP A N 1
ATOM 2778 C CA . ASP A 1 359 ? -9.601 -11.743 -11.973 1.00 55.59 359 ASP A CA 1
ATOM 2779 C C . ASP A 1 359 ? -10.311 -11.888 -13.309 1.00 52.36 359 ASP A C 1
ATOM 2780 O O . ASP A 1 359 ? -11.085 -11.013 -13.704 1.00 49.79 359 ASP A O 1
ATOM 2785 N N . TYR A 1 360 ? -10.043 -12.994 -14.010 1.00 49.64 360 TYR A N 1
ATOM 2786 C CA . TYR A 1 360 ? -10.700 -13.181 -15.300 1.00 53.46 360 TYR A CA 1
ATOM 2787 C C . TYR A 1 360 ? -12.208 -13.339 -15.154 1.00 50.96 360 TYR A C 1
ATOM 2788 O O . TYR A 1 360 ? -12.931 -13.206 -16.147 1.00 53.19 360 TYR A O 1
ATOM 2797 N N . GLU A 1 361 ? -12.699 -13.591 -13.939 1.00 54.34 361 GLU A N 1
ATOM 2798 C CA . GLU A 1 361 ? -14.126 -13.661 -13.654 1.00 51.41 361 GLU A CA 1
ATOM 2799 C C . GLU A 1 361 ? -14.618 -12.439 -12.886 1.00 50.63 361 GLU A C 1
ATOM 2800 O O . GLU A 1 361 ? -15.563 -12.539 -12.097 1.00 55.07 361 GLU A O 1
ATOM 2806 N N . ASN A 1 362 ? -13.984 -11.289 -13.109 1.00 46.89 362 ASN A N 1
ATOM 2807 C CA . ASN A 1 362 ? -14.402 -10.046 -12.466 1.00 51.88 362 ASN A CA 1
ATOM 2808 C C . ASN A 1 362 ? -15.897 -9.759 -12.565 1.00 52.59 362 ASN A C 1
ATOM 2809 O O . ASN A 1 362 ? -16.481 -9.347 -11.548 1.00 53.01 362 ASN A O 1
ATOM 2814 N N . PRO A 1 363 ? -16.567 -9.924 -13.715 1.00 53.95 363 PRO A N 1
ATOM 2815 C CA . PRO A 1 363 ? -17.999 -9.584 -13.755 1.00 51.06 363 PRO A CA 1
ATOM 2816 C C . PRO A 1 363 ? -18.849 -10.448 -12.843 1.00 49.65 363 PRO A C 1
ATOM 2817 O O . PRO A 1 363 ? -19.810 -9.944 -12.249 1.00 52.75 363 PRO A O 1
ATOM 2821 N N . ALA A 1 364 ? -18.523 -11.735 -12.705 1.00 47.60 364 ALA A N 1
ATOM 2822 C CA . ALA A 1 364 ? -19.288 -12.585 -11.800 1.00 53.59 364 ALA A CA 1
ATOM 2823 C C . ALA A 1 364 ? -19.210 -12.080 -10.364 1.00 56.66 364 ALA A C 1
ATOM 2824 O O . ALA A 1 364 ? -20.101 -12.363 -9.558 1.00 57.00 364 ALA A O 1
ATOM 2826 N N . ALA A 1 365 ? -18.165 -11.319 -10.034 1.00 51.88 365 ALA A N 1
ATOM 2827 C CA . ALA A 1 365 ? -17.972 -10.885 -8.662 1.00 52.12 365 ALA A CA 1
ATOM 2828 C C . ALA A 1 365 ? -18.859 -9.699 -8.304 1.00 55.25 365 ALA A C 1
ATOM 2829 O O . ALA A 1 365 ? -19.194 -9.515 -7.126 1.00 53.27 365 ALA A O 1
ATOM 2831 N N . GLN A 1 366 ? -19.257 -8.899 -9.297 1.00 50.81 366 GLN A N 1
ATOM 2832 C CA . GLN A 1 366 ? -19.895 -7.616 -9.019 1.00 51.84 366 GLN A CA 1
ATOM 2833 C C . GLN A 1 366 ? -21.218 -7.772 -8.277 1.00 52.95 366 GLN A C 1
ATOM 2834 O O . GLN A 1 366 ? -21.537 -6.949 -7.411 1.00 50.38 366 GLN A O 1
ATOM 2840 N N . ARG A 1 367 ? -21.998 -8.807 -8.592 1.00 54.81 367 ARG A N 1
ATOM 2841 C CA . ARG A 1 367 ? -23.281 -8.987 -7.917 1.00 51.96 367 ARG A CA 1
ATOM 2842 C C . ARG A 1 367 ? -23.085 -9.338 -6.446 1.00 55.53 367 ARG A C 1
ATOM 2843 O O . ARG A 1 367 ? -23.776 -8.794 -5.576 1.00 51.92 367 ARG A O 1
ATOM 2851 N N . ALA A 1 368 ? -22.149 -10.244 -6.151 1.00 51.67 368 ALA A N 1
ATOM 2852 C CA . ALA A 1 368 ? -21.920 -10.660 -4.771 1.00 50.97 368 ALA A CA 1
ATOM 2853 C C . ALA A 1 368 ? -21.444 -9.495 -3.917 1.00 49.78 368 ALA A C 1
ATOM 2854 O O . ALA A 1 368 ? -21.921 -9.297 -2.792 1.00 45.26 368 ALA A O 1
ATOM 2856 N N . LEU A 1 369 ? -20.493 -8.713 -4.434 1.00 47.47 369 LEU A N 1
ATOM 2857 C CA . LEU A 1 369 ? -19.945 -7.610 -3.655 1.00 50.01 369 LEU A CA 1
ATOM 2858 C C . LEU A 1 369 ? -21.001 -6.548 -3.381 1.00 50.58 369 LEU A C 1
ATOM 2859 O O . LEU A 1 369 ? -21.037 -5.967 -2.288 1.00 53.84 369 LEU A O 1
ATOM 2864 N N . ALA A 1 370 ? -21.875 -6.288 -4.358 1.00 48.49 370 ALA A N 1
ATOM 2865 C CA . ALA A 1 370 ? -22.952 -5.329 -4.144 1.00 45.79 370 ALA A CA 1
ATOM 2866 C C . ALA A 1 370 ? -23.927 -5.826 -3.084 1.00 46.74 370 ALA A C 1
ATOM 2867 O O . ALA A 1 370 ? -24.341 -5.064 -2.203 1.00 45.46 370 ALA A O 1
ATOM 2869 N N . ASP A 1 371 ? -24.302 -7.105 -3.153 1.00 46.17 371 ASP A N 1
ATOM 2870 C CA . ASP A 1 371 ? -25.197 -7.669 -2.149 1.00 46.21 371 ASP A CA 1
ATOM 2871 C C . ASP A 1 371 ? -24.580 -7.593 -0.758 1.00 50.37 371 ASP A C 1
ATOM 2872 O O . ASP A 1 371 ? -25.271 -7.277 0.217 1.00 53.75 371 ASP A O 1
ATOM 2877 N N . TYR A 1 372 ? -23.278 -7.870 -0.649 1.00 49.12 372 TYR A N 1
ATOM 2878 C CA . TYR A 1 372 ? -22.610 -7.822 0.648 1.00 46.19 372 TYR A CA 1
ATOM 2879 C C . TYR A 1 372 ? -22.682 -6.430 1.259 1.00 48.50 372 TYR A C 1
ATOM 2880 O O . TYR A 1 372 ? -22.923 -6.285 2.464 1.00 45.72 372 TYR A O 1
ATOM 2889 N N . ARG A 1 373 ? -22.460 -5.393 0.447 1.00 48.82 373 ARG A N 1
ATOM 2890 C CA . ARG A 1 373 ? -22.460 -4.034 0.978 1.00 48.51 373 ARG A CA 1
ATOM 2891 C C . ARG A 1 373 ? -23.865 -3.596 1.379 1.00 48.56 373 ARG A C 1
ATOM 2892 O O . ARG A 1 373 ? -24.037 -2.878 2.371 1.00 52.72 373 ARG A O 1
ATOM 2900 N N . LEU A 1 374 ? -24.881 -4.021 0.625 1.00 47.81 374 LEU A N 1
ATOM 2901 C CA . LEU A 1 374 ? -26.257 -3.686 0.980 1.00 48.37 374 LEU A CA 1
ATOM 2902 C C . LEU A 1 374 ? -26.677 -4.380 2.269 1.00 50.56 374 LEU A C 1
ATOM 2903 O O . LEU A 1 374 ? -27.321 -3.772 3.133 1.00 53.84 374 LEU A O 1
ATOM 2908 N N . PHE A 1 375 ? -26.333 -5.663 2.393 1.00 48.24 375 PHE A N 1
ATOM 2909 C CA . PHE A 1 375 ? -26.562 -6.422 3.618 1.00 45.80 375 PHE A CA 1
ATOM 2910 C C . PHE A 1 375 ? -25.929 -5.721 4.817 1.00 54.10 375 PHE A C 1
ATOM 2911 O O . PHE A 1 375 ? -26.569 -5.541 5.861 1.00 47.18 375 PHE A O 1
ATOM 2919 N N . LEU A 1 376 ? -24.675 -5.287 4.664 1.00 51.85 376 LEU A N 1
ATOM 2920 C CA . LEU A 1 376 ? -23.974 -4.587 5.737 1.00 52.76 376 LEU A CA 1
ATOM 2921 C C . LEU A 1 376 ? -24.681 -3.292 6.113 1.00 54.36 376 LEU A C 1
ATOM 2922 O O . LEU A 1 376 ? -24.942 -3.032 7.294 1.00 48.22 376 LEU A O 1
ATOM 2927 N N . LEU A 1 377 ? -24.981 -2.455 5.117 1.00 53.99 377 LEU A N 1
ATOM 2928 C CA . LEU A 1 377 ? -25.558 -1.148 5.402 1.00 54.52 377 LEU A CA 1
ATOM 2929 C C . LEU A 1 377 ? -26.938 -1.275 6.039 1.00 54.51 377 LEU A C 1
ATOM 2930 O O . LEU A 1 377 ? -27.261 -0.545 6.984 1.00 50.36 377 LEU A O 1
ATOM 2935 N N . GLU A 1 378 ? -27.756 -2.212 5.550 1.00 53.39 378 GLU A N 1
ATOM 2936 C CA . GLU A 1 378 ? -29.114 -2.358 6.067 1.00 50.19 378 GLU A CA 1
ATOM 2937 C C . GLU A 1 378 ? -29.114 -2.704 7.552 1.00 50.24 378 GLU A C 1
ATOM 2938 O O . GLU A 1 378 ? -29.987 -2.248 8.302 1.00 50.41 378 GLU A O 1
ATOM 2944 N N . LEU A 1 379 ? -28.140 -3.497 7.999 1.00 48.25 379 LEU A N 1
ATOM 2945 C CA . LEU A 1 379 ? -28.090 -3.970 9.379 1.00 47.84 379 LEU A CA 1
ATOM 2946 C C . LEU A 1 379 ? -27.168 -3.146 10.267 1.00 49.35 379 LEU A C 1
ATOM 2947 O O . LEU A 1 379 ? -27.473 -2.941 11.444 1.00 46.83 379 LEU A O 1
ATOM 2952 N N . LEU A 1 380 ? -26.037 -2.681 9.737 1.00 52.79 380 LEU A N 1
ATOM 2953 C CA . LEU A 1 380 ? -25.005 -2.065 10.552 1.00 46.47 380 LEU A CA 1
ATOM 2954 C C . LEU A 1 380 ? -2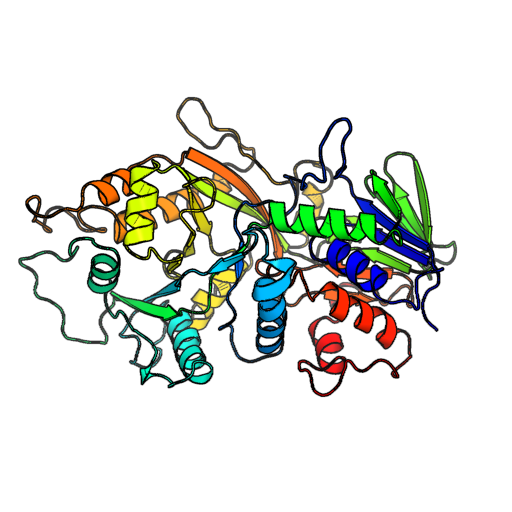4.803 -0.583 10.277 1.00 49.53 380 LEU A C 1
ATOM 2955 O O . LEU A 1 380 ? -24.178 0.097 11.096 1.00 54.54 380 LEU A O 1
ATOM 2960 N N . GLY A 1 381 ? -25.305 -0.071 9.158 1.00 48.35 381 GLY A N 1
ATOM 2961 C CA . GLY A 1 381 ? -25.193 1.329 8.831 1.00 50.22 381 GLY A CA 1
ATOM 2962 C C . GLY A 1 381 ? -26.079 2.191 9.705 1.00 50.04 381 GLY A C 1
ATOM 2963 O O . GLY A 1 381 ? -26.998 1.703 10.369 1.00 47.04 381 GLY A O 1
ATOM 2964 N N . PRO A 1 382 ? -25.827 3.503 9.711 1.00 51.48 382 PRO A N 1
ATOM 2965 C CA . PRO A 1 382 ? -26.547 4.373 10.654 1.00 50.43 382 PRO A CA 1
ATOM 2966 C C . PRO A 1 382 ? -28.033 4.506 10.366 1.00 55.43 382 PRO A C 1
ATOM 2967 O O . PRO A 1 382 ? -28.802 4.785 11.293 1.00 59.57 382 PRO A O 1
ATOM 2971 N N . THR A 1 383 ? -28.472 4.317 9.117 1.00 53.92 383 THR A N 1
ATOM 2972 C CA . THR A 1 383 ? -29.871 4.544 8.764 1.00 53.81 383 THR A CA 1
ATOM 2973 C C . THR A 1 383 ? -30.501 3.353 8.054 1.00 55.70 383 THR A C 1
ATOM 2974 O O . THR A 1 383 ? -31.546 3.511 7.415 1.00 53.00 383 THR A O 1
ATOM 2978 N N . GLY A 1 384 ? -29.908 2.168 8.159 1.00 56.75 384 GLY A N 1
ATOM 2979 C CA . GLY A 1 384 ? -30.370 1.083 7.314 1.00 54.56 384 GLY A CA 1
ATOM 2980 C C . GLY A 1 384 ? -30.235 1.482 5.857 1.00 57.54 384 GLY A C 1
ATOM 2981 O O . GLY A 1 384 ? -29.216 2.040 5.433 1.00 56.83 384 GLY A O 1
ATOM 2982 N N . LEU A 1 385 ? -31.282 1.217 5.078 1.00 58.90 385 LEU A N 1
ATOM 2983 C CA . LEU A 1 385 ? -31.337 1.656 3.693 1.00 57.82 385 LEU A CA 1
ATOM 2984 C C . LEU A 1 385 ? -32.122 2.951 3.527 1.00 59.67 385 LEU A C 1
ATOM 2985 O O . LEU A 1 385 ? -32.432 3.336 2.395 1.00 62.97 385 LEU A O 1
ATOM 2990 N N . GLN A 1 386 ? -32.438 3.633 4.626 1.00 49.91 386 GLN A N 1
ATOM 2991 C CA . GLN A 1 386 ? -33.289 4.810 4.588 1.00 57.72 386 GLN A CA 1
ATOM 2992 C C . GLN A 1 386 ? -32.495 6.061 4.218 1.00 62.34 386 GLN A C 1
ATOM 2993 O O . GLN A 1 386 ? -31.273 6.133 4.381 1.00 55.17 386 GLN A O 1
ATOM 2999 N N . GLY A 1 387 ? -33.221 7.058 3.721 1.00 61.20 387 GLY A N 1
ATOM 3000 C CA . GLY A 1 387 ? -32.650 8.328 3.324 1.00 56.57 387 GLY A CA 1
ATOM 3001 C C . GLY A 1 387 ? -32.710 9.365 4.425 1.00 62.58 387 GLY A C 1
ATOM 3002 O O . GLY A 1 387 ? -32.714 9.044 5.617 1.00 60.60 387 GLY A O 1
ATOM 3003 N N . VAL A 1 388 ? -32.781 10.634 4.015 1.00 64.28 388 VAL A N 1
ATOM 3004 C CA . VAL A 1 388 ? -32.650 11.737 4.962 1.00 60.93 388 VAL A CA 1
ATOM 3005 C C . VAL A 1 388 ? -33.887 11.945 5.827 1.00 66.58 388 VAL A C 1
ATOM 3006 O O . VAL A 1 388 ? -33.797 12.633 6.851 1.00 68.93 388 VAL A O 1
ATOM 3010 N N . ASP A 1 389 ? -35.043 11.389 5.451 1.00 64.22 389 ASP A N 1
ATOM 3011 C CA . ASP A 1 389 ? -36.210 11.507 6.319 1.00 68.81 389 ASP A CA 1
ATOM 3012 C C . ASP A 1 389 ? -36.047 10.698 7.600 1.00 75.08 389 ASP A C 1
ATOM 3013 O O . ASP A 1 389 ? -36.792 10.918 8.560 1.00 82.48 389 ASP A O 1
ATOM 3018 N N . THR A 1 390 ? -35.095 9.770 7.634 1.00 72.05 390 THR A N 1
ATOM 3019 C CA . THR A 1 390 ? -34.681 9.137 8.880 1.00 73.44 390 THR A CA 1
ATOM 3020 C C . THR A 1 390 ? -33.682 10.066 9.552 1.00 80.51 390 THR A C 1
ATOM 3021 O O . THR A 1 390 ? -32.513 10.140 9.160 1.00 77.80 390 THR A O 1
ATOM 3025 N N . LEU A 1 391 ? -34.151 10.809 10.549 1.00 86.15 391 LEU A N 1
ATOM 3026 C CA . LEU A 1 391 ? -33.264 11.599 11.383 1.00 79.98 391 LEU A CA 1
ATOM 3027 C C . LEU A 1 391 ? -32.766 10.755 12.547 1.00 86.76 391 LEU A C 1
ATOM 3028 O O . LEU A 1 391 ? -33.102 9.578 12.693 1.00 92.11 391 LEU A O 1
ATOM 3033 N N . GLY A 1 392 ? -31.975 11.381 13.404 1.00 94.15 392 GLY A N 1
ATOM 3034 C CA . GLY A 1 392 ? -31.465 10.712 14.580 1.00 94.56 392 GLY A CA 1
ATOM 3035 C C . GLY A 1 392 ? -29.959 10.614 14.600 1.00 92.42 392 GLY A C 1
ATOM 3036 O O . GLY A 1 392 ? -29.408 9.673 15.169 1.00 93.58 392 GLY A O 1
ATOM 3037 N N . LEU A 1 393 ? -29.279 11.592 13.987 1.00 91.83 393 LEU A N 1
ATOM 3038 C CA . LEU A 1 393 ? -27.824 11.682 14.089 1.00 94.71 393 LEU A CA 1
ATOM 3039 C C . LEU A 1 393 ? -27.359 11.951 15.512 1.00 98.94 393 LEU A C 1
ATOM 3040 O O . LEU A 1 393 ? -26.153 12.013 15.751 1.00 105.58 393 LEU A O 1
ATOM 3045 N N . ASP A 1 394 ? -28.288 12.155 16.444 1.00 98.12 394 ASP A N 1
ATOM 3046 C CA . ASP A 1 394 ? -28.021 11.981 17.868 1.00 93.69 394 ASP A CA 1
ATOM 3047 C C . ASP A 1 394 ? -27.806 10.518 18.228 1.00 90.25 394 ASP A C 1
ATOM 3048 O O . ASP A 1 394 ? -27.192 10.226 19.258 1.00 93.08 394 ASP A O 1
ATOM 3053 N N . GLN A 1 395 ? -28.298 9.598 17.398 1.00 82.44 395 GLN A N 1
ATOM 3054 C CA . GLN A 1 395 ? -28.434 8.186 17.742 1.00 80.43 395 GLN A CA 1
ATOM 3055 C C . GLN A 1 395 ? -27.622 7.335 16.773 1.00 76.72 395 GLN A C 1
ATOM 3056 O O . GLN A 1 395 ? -27.971 7.237 15.591 1.00 77.02 395 GLN A O 1
ATOM 3062 N N . SER A 1 396 ? -26.571 6.687 17.276 1.00 70.02 396 SER A N 1
ATOM 3063 C CA . SER A 1 396 ? -25.787 5.803 16.423 1.00 64.56 396 SER A CA 1
ATOM 3064 C C . SER A 1 396 ? -24.844 4.956 17.265 1.00 59.26 396 SER A C 1
ATOM 3065 O O . SER A 1 396 ? -24.434 5.357 18.359 1.00 65.71 396 SER A O 1
ATOM 3068 N N . ASP A 1 397 ? -24.511 3.780 16.735 1.00 52.41 397 ASP A N 1
ATOM 3069 C CA . ASP A 1 397 ? -23.418 2.944 17.229 1.00 54.62 397 ASP A CA 1
ATOM 3070 C C . ASP A 1 397 ? -22.275 3.118 16.235 1.00 56.05 397 ASP A C 1
ATOM 3071 O O . ASP A 1 397 ? -22.293 2.534 15.148 1.00 57.17 397 ASP A O 1
ATOM 3076 N N . ASN A 1 398 ? -21.273 3.914 16.616 1.00 52.76 398 ASN A N 1
ATOM 3077 C CA . ASN A 1 398 ? -20.196 4.258 15.693 1.00 49.58 398 ASN A CA 1
ATOM 3078 C C . ASN A 1 398 ? -19.311 3.071 15.338 1.00 54.55 398 ASN A C 1
ATOM 3079 O O . ASN A 1 398 ? -18.662 3.102 14.280 1.00 48.64 398 ASN A O 1
ATOM 3084 N N . LEU A 1 399 ? -19.253 2.046 16.199 1.00 48.84 399 LEU A N 1
ATOM 3085 C CA . LEU A 1 399 ? -18.443 0.873 15.880 1.00 53.12 399 LEU A CA 1
ATOM 3086 C C . LEU A 1 399 ? -19.060 0.081 14.733 1.00 55.09 399 LEU A C 1
ATOM 3087 O O . LEU A 1 399 ? -18.366 -0.337 13.801 1.00 53.97 399 LEU A O 1
ATOM 3092 N N . LEU A 1 400 ? -20.369 -0.139 14.790 1.00 49.04 400 LEU A N 1
ATOM 3093 C CA . LEU A 1 400 ? -21.059 -0.837 13.715 1.00 52.56 400 LEU A CA 1
ATOM 3094 C C . LEU A 1 400 ? -21.008 -0.035 12.421 1.00 55.84 400 LEU A C 1
ATOM 3095 O O . LEU A 1 400 ? -20.821 -0.605 11.338 1.00 49.62 400 LEU A O 1
ATOM 3100 N N . ASN A 1 401 ? -21.160 1.289 12.513 1.00 52.59 401 ASN A N 1
ATOM 3101 C CA . ASN A 1 401 ? -21.126 2.124 11.316 1.00 48.85 401 ASN A CA 1
ATOM 3102 C C . ASN A 1 401 ? -19.789 2.014 10.596 1.00 52.07 401 ASN A C 1
ATOM 3103 O O . ASN A 1 401 ? -19.746 1.922 9.362 1.00 54.31 401 ASN A O 1
ATOM 3108 N N . ASN A 1 402 ? -18.684 2.032 11.349 1.00 49.77 402 ASN A N 1
ATOM 3109 C CA . ASN A 1 402 ? -17.363 1.947 10.731 1.00 49.68 402 ASN A CA 1
ATOM 3110 C C . ASN A 1 402 ? -17.171 0.614 10.017 1.00 49.69 402 ASN A C 1
ATOM 3111 O O . ASN A 1 402 ? -16.597 0.565 8.923 1.00 54.31 402 ASN A O 1
ATOM 3116 N N . ILE A 1 403 ? -17.646 -0.478 10.620 1.00 47.80 403 ILE A N 1
ATOM 3117 C CA . ILE A 1 403 ? -17.574 -1.779 9.960 1.00 49.50 403 ILE A CA 1
ATOM 3118 C C . ILE A 1 403 ? -18.348 -1.753 8.648 1.00 52.16 403 ILE A C 1
ATOM 3119 O O . ILE A 1 403 ? -17.866 -2.237 7.614 1.00 51.37 403 ILE A O 1
ATOM 3124 N N . ALA A 1 404 ? -19.553 -1.175 8.663 1.00 50.63 404 ALA A N 1
ATOM 3125 C CA . ALA A 1 404 ? -20.396 -1.158 7.473 1.00 53.12 404 ALA A CA 1
ATOM 3126 C C . ALA A 1 404 ? -19.817 -0.302 6.355 1.00 51.01 404 ALA A C 1
ATOM 3127 O O . ALA A 1 404 ? -20.178 -0.502 5.189 1.00 46.74 404 ALA A O 1
ATOM 3129 N N . ASN A 1 405 ? -18.941 0.651 6.680 1.00 48.03 405 ASN A N 1
ATOM 3130 C CA . ASN A 1 405 ? -18.268 1.455 5.669 1.00 48.60 405 ASN A CA 1
ATOM 3131 C C . ASN A 1 405 ? -16.887 0.926 5.311 1.00 46.99 405 ASN A C 1
ATOM 3132 O O . ASN A 1 405 ? -16.266 1.449 4.381 1.00 41.21 405 ASN A O 1
ATOM 3137 N N . ARG A 1 406 ? -16.394 -0.084 6.018 1.00 47.55 406 ARG A N 1
ATOM 3138 C CA . ARG A 1 406 ? -15.025 -0.536 5.804 1.00 50.49 406 ARG A CA 1
ATOM 3139 C C . ARG A 1 406 ? -14.919 -1.310 4.495 1.00 47.87 406 ARG A C 1
ATOM 3140 O O . ARG A 1 406 ? -15.731 -2.210 4.244 1.00 46.13 406 ARG A O 1
ATOM 3148 N N . PRO A 1 407 ? -13.945 -0.995 3.641 1.00 45.94 407 PRO A N 1
ATOM 3149 C CA . PRO A 1 407 ? -13.744 -1.795 2.429 1.00 44.26 407 PRO A CA 1
ATOM 3150 C C . PRO A 1 407 ? -13.423 -3.237 2.780 1.00 47.70 407 PRO A C 1
ATOM 3151 O O . PRO A 1 407 ? -12.821 -3.531 3.814 1.00 52.53 407 PRO A O 1
ATOM 3155 N N . PHE A 1 408 ? -13.853 -4.143 1.909 1.00 49.27 408 PHE A N 1
ATOM 3156 C CA . PHE A 1 408 ? -13.500 -5.545 2.068 1.00 47.79 408 PHE A CA 1
ATOM 3157 C C . PHE A 1 408 ? -11.985 -5.697 2.051 1.00 51.34 408 PHE A C 1
ATOM 3158 O O . PHE A 1 408 ? -11.298 -5.123 1.199 1.00 47.85 408 PHE A O 1
ATOM 3166 N N . THR A 1 409 ? -11.462 -6.450 3.020 1.00 52.85 409 THR A N 1
ATOM 3167 C CA . THR A 1 409 ? -10.017 -6.541 3.199 1.00 49.65 409 THR A CA 1
ATOM 3168 C C . THR A 1 409 ? -9.397 -7.569 2.263 1.00 51.81 409 THR A C 1
ATOM 3169 O O . THR A 1 409 ? -8.312 -7.341 1.717 1.00 50.56 409 THR A O 1
ATOM 3173 N N . ARG A 1 410 ? -10.056 -8.710 2.082 1.00 54.60 410 ARG A N 1
ATOM 3174 C CA . ARG A 1 410 ? -9.604 -9.735 1.154 1.00 52.50 410 ARG A CA 1
ATOM 3175 C C . ARG A 1 410 ? -10.810 -10.340 0.451 1.00 56.96 410 ARG A C 1
ATOM 3176 O O . ARG A 1 410 ? -11.940 -10.280 0.943 1.00 56.66 410 ARG A O 1
ATOM 3184 N N . VAL A 1 411 ? -10.554 -10.927 -0.715 1.00 54.07 411 VAL A N 1
ATOM 3185 C CA . VAL A 1 411 ? -11.566 -11.649 -1.477 1.00 56.19 411 VAL A CA 1
ATOM 3186 C C . VAL A 1 411 ? -10.967 -12.975 -1.926 1.00 60.94 411 VAL A C 1
ATOM 3187 O O . VAL A 1 411 ? -9.805 -13.033 -2.342 1.00 65.25 411 VAL A O 1
ATOM 3191 N N . ARG A 1 412 ? -11.752 -14.046 -1.823 1.00 61.22 412 ARG A N 1
ATOM 3192 C CA . ARG A 1 412 ? -11.341 -15.365 -2.280 1.00 53.54 412 ARG A CA 1
ATOM 3193 C C . ARG A 1 412 ? -12.404 -15.931 -3.210 1.00 57.11 412 ARG A C 1
ATOM 3194 O O . ARG A 1 412 ? -13.544 -15.461 -3.242 1.00 59.00 412 ARG A O 1
ATOM 3202 N N . LYS A 1 413 ? -12.016 -16.949 -3.978 1.00 56.69 413 LYS A N 1
ATOM 3203 C CA . LYS A 1 413 ? -12.902 -17.586 -4.943 1.00 51.72 413 LYS A CA 1
ATOM 3204 C C . LYS A 1 413 ? -13.073 -19.057 -4.590 1.00 53.38 413 LYS A C 1
ATOM 3205 O O . LYS A 1 413 ? -12.115 -19.724 -4.188 1.00 54.03 413 LYS A O 1
ATOM 3211 N N . CYS A 1 414 ? -14.298 -19.555 -4.745 1.00 51.40 414 CYS A N 1
ATOM 3212 C CA . CYS A 1 414 ? -14.643 -20.927 -4.405 1.00 50.09 414 CYS A CA 1
ATOM 3213 C C . CYS A 1 414 ? -15.624 -21.463 -5.436 1.00 54.23 414 CYS A C 1
ATOM 3214 O O . CYS A 1 414 ? -16.480 -20.724 -5.930 1.00 56.27 414 CYS A O 1
ATOM 3217 N N . TRP A 1 415 ? -15.502 -22.747 -5.754 1.00 49.19 415 TRP A N 1
ATOM 3218 C CA . TRP A 1 415 ? -16.262 -23.356 -6.835 1.00 51.78 415 TRP A CA 1
ATOM 3219 C C . TRP A 1 415 ? -17.316 -24.300 -6.278 1.00 49.22 415 TRP A C 1
ATOM 3220 O O . TRP A 1 415 ? -17.024 -25.113 -5.394 1.00 51.01 415 TRP A O 1
ATOM 3231 N N . TYR A 1 416 ? -18.536 -24.185 -6.796 1.00 51.62 416 TYR A N 1
ATOM 3232 C CA . TYR A 1 416 ? -19.622 -25.090 -6.454 1.00 54.34 416 TYR A CA 1
ATOM 3233 C C . TYR A 1 416 ? -19.649 -26.273 -7.420 1.00 58.61 416 TYR A C 1
ATOM 3234 O O . TYR A 1 416 ? -18.979 -26.284 -8.456 1.00 59.20 416 TYR A O 1
ATOM 3243 N N . ASN A 1 417 ? -20.462 -27.275 -7.072 1.00 59.24 417 ASN A N 1
ATOM 3244 C CA . ASN A 1 417 ? -20.511 -28.558 -7.766 1.00 59.36 417 ASN A CA 1
ATOM 3245 C C . ASN A 1 417 ? -21.933 -29.110 -7.618 1.00 63.37 417 ASN A C 1
ATOM 3246 O O . ASN A 1 417 ? -22.189 -30.105 -6.938 1.00 66.93 417 ASN A O 1
ATOM 3251 N N . ASP A 1 418 ? -22.882 -28.454 -8.280 1.00 60.84 418 ASP A N 1
ATOM 3252 C CA . ASP A 1 418 ? -24.300 -28.707 -8.063 1.00 60.94 418 ASP A CA 1
ATOM 3253 C C . ASP A 1 418 ? -24.807 -29.874 -8.903 1.00 66.97 418 ASP A C 1
ATOM 3254 O O . ASP A 1 418 ? -24.318 -30.142 -10.005 1.00 65.87 418 ASP A O 1
ATOM 3259 N N . THR A 1 419 ? -25.806 -30.557 -8.367 1.00 68.12 419 THR A N 1
ATOM 3260 C CA . THR A 1 419 ? -26.559 -31.611 -9.024 1.00 71.51 419 THR A CA 1
ATOM 3261 C C . THR A 1 419 ? -27.966 -31.115 -9.349 1.00 72.83 419 THR A C 1
ATOM 3262 O O . THR A 1 419 ? -28.385 -30.052 -8.878 1.00 72.07 419 THR A O 1
ATOM 3266 N N . PRO A 1 420 ? -28.720 -31.848 -10.179 1.00 71.81 420 PRO A N 1
ATOM 3267 C CA . PRO A 1 420 ? -30.097 -31.401 -10.471 1.00 72.36 420 PRO A CA 1
ATOM 3268 C C . PRO A 1 420 ? -30.981 -31.327 -9.235 1.00 77.44 420 PRO A C 1
ATOM 3269 O O . PRO A 1 420 ? -31.620 -30.294 -8.993 1.00 80.75 420 PRO A O 1
ATOM 3273 N N . ALA A 1 421 ? -31.033 -32.395 -8.443 1.00 75.83 421 ALA A N 1
ATOM 3274 C CA . ALA A 1 421 ? -31.860 -32.448 -7.247 1.00 76.79 421 ALA A CA 1
ATOM 3275 C C . ALA A 1 421 ? -31.119 -31.999 -5.995 1.00 75.49 421 ALA A C 1
ATOM 3276 O O . ALA A 1 421 ? -31.653 -32.143 -4.889 1.00 76.86 421 ALA A O 1
ATOM 3278 N N . LEU A 1 422 ? -29.909 -31.462 -6.145 1.00 71.89 422 LEU A N 1
ATOM 3279 C CA . LEU A 1 422 ? -29.037 -31.084 -5.034 1.00 74.01 422 LEU A CA 1
ATOM 3280 C C . LEU A 1 422 ? -28.661 -32.278 -4.159 1.00 69.82 422 LEU A C 1
ATOM 3281 O O . LEU A 1 422 ? -28.205 -32.100 -3.026 1.00 70.65 422 LEU A O 1
ATOM 3286 N N . ASP A 1 423 ? -28.835 -33.495 -4.671 1.00 72.58 423 ASP A N 1
ATOM 3287 C CA . ASP A 1 423 ? -28.425 -34.700 -3.966 1.00 75.46 423 ASP A CA 1
ATOM 3288 C C . ASP A 1 423 ? -27.022 -35.103 -4.397 1.00 74.10 423 ASP A C 1
ATOM 3289 O O . ASP A 1 423 ? -26.663 -34.982 -5.573 1.00 72.33 423 ASP A O 1
ATOM 3294 N N . PHE A 1 424 ? -26.233 -35.588 -3.440 1.00 67.01 424 PHE A N 1
ATOM 3295 C CA . PHE A 1 424 ? -24.914 -36.111 -3.762 1.00 65.79 424 PHE A CA 1
ATOM 3296 C C . PHE A 1 424 ? -25.028 -37.277 -4.738 1.00 66.78 424 PHE A C 1
ATOM 3297 O O . PHE A 1 424 ? -26.095 -37.868 -4.926 1.00 72.48 424 PHE A O 1
ATOM 3305 N N . VAL A 1 425 ? -23.904 -37.611 -5.362 1.00 64.12 425 VAL A N 1
ATOM 3306 C CA . VAL A 1 425 ? -23.797 -38.801 -6.198 1.00 70.01 425 VAL A CA 1
ATOM 3307 C C . VAL A 1 425 ? -22.738 -39.687 -5.556 1.00 71.47 425 VAL A C 1
ATOM 3308 O O . VAL A 1 425 ? -21.534 -39.418 -5.667 1.00 68.71 425 VAL A O 1
ATOM 3312 N N . VAL A 1 426 ? -23.191 -40.729 -4.860 1.00 74.19 426 VAL A N 1
ATOM 3313 C CA . VAL A 1 426 ? -22.316 -41.702 -4.220 1.00 72.11 426 VAL A CA 1
ATOM 3314 C C . VAL A 1 426 ? -22.759 -43.086 -4.669 1.00 76.11 426 VAL A C 1
ATOM 3315 O O . VAL A 1 426 ? -23.528 -43.757 -3.973 1.00 78.37 426 VAL A O 1
ATOM 3319 N N . ASP A 1 427 ? -22.293 -43.516 -5.837 1.00 78.77 427 ASP A N 1
ATOM 3320 C CA . ASP A 1 427 ? -22.743 -44.773 -6.422 1.00 80.19 427 ASP A CA 1
ATOM 3321 C C . ASP A 1 427 ? -21.710 -45.235 -7.443 1.00 81.00 427 ASP A C 1
ATOM 3322 O O . ASP A 1 427 ? -20.683 -44.585 -7.659 1.00 77.21 427 ASP A O 1
ATOM 3327 N N . TYR A 1 428 ? -21.991 -46.376 -8.067 1.00 82.38 428 TYR A N 1
ATOM 3328 C CA . TYR A 1 428 ? -21.110 -46.953 -9.071 1.00 84.60 428 TYR A CA 1
ATOM 3329 C C . TYR A 1 428 ? -21.503 -46.476 -10.462 1.00 85.73 428 TYR A C 1
ATOM 3330 O O . TYR A 1 428 ? -22.689 -46.316 -10.765 1.00 85.71 428 TYR A O 1
ATOM 3339 N N . HIS A 1 429 ? -20.505 -46.256 -11.307 1.00 87.29 429 HIS A N 1
ATOM 3340 C CA . HIS A 1 429 ? -20.767 -46.020 -12.721 1.00 88.52 429 HIS A CA 1
ATOM 3341 C C . HIS A 1 429 ? -21.311 -47.309 -13.324 1.00 95.70 429 HIS A C 1
ATOM 3342 O O . HIS A 1 429 ? -20.592 -48.316 -13.357 1.00 98.51 429 HIS A O 1
ATOM 3349 N N . PRO A 1 430 ? -22.555 -47.330 -13.809 1.00 95.49 430 PRO A N 1
ATOM 3350 C CA . PRO A 1 430 ? -23.175 -48.613 -14.181 1.00 93.72 430 PRO A CA 1
ATOM 3351 C C . PRO A 1 430 ? -22.525 -49.288 -15.374 1.00 93.04 430 PRO A C 1
ATOM 3352 O O . PRO A 1 430 ? -22.730 -50.493 -15.565 1.00 96.10 430 PRO A O 1
ATOM 3356 N N . SER A 1 431 ? -21.745 -48.561 -16.173 1.00 91.77 431 SER A N 1
ATOM 3357 C CA . SER A 1 431 ? -21.204 -49.137 -17.399 1.00 96.79 431 SER A CA 1
ATOM 3358 C C . SER A 1 431 ? -20.084 -50.129 -17.123 1.00 100.25 431 SER A C 1
ATOM 3359 O O . SER A 1 431 ? -19.902 -51.084 -17.888 1.00 100.53 431 SER A O 1
ATOM 3362 N N . TYR A 1 432 ? -19.328 -49.933 -16.046 1.00 97.43 432 TYR A N 1
ATOM 3363 C CA . TYR A 1 432 ? -18.112 -50.695 -15.797 1.00 97.39 432 TYR A CA 1
ATOM 3364 C C . TYR A 1 432 ? -18.263 -51.670 -14.634 1.00 100.05 432 TYR A C 1
ATOM 3365 O O . TYR A 1 432 ? -17.316 -51.897 -13.878 1.00 97.64 432 TYR A O 1
ATOM 3374 N N . GLY A 1 433 ? -19.443 -52.271 -14.496 1.00 101.66 433 GLY A N 1
ATOM 3375 C CA . GLY A 1 433 ? -19.711 -53.170 -13.390 1.00 97.26 433 GLY A CA 1
ATOM 3376 C C . GLY A 1 433 ? -19.570 -52.496 -12.042 1.00 97.33 433 GLY A C 1
ATOM 3377 O O . GLY A 1 433 ? -20.282 -51.533 -11.744 1.00 96.21 433 GLY A O 1
ATOM 3378 N N . LYS A 1 434 ? -18.653 -52.992 -11.215 1.00 94.32 434 LYS A N 1
ATOM 3379 C CA . LYS A 1 434 ? -18.387 -52.412 -9.902 1.00 93.00 434 LYS A CA 1
ATOM 3380 C C . LYS A 1 434 ? -16.899 -52.119 -9.751 1.00 90.47 434 LYS A C 1
ATOM 3381 O O . LYS A 1 434 ? -16.262 -52.468 -8.755 1.00 84.34 434 LYS A O 1
ATOM 3387 N N . THR A 1 435 ? -16.326 -51.453 -10.758 1.00 93.70 435 THR A N 1
ATOM 3388 C CA . THR A 1 435 ? -14.922 -51.067 -10.736 1.00 87.24 435 THR A CA 1
ATOM 3389 C C . THR A 1 435 ? -14.698 -49.565 -10.640 1.00 85.39 435 THR A C 1
ATOM 3390 O O . THR A 1 435 ? -13.575 -49.147 -10.340 1.00 81.96 435 THR A O 1
ATOM 3394 N N . LEU A 1 436 ? -15.722 -48.749 -10.887 1.00 81.21 436 LEU A N 1
ATOM 3395 C CA . LEU A 1 436 ? -15.581 -47.298 -10.908 1.00 79.67 436 LEU A CA 1
ATOM 3396 C C . LEU A 1 436 ? -16.680 -46.676 -10.062 1.00 80.20 436 LEU A C 1
ATOM 3397 O O . LEU A 1 436 ? -17.864 -46.801 -10.390 1.00 82.02 436 LEU A O 1
ATOM 3402 N N . PHE A 1 437 ? -16.287 -45.999 -8.988 1.00 79.67 437 PHE A N 1
ATOM 3403 C CA . PHE A 1 437 ? -17.213 -45.394 -8.041 1.00 78.60 437 PHE A CA 1
ATOM 3404 C C . PHE A 1 437 ? -17.091 -43.876 -8.090 1.00 79.39 437 PHE A C 1
ATOM 3405 O O . PHE A 1 437 ? -15.985 -43.334 -8.198 1.00 71.08 437 PHE A O 1
ATOM 3413 N N . VAL A 1 438 ? -18.231 -43.194 -8.008 1.00 75.45 438 VAL A N 1
ATOM 3414 C CA . VAL A 1 438 ? -18.288 -41.738 -8.054 1.00 70.37 438 VAL A CA 1
ATOM 3415 C C . VAL A 1 438 ? -18.797 -41.239 -6.710 1.00 66.73 438 VAL A C 1
ATOM 3416 O O . VAL A 1 438 ? -19.851 -41.680 -6.240 1.00 71.13 438 VAL A O 1
ATOM 3420 N N . ALA A 1 439 ? -18.045 -40.327 -6.092 1.00 69.06 439 ALA A N 1
ATOM 3421 C CA . ALA A 1 439 ? -18.413 -39.740 -4.800 1.00 60.56 439 ALA A CA 1
ATOM 3422 C C . ALA A 1 439 ? -18.147 -38.238 -4.896 1.00 63.47 439 ALA A C 1
ATOM 3423 O O . ALA A 1 439 ? -17.074 -37.760 -4.519 1.00 57.88 439 ALA A O 1
ATOM 3425 N N . THR A 1 440 ? -19.131 -37.502 -5.402 1.00 62.28 440 THR A N 1
ATOM 3426 C CA . THR A 1 440 ? -18.976 -36.078 -5.676 1.00 62.28 440 THR A CA 1
ATOM 3427 C C . THR A 1 440 ? -20.360 -35.437 -5.674 1.00 63.49 440 THR A C 1
ATOM 3428 O O . THR A 1 440 ? -21.335 -36.033 -5.206 1.00 64.47 440 THR A O 1
ATOM 3432 N N . GLY A 1 441 ? -20.448 -34.216 -6.196 1.00 62.98 441 GLY A N 1
ATOM 3433 C CA . GLY A 1 441 ? -21.712 -33.507 -6.215 1.00 57.45 441 GLY A CA 1
ATOM 3434 C C . GLY A 1 441 ? -22.056 -32.852 -4.899 1.00 60.20 441 GLY A C 1
ATOM 3435 O O . GLY A 1 441 ? -23.228 -32.842 -4.501 1.00 62.28 441 GLY A O 1
ATOM 3436 N N . GLY A 1 442 ? -21.063 -32.297 -4.207 1.00 60.57 442 GLY A N 1
ATOM 3437 C CA . GLY A 1 442 ? -21.277 -31.730 -2.892 1.00 55.85 442 GLY A CA 1
ATOM 3438 C C . GLY A 1 442 ? -22.098 -30.461 -2.870 1.00 65.35 442 GLY A C 1
ATOM 3439 O O . GLY A 1 442 ? -22.398 -29.963 -1.780 1.00 64.58 442 GLY A O 1
ATOM 3440 N N . CYS A 1 443 ? -22.467 -29.926 -4.038 1.00 63.32 443 CYS A N 1
ATOM 3441 C CA . CYS A 1 443 ? -23.241 -28.686 -4.125 1.00 58.29 443 CYS A CA 1
ATOM 3442 C C . CYS A 1 443 ? -22.627 -27.597 -3.254 1.00 62.81 443 CYS A C 1
ATOM 3443 O O . CYS A 1 443 ? -21.445 -27.279 -3.401 1.00 65.49 443 CYS A O 1
ATOM 3446 N N . ASP A 1 444 ? -23.404 -27.031 -2.334 1.00 66.97 444 ASP A N 1
ATOM 3447 C CA . ASP A 1 444 ? -22.897 -25.969 -1.473 1.00 67.12 444 ASP A CA 1
ATOM 3448 C C . ASP A 1 444 ? -23.042 -26.290 0.012 1.00 69.70 444 ASP A C 1
ATOM 3449 O O . ASP A 1 444 ? -23.017 -25.375 0.841 1.00 71.88 444 ASP A O 1
ATOM 3454 N N . HIS A 1 445 ? -23.186 -27.568 0.375 1.00 69.10 445 HIS A N 1
ATOM 3455 C CA . HIS A 1 445 ? -23.531 -27.881 1.757 1.00 68.89 445 HIS A CA 1
ATOM 3456 C C . HIS A 1 445 ? -22.857 -29.147 2.278 1.00 67.82 445 HIS A C 1
ATOM 3457 O O . HIS A 1 445 ? -23.280 -29.679 3.313 1.00 74.58 445 HIS A O 1
ATOM 3464 N N . ALA A 1 446 ? -21.812 -29.633 1.615 1.00 64.35 446 ALA A N 1
ATOM 3465 C CA . ALA A 1 446 ? -21.276 -30.941 1.950 1.00 62.63 446 ALA A CA 1
ATOM 3466 C C . ALA A 1 446 ? -20.238 -30.922 3.062 1.00 68.85 446 ALA A C 1
ATOM 3467 O O . ALA A 1 446 ? -19.981 -31.980 3.652 1.00 64.46 446 ALA A O 1
ATOM 3469 N N . PHE A 1 447 ? -19.627 -29.772 3.372 1.00 65.98 447 PHE A N 1
ATOM 3470 C CA . PHE A 1 447 ? -18.482 -29.817 4.280 1.00 63.55 447 PHE A CA 1
ATOM 3471 C C . PHE A 1 447 ? -18.880 -30.300 5.666 1.00 62.58 447 PHE A C 1
ATOM 3472 O O . PHE A 1 447 ? -18.097 -30.986 6.334 1.00 63.82 447 PHE A O 1
ATOM 3480 N N . LYS A 1 448 ? -20.079 -29.935 6.127 1.00 62.86 448 LYS A N 1
ATOM 3481 C CA . LYS A 1 448 ? -20.465 -30.262 7.496 1.00 66.96 448 LYS A CA 1
ATOM 3482 C C . LYS A 1 448 ? -20.410 -31.765 7.742 1.00 60.92 448 LYS A C 1
ATOM 3483 O O . LYS A 1 448 ? -20.007 -32.209 8.823 1.00 63.09 448 LYS A O 1
ATOM 3489 N N . PHE A 1 449 ? -20.770 -32.564 6.735 1.00 59.05 449 PHE A N 1
ATOM 3490 C CA . PHE A 1 449 ? -20.763 -34.021 6.825 1.00 59.10 449 PHE A CA 1
ATOM 3491 C C . PHE A 1 449 ? -19.373 -34.624 6.769 1.00 66.08 449 PHE A C 1
ATOM 3492 O O . PHE A 1 449 ? -19.318 -35.850 6.625 1.00 64.73 449 PHE A O 1
ATOM 3500 N N . LEU A 1 450 ? -18.299 -33.838 6.869 1.00 61.45 450 LEU A N 1
ATOM 3501 C CA . LEU A 1 450 ? -16.948 -34.396 6.832 1.00 60.63 450 LEU A CA 1
ATOM 3502 C C . LEU A 1 450 ? -16.738 -35.595 7.755 1.00 64.64 450 LEU A C 1
ATOM 3503 O O . LEU A 1 450 ? -16.124 -36.579 7.305 1.00 62.60 450 LEU A O 1
ATOM 3508 N N . PRO A 1 451 ? -17.190 -35.599 9.016 1.00 68.25 451 PRO A N 1
ATOM 3509 C CA . PRO A 1 451 ? -16.853 -36.737 9.890 1.00 66.71 451 PRO A CA 1
ATOM 3510 C C . PRO A 1 451 ? -17.529 -38.051 9.520 1.00 64.39 451 PRO A C 1
ATOM 3511 O O . PRO A 1 451 ? -16.963 -39.111 9.810 1.00 65.28 451 PRO A O 1
ATOM 3515 N N . ILE A 1 452 ? -18.713 -38.035 8.907 1.00 64.55 452 ILE A N 1
ATOM 3516 C CA . ILE A 1 452 ? -19.479 -39.264 8.707 1.00 62.74 452 ILE A CA 1
ATOM 3517 C C . ILE A 1 452 ? -19.661 -39.644 7.246 1.00 65.73 452 ILE A C 1
ATOM 3518 O O . ILE A 1 452 ? -20.141 -40.758 6.974 1.00 64.83 452 ILE A O 1
ATOM 3523 N N . ILE A 1 453 ? -19.307 -38.774 6.297 1.00 64.34 453 ILE A N 1
ATOM 3524 C CA . ILE A 1 453 ? -19.605 -39.073 4.897 1.00 68.03 453 ILE A CA 1
ATOM 3525 C C . ILE A 1 453 ? -18.756 -40.238 4.398 1.00 67.10 453 ILE A C 1
ATOM 3526 O O . ILE A 1 453 ? -19.217 -41.053 3.590 1.00 66.69 453 ILE A O 1
ATOM 3531 N N . GLY A 1 454 ? -17.515 -40.349 4.879 1.00 65.34 454 GLY A N 1
ATOM 3532 C CA . GLY A 1 454 ? -16.686 -41.476 4.485 1.00 69.66 454 GLY A CA 1
ATOM 3533 C C . GLY A 1 454 ? -17.287 -42.809 4.887 1.00 76.16 454 GLY A C 1
ATOM 3534 O O . GLY A 1 454 ? -17.227 -43.782 4.129 1.00 72.69 454 GLY A O 1
ATOM 3535 N N . GLU A 1 455 ? -17.883 -42.870 6.080 1.00 68.02 455 GLU A N 1
ATOM 3536 C CA . GLU A 1 455 ? -18.525 -44.102 6.527 1.00 69.03 455 GLU A CA 1
ATOM 3537 C C . GLU A 1 455 ? -19.707 -44.458 5.633 1.00 74.89 455 GLU A C 1
ATOM 3538 O O . GLU A 1 455 ? -19.796 -45.580 5.119 1.00 79.11 455 GLU A O 1
ATOM 3544 N N . LYS A 1 456 ? -20.629 -43.511 5.437 1.00 73.01 456 LYS A N 1
ATOM 3545 C CA . LYS A 1 456 ? -21.777 -43.762 4.569 1.00 72.65 456 LYS A CA 1
ATOM 3546 C C . LYS A 1 456 ? -21.330 -44.119 3.157 1.00 72.84 456 LYS A C 1
ATOM 3547 O O . LYS A 1 456 ? -21.943 -44.968 2.499 1.00 77.49 456 LYS A O 1
ATOM 3553 N N . THR A 1 457 ? -20.255 -43.485 2.678 1.00 75.15 457 THR A N 1
ATOM 3554 C CA . THR A 1 457 ? -19.724 -43.806 1.356 1.00 74.52 457 THR A CA 1
ATOM 3555 C C . THR A 1 457 ? -19.178 -45.229 1.310 1.00 78.97 457 THR A C 1
ATOM 3556 O O . THR A 1 457 ? -19.323 -45.924 0.296 1.00 80.26 457 THR A O 1
ATOM 3560 N N . LEU A 1 458 ? -18.553 -45.682 2.399 1.00 81.01 458 LEU A N 1
ATOM 3561 C CA . LEU A 1 458 ? -17.972 -47.022 2.420 1.00 78.26 458 LEU A CA 1
ATOM 3562 C C . LEU A 1 458 ? -19.051 -48.096 2.367 1.00 76.35 458 LEU A C 1
ATOM 3563 O O . LEU A 1 458 ? -18.896 -49.105 1.669 1.00 75.79 458 LEU A O 1
ATOM 3568 N N . ALA A 1 459 ? -20.151 -47.899 3.098 1.00 75.94 459 ALA A N 1
ATOM 3569 C CA . ALA A 1 459 ? -21.231 -48.880 3.085 1.00 81.68 459 ALA A CA 1
ATOM 3570 C C . ALA A 1 459 ? -21.906 -48.955 1.722 1.00 85.12 459 ALA A C 1
ATOM 3571 O O . ALA A 1 459 ? -22.343 -50.035 1.307 1.00 85.33 459 ALA A O 1
ATOM 3573 N N . LEU A 1 460 ? -22.001 -47.826 1.014 1.00 83.73 460 LEU A N 1
ATOM 3574 C CA . LEU A 1 460 ? -22.554 -47.847 -0.335 1.00 83.62 460 LEU A CA 1
ATOM 3575 C C . LEU A 1 460 ? -21.634 -48.576 -1.304 1.00 84.09 460 LEU A C 1
ATOM 3576 O O . LEU A 1 460 ? -22.111 -49.215 -2.249 1.00 85.72 460 LEU A O 1
ATOM 3581 N N . ILE A 1 461 ? -20.320 -48.490 -1.088 1.00 83.04 461 ILE A N 1
ATOM 3582 C CA . ILE A 1 461 ? -19.371 -49.221 -1.922 1.00 86.12 461 ILE A CA 1
ATOM 3583 C C . ILE A 1 461 ? -19.581 -50.722 -1.772 1.00 87.97 461 ILE A C 1
ATOM 3584 O O . ILE A 1 461 ? -19.535 -51.475 -2.753 1.00 89.98 461 ILE A O 1
ATOM 3589 N N . LEU A 1 462 ? -19.840 -51.177 -0.545 1.00 89.38 462 LEU A N 1
ATOM 3590 C CA . LEU A 1 462 ? -19.966 -52.606 -0.287 1.00 90.71 462 LEU A CA 1
ATOM 3591 C C . LEU A 1 462 ? -21.321 -53.150 -0.729 1.00 94.33 462 LEU A C 1
ATOM 3592 O O . LEU A 1 462 ? -21.393 -54.242 -1.303 1.00 99.75 462 LEU A O 1
ATOM 3597 N N . ARG A 1 463 ? -22.402 -52.403 -0.484 1.00 92.09 463 ARG A N 1
ATOM 3598 C CA . ARG A 1 463 ? -23.743 -52.938 -0.714 1.00 96.13 463 ARG A CA 1
ATOM 3599 C C . ARG A 1 463 ? -24.013 -53.160 -2.196 1.00 101.41 463 ARG A C 1
ATOM 3600 O O . ARG A 1 463 ? -24.381 -54.265 -2.611 1.00 106.73 463 ARG A O 1
ATOM 3608 N N . ASN A 1 464 ? -23.850 -52.122 -3.011 1.00 102.94 464 ASN A N 1
ATOM 3609 C CA . ASN A 1 464 ? -24.282 -52.214 -4.404 1.00 105.28 464 ASN A CA 1
ATOM 3610 C C . ASN A 1 464 ? -23.401 -53.113 -5.250 1.00 104.90 464 ASN A C 1
ATOM 3611 O O . ASN A 1 464 ? -23.536 -53.083 -6.478 1.00 107.49 464 ASN A O 1
ATOM 3616 N N . ARG A 1 465 ? -22.529 -53.892 -4.610 1.00 107.86 465 ARG A N 1
ATOM 3617 C CA . ARG A 1 465 ? -21.751 -54.934 -5.267 1.00 112.05 465 ARG A CA 1
ATOM 3618 C C . ARG A 1 465 ? -22.502 -56.254 -5.348 1.00 115.08 465 ARG A C 1
ATOM 3619 O O . ARG A 1 465 ? -21.931 -57.252 -5.800 1.00 112.22 465 ARG A O 1
ATOM 3627 N N . GLY A 1 466 ? -23.758 -56.286 -4.905 1.00 117.14 466 GLY A N 1
ATOM 3628 C CA . GLY A 1 466 ? -24.531 -57.501 -4.833 1.00 118.29 466 GLY A CA 1
ATOM 3629 C C . GLY A 1 466 ? -24.710 -58.044 -3.430 1.00 119.95 466 GLY A C 1
ATOM 3630 O O . GLY A 1 466 ? -25.622 -58.847 -3.205 1.00 124.86 466 GLY A O 1
ATOM 3631 N N . ASP A 1 467 ? -23.869 -57.628 -2.485 1.00 113.27 467 ASP A N 1
ATOM 3632 C CA . ASP A 1 467 ? -23.947 -58.099 -1.108 1.00 118.31 467 ASP A CA 1
ATOM 3633 C C . ASP A 1 467 ? -24.890 -57.200 -0.317 1.00 120.66 467 ASP A C 1
ATOM 3634 O O . ASP A 1 467 ? -24.656 -55.991 -0.204 1.00 115.20 467 ASP A O 1
ATOM 3639 N N . SER A 1 468 ? -25.944 -57.794 0.237 1.00 125.29 468 SER A N 1
ATOM 3640 C CA . SER A 1 468 ? -26.914 -57.079 1.052 1.00 123.10 468 SER A CA 1
ATOM 3641 C C . SER A 1 468 ? -26.657 -57.231 2.545 1.00 122.25 468 SER A C 1
ATOM 3642 O O . SER A 1 468 ? -27.464 -56.753 3.349 1.00 125.32 468 SER A O 1
ATOM 3645 N N . ALA A 1 469 ? -25.561 -57.887 2.932 1.00 121.53 469 ALA A N 1
ATOM 3646 C CA . ALA A 1 469 ? -25.268 -58.063 4.351 1.00 123.16 469 ALA A CA 1
ATOM 3647 C C . ALA A 1 469 ? -25.029 -56.724 5.034 1.00 122.64 469 ALA A C 1
ATOM 3648 O O . ALA A 1 469 ? -25.403 -56.536 6.198 1.00 120.03 469 ALA A O 1
ATOM 3650 N N . VAL A 1 470 ? -24.415 -55.778 4.326 1.00 119.73 470 VAL A N 1
ATOM 3651 C CA . VAL A 1 470 ? -24.157 -54.464 4.902 1.00 116.32 470 VAL A CA 1
ATOM 3652 C C . VAL A 1 470 ? -25.469 -53.688 4.957 1.00 111.72 470 VAL A C 1
ATOM 3653 O O . VAL A 1 470 ? -26.159 -53.526 3.943 1.00 110.75 470 VAL A O 1
ATOM 3657 N N . SER A 1 471 ? -25.827 -53.225 6.156 1.00 103.49 471 SER A N 1
ATOM 3658 C CA . SER A 1 471 ? -27.143 -52.663 6.420 1.00 108.12 471 SER A CA 1
ATOM 3659 C C . SER A 1 471 ? -27.127 -51.362 7.208 1.00 103.03 471 SER A C 1
ATOM 3660 O O . SER A 1 471 ? -28.164 -50.693 7.240 1.00 103.25 471 SER A O 1
ATOM 3663 N N . LEU A 1 472 ? -25.991 -50.968 7.820 1.00 100.86 472 LEU A N 1
ATOM 3664 C CA . LEU A 1 472 ? -25.756 -49.813 8.699 1.00 102.29 472 LEU A CA 1
ATOM 3665 C C . LEU A 1 472 ? -26.223 -50.194 10.107 1.00 106.82 472 LEU A C 1
ATOM 3666 O O . LEU A 1 472 ? -27.153 -51.000 10.242 1.00 104.74 472 LEU A O 1
ATOM 3671 N N . PRO A 1 473 ? -25.581 -49.699 11.171 1.00 108.22 473 PRO A N 1
ATOM 3672 C CA . PRO A 1 473 ? -25.844 -50.233 12.515 1.00 108.72 473 PRO A CA 1
ATOM 3673 C C . PRO A 1 473 ? -27.191 -49.851 13.106 1.00 111.57 473 PRO A C 1
ATOM 3674 O O . PRO A 1 473 ? -27.688 -48.741 12.922 1.00 110.22 473 PRO A O 1
ATOM 3678 N N . ALA A 1 474 ? -27.743 -50.787 13.886 1.00 115.15 474 ALA A N 1
ATOM 3679 C CA . ALA A 1 474 ? -28.866 -50.547 14.803 1.00 106.56 474 ALA A CA 1
ATOM 3680 C C . ALA A 1 474 ? -29.988 -49.848 14.033 1.00 106.62 474 ALA A C 1
ATOM 3681 O O . ALA A 1 474 ? -30.276 -50.251 12.893 1.00 102.32 474 ALA A O 1
ATOM 3683 N N . GLY A 1 475 ? -30.632 -48.822 14.598 1.00 100.24 475 GLY A N 1
ATOM 3684 C CA . GLY A 1 475 ? -31.636 -48.082 13.852 1.00 104.10 475 GLY A CA 1
ATOM 3685 C C . GLY A 1 475 ? -31.237 -46.639 13.634 1.00 104.61 475 GLY A C 1
ATOM 3686 O O . GLY A 1 475 ? -31.798 -45.715 14.236 1.00 100.45 475 GLY A O 1
ATOM 3687 N N . VAL A 1 476 ? -30.237 -46.454 12.789 1.00 102.46 476 VAL A N 1
ATOM 3688 C CA . VAL A 1 476 ? -29.797 -45.134 12.377 1.00 101.44 476 VAL A CA 1
ATOM 3689 C C . VAL A 1 476 ? -30.499 -44.810 11.074 1.00 105.87 476 VAL A C 1
ATOM 3690 O O . VAL A 1 476 ? -30.513 -45.628 10.145 1.00 97.30 476 VAL A O 1
ATOM 3694 N N . GLU A 1 477 ? -31.105 -43.667 11.018 1.00 107.69 477 GLU A N 1
ATOM 3695 C CA . GLU A 1 477 ? -31.674 -43.271 9.752 1.00 104.39 477 GLU A CA 1
ATOM 3696 C C . GLU A 1 477 ? -30.976 -42.013 9.261 1.00 99.14 477 GLU A C 1
ATOM 3697 O O . GLU A 1 477 ? -30.534 -41.199 10.082 1.00 96.09 477 GLU A O 1
ATOM 3703 N N . PRO A 1 478 ? -30.813 -41.833 7.938 1.00 91.74 478 PRO A N 1
ATOM 3704 C CA . PRO A 1 478 ? -31.399 -42.634 6.857 1.00 94.50 478 PRO A CA 1
ATOM 3705 C C . PRO A 1 478 ? -30.849 -44.049 6.758 1.00 98.20 478 PRO A C 1
ATOM 3706 O O . PRO A 1 478 ? -29.706 -44.317 7.128 1.00 95.39 478 PRO A O 1
ATOM 3710 N N . SER A 1 479 ? -31.697 -44.946 6.267 1.00 98.64 479 SER A N 1
ATOM 3711 C CA . SER A 1 479 ? -31.296 -46.320 6.039 1.00 96.60 479 SER A CA 1
ATOM 3712 C C . SER A 1 479 ? -30.249 -46.384 4.932 1.00 91.24 479 SER A C 1
ATOM 3713 O O . SER A 1 479 ? -30.124 -45.479 4.103 1.00 89.29 479 SER A O 1
ATOM 3716 N N . LEU A 1 480 ? -29.481 -47.473 4.931 1.00 91.61 480 LEU A N 1
ATOM 3717 C CA . LEU A 1 480 ? -28.511 -47.672 3.861 1.00 92.53 480 LEU A CA 1
ATOM 3718 C C . LEU A 1 480 ? -29.210 -47.856 2.521 1.00 94.48 480 LEU A C 1
ATOM 3719 O O . LEU A 1 480 ? -28.748 -47.344 1.495 1.00 91.23 480 LEU A O 1
ATOM 3724 N N . GLU A 1 481 ? -30.329 -48.585 2.514 1.00 94.34 481 GLU A N 1
ATOM 3725 C CA . GLU A 1 481 ? -31.133 -48.700 1.302 1.00 95.76 481 GLU A CA 1
ATOM 3726 C C . GLU A 1 481 ? -31.659 -47.340 0.867 1.00 96.93 481 GLU A C 1
ATOM 3727 O O . GLU A 1 481 ? -31.711 -47.037 -0.332 1.00 92.87 481 GLU A O 1
ATOM 3733 N N . GLU A 1 482 ? -32.058 -46.510 1.833 1.00 94.12 482 GLU A N 1
ATOM 3734 C CA . GLU A 1 482 ? -32.525 -45.163 1.526 1.00 92.19 482 GLU A CA 1
ATOM 3735 C C . GLU A 1 482 ? -31.416 -44.330 0.896 1.00 91.93 482 GLU A C 1
ATOM 3736 O O . GLU A 1 482 ? -31.635 -43.635 -0.103 1.00 89.42 482 GLU A O 1
ATOM 3742 N N . LEU A 1 483 ? -30.209 -44.403 1.464 1.00 90.77 483 LEU A N 1
ATOM 3743 C CA . LEU A 1 483 ? -29.095 -43.604 0.964 1.00 85.06 483 LEU A CA 1
ATOM 3744 C C . LEU A 1 483 ? -28.682 -44.032 -0.439 1.00 83.22 483 LEU A C 1
ATOM 3745 O O . LEU A 1 483 ? -28.365 -43.184 -1.281 1.00 82.52 483 LEU A O 1
ATOM 3750 N N . SER A 1 484 ? -28.666 -45.341 -0.705 1.00 84.83 484 SER A N 1
ATOM 3751 C CA . SER A 1 484 ? -28.340 -45.818 -2.045 1.00 80.62 484 SER A CA 1
ATOM 3752 C C . SER A 1 484 ? -29.315 -45.276 -3.078 1.00 85.83 484 SER A C 1
ATOM 3753 O O . SER A 1 484 ? -28.932 -45.027 -4.227 1.00 83.74 484 SER A O 1
ATOM 3756 N N . GLU A 1 485 ? -30.576 -45.087 -2.689 1.00 91.67 485 GLU A N 1
ATOM 3757 C CA . GLU A 1 485 ? -31.541 -44.449 -3.576 1.00 89.59 485 GLU A CA 1
ATOM 3758 C C . GLU A 1 485 ? -31.227 -42.969 -3.749 1.00 84.27 485 GLU A C 1
ATOM 3759 O O . GLU A 1 485 ? -31.174 -42.460 -4.874 1.00 82.65 485 GLU A O 1
ATOM 3765 N N . LEU A 1 486 ? -31.002 -42.266 -2.636 1.00 79.51 486 LEU A N 1
ATOM 3766 C CA . LEU A 1 486 ? -30.871 -40.814 -2.679 1.00 79.58 486 LEU A CA 1
ATOM 3767 C C . LEU A 1 486 ? -29.636 -40.370 -3.452 1.00 83.20 486 LEU A C 1
ATOM 3768 O O . LEU A 1 486 ? -29.624 -39.274 -4.026 1.00 82.93 486 LEU A O 1
ATOM 3773 N N . TRP A 1 487 ? -28.590 -41.193 -3.481 1.00 82.87 487 TRP A N 1
ATOM 3774 C CA . TRP A 1 487 ? -27.341 -40.835 -4.140 1.00 78.35 487 TRP A CA 1
ATOM 3775 C C . TRP A 1 487 ? -27.054 -41.751 -5.324 1.00 74.74 487 TRP A C 1
ATOM 3776 O O . TRP A 1 487 ? -25.896 -41.999 -5.665 1.00 75.62 487 TRP A O 1
ATOM 3787 N N . ARG A 1 488 ? -28.112 -42.248 -5.960 1.00 80.55 488 ARG A N 1
ATOM 3788 C CA . ARG A 1 488 ? -27.971 -43.130 -7.111 1.00 80.14 488 ARG A CA 1
ATOM 3789 C C . ARG A 1 488 ? -27.251 -42.418 -8.252 1.00 80.97 488 ARG A C 1
ATOM 3790 O O . ARG A 1 488 ? -27.384 -41.205 -8.440 1.00 76.50 488 ARG A O 1
ATOM 3798 N N . PHE A 1 489 ? -26.462 -43.182 -9.000 1.00 84.36 489 PHE A N 1
ATOM 3799 C CA . PHE A 1 489 ? -25.811 -42.639 -10.182 1.00 81.90 489 PHE A CA 1
ATOM 3800 C C . PHE A 1 489 ? -26.868 -42.186 -11.182 1.00 87.54 489 PHE A C 1
ATOM 3801 O O . PHE A 1 489 ? -27.741 -42.980 -11.559 1.00 85.09 489 PHE A O 1
ATOM 3809 N N . PRO A 1 490 ? -26.820 -40.950 -11.642 1.00 88.94 490 PRO A N 1
ATOM 3810 C CA . PRO A 1 490 ? -27.833 -40.485 -12.593 1.00 90.79 490 PRO A CA 1
ATOM 3811 C C . PRO A 1 490 ? -27.649 -41.124 -13.962 1.00 97.54 490 PRO A C 1
ATOM 3812 O O . PRO A 1 490 ? -26.766 -40.722 -14.727 1.00 102.10 490 PRO A O 1
ATOM 3816 N N . VAL A 1 491 ? -28.468 -42.134 -14.279 1.00 96.73 491 VAL A N 1
ATOM 3817 C CA . VAL A 1 491 ? -28.312 -42.859 -15.541 1.00 97.37 491 VAL A CA 1
ATOM 3818 C C . VAL A 1 491 ? -28.923 -42.118 -16.721 1.00 100.29 491 VAL A C 1
ATOM 3819 O O . VAL A 1 491 ? -28.660 -42.487 -17.872 1.00 96.50 491 VAL A O 1
ATOM 3823 N N . GLU A 1 492 ? -29.712 -41.066 -16.472 1.00 100.59 492 GLU A N 1
ATOM 3824 C CA . GLU A 1 492 ? -30.250 -40.257 -17.562 1.00 96.90 492 GLU A CA 1
ATOM 3825 C C . GLU A 1 492 ? -29.145 -39.803 -18.505 1.00 100.11 492 GLU A C 1
ATOM 3826 O O . GLU A 1 492 ? -29.343 -39.710 -19.723 1.00 109.63 492 GLU A O 1
ATOM 3832 N N . LEU A 1 493 ? -27.962 -39.543 -17.952 1.00 97.97 493 LEU A N 1
ATOM 3833 C CA . LEU A 1 493 ? -26.850 -38.994 -18.709 1.00 97.61 493 LEU A CA 1
ATOM 3834 C C . LEU A 1 493 ? -26.185 -40.036 -19.596 1.00 100.60 493 LEU A C 1
ATOM 3835 O O . LEU A 1 493 ? -25.553 -39.674 -20.599 1.00 99.97 493 LEU A O 1
ATOM 3840 N N . LEU A 1 494 ? -26.332 -41.317 -19.256 1.00 100.45 494 LEU A N 1
ATOM 3841 C CA . LEU A 1 494 ? -25.632 -42.369 -19.977 1.00 103.70 494 LEU A CA 1
ATOM 3842 C C . LEU A 1 494 ? -26.341 -42.735 -21.277 1.00 106.63 494 LEU A C 1
ATOM 3843 O O . LEU A 1 494 ? -25.684 -43.030 -22.283 1.00 108.50 494 LEU A O 1
ATOM 3848 N N . GLN A 1 495 ? -27.669 -42.712 -21.282 1.00 105.14 495 GLN A N 1
ATOM 3849 C CA . GLN A 1 495 ? -28.425 -43.072 -22.475 1.00 112.80 495 GLN A CA 1
ATOM 3850 C C . GLN A 1 495 ? -28.864 -41.833 -23.249 1.00 116.39 495 GLN A C 1
ATOM 3851 O O . GLN A 1 495 ? -29.122 -40.782 -22.661 1.00 112.16 495 GLN A O 1
#

Solvent-accessible surface area: 21770 Å² total; per-residue (Å²): 99,51,0,77,19,0,0,0,9,9,1,18,19,16,0,0,2,0,0,39,1,2,2,93,33,110,137,0,47,145,65,95,3,12,1,1,21,104,86,54,4,54,42,122,171,42,139,32,11,50,48,12,51,10,27,53,9,9,10,46,0,49,37,0,23,11,2,54,76,120,38,28,39,18,41,3,0,59,55,0,2,160,58,2,120,20,132,8,10,102,129,102,19,28,39,85,24,47,1,1,3,4,0,23,0,3,8,4,104,42,100,90,143,60,112,19,14,0,9,48,0,11,96,9,26,54,11,2,20,120,71,31,124,63,22,173,133,67,16,99,45,13,37,26,26,34,73,1,0,64,38,3,39,14,18,86,6,64,6,87,117,88,111,108,106,188,77,75,65,34,132,42,4,14,0,0,7,6,94,41,0,0,4,0,21,0,2,35,0,1,42,58,0,10,71,33,1,67,163,40,59,75,13,98,41,37,89,18,78,15,87,48,15,46,74,30,149,79,93,179,31,4,104,1,0,67,5,78,90,41,126,98,31,54,9,66,0,0,0,0,6,24,35,11,31,0,0,62,23,17,49,16,32,118,2,0,6,7,21,14,26,0,19,0,3,0,72,7,69,134,134,17,0,48,38,0,108,171,70,112,11,1,0,6,14,2,7,64,50,6,0,44,4,1,1,11,1,96,68,33,0,4,4,2,2,13,28,0,65,16,12,58,35,33,3,38,124,61,0,77,60,156,43,107,107,43,100,70,12,60,91,30,4,101,133,86,28,108,38,105,125,6,11,95,10,7,152,17,142,87,41,111,170,52,86,12,65,35,97,36,44,100,55,0,88,175,1,31,52,14,0,56,70,3,2,51,12,5,3,1,52,35,9,80,78,45,145,60,12,129,30,159,145,111,61,23,99,45,0,14,71,0,0,102,60,100,45,74,88,11,34,12,24,16,30,10,3,7,99,71,43,33,3,6,1,17,4,12,59,65,37,39,76,28,1,0,0,1,1,0,11,10,66,34,12,13,6,4,0,7,5,5,0,85,6,0,10,9,1,0,14,55,31,63,76,58,87,88,31,80,36,90,111,75,56,119,2,46,1,90,71,0,10,115,43,1,134,3,19,69,126,48,69,202

Secondary structure (DSSP, 8-state):
---SEEEEE--SHHHHHHHHHHHH-GGGSSSEEEEEESS-SS-TT-SS----TTSTT-SS-EEE---PPSSHHHHHHHHHHHHHTTTTTTTTTEEE--EEEEEEES-TTSPP-TT-TTHHHHHHHHHHHHHSTTGGGGS-EE-SHHHHHHHTT----S-SSSPPP--TTS-EEEEEEESS-EEE-HHHHHHHHHHHHHHH---EEEE--EEEEEE-SSSSSEEEEEETTS-EEE-SEEEE--GGGHHHHHT-TTS-EEEEEEEEEEE--HHHHHHHHHTTPPEEEETTTTEEEE-S-TTSEEEEEE--HHHHHHHHHHTT---PPPTT-GGGGGGGTTSTTTT--EE-EE-TTS-EESTTHHHHHHHHHHHHHHHHHHHSTTTT--TTS--TT---HHHHHHHHSPP-EEEEEEEEE-SSS--EEEE-GGGTTSEEEEE--BTT-GGGHHHHHHHHHHHHHHTTT------STT-SS-HHHHHHHT---GGGT-

Sequence (494 aa):
SIPNSFIIVGSGVFGLSLAYALSLDDRFADKKIILVDRWNFEPPNATGSVHNPAAANADTSRVIRRDYPHGPYASLALEAMKHWRGKFGENNRYVNQRLLFSGEGSSLTTPPKALETVNYIKKAYAISCELTPGGRDAVQVLDSLDEVRAFLGNTPSHPPHLPVNKDPAARDLRGYVSNDCGWADAGASIEWLRQEVLRLGRVECVVGEVESLVYSDDQRAVKGVKLVDGKVLTAELTVIAAGARSSHILGIPKLCDVYSEFVAYIQLTKEEADELRRRQWPILVNCHRGVFAVGPDHDNCLKFGHFSYSGIVDVLREASIQVPTRPDGWEAQQKYWSDPRFAFGGEVKVSALGDVDDYENPAAQRALADYRLFLLELLGPTGLQGVDTLGLDQSDNLLNNIANRPFTRVRKCWYNDTPALDFVVDYHPSYGKTLFVATGGCDHAFKFLPIIGEKTLALILRNRGDSAVSLPAGVEPSLEELSELWRFPVELLQ

InterPro domains:
  IPR006076 FAD dependent oxidoreductase [PF01266] (7-457)
  IPR036188 FAD/NAD(P)-binding domain superfamily [G3DSA:3.50.50.60] (2-120)
  IPR036188 FAD/NAD(P)-binding domain superfamily [G3DSA:3.50.50.60] (165-259)
  IPR036188 FAD/NAD(P)-binding domain superfamily [G3DSA:3.50.50.60] (425-463)
  IPR036188 FAD/NAD(P)-binding domain superfamily [SSF51905] (8-467)
  IPR045170 MTOX family [PTHR10961] (4-465)

Foldseek 3Di:
DAFQEEEEEALALQRLLQLLQLLPPPVCLPGAYEYEYQDDQDDPPDDFGFFDQFAQLNAQKDKQDQLPDDDQSNQLLVVLVVVCVPDLCPPNQWDFAKEKAKFKFFFLVPADDFQTLCLVVNRSLQSLQVPDPPGNVPKAKQGALQSLLVLQVWHGQDFDVDDDDPDRGDMGMIIIMDRGITIGRSRVSSRVSVRVSVVSVRYHYHNFAFDEWDADPVNLATQATATPVGDTDGTQAYEQAHAQCSCVRVVFLQAWWKDKAKKFKDADDPVLQVVSVVSSNGFYHYLNLQWIWHDPGPRRIIMIGGQDPVRNQVSNVSNVHHDDDDPCTRNSCNVCSVPPCGSTKHWFDADPVGATDDPPRVNHVSRVVSRLLVLCLRQANNRPDDDSRDPPVGGDVSSNCSSPGPTPTMMMRMFIAGPVLFWAQAADPSNQLHYTYTYHNGRRSSSSSNCSSVLSSLRSPCVNPDPPRWDDDDRPPTNVNSCVRNPDPCVSVD

Radius of gyration: 23.64 Å; Cα contacts (8 Å, |Δi|>4): 1040; chains: 1; bounding box: 60×72×48 Å

Nearest PDB structures (foldseek):
  6gg2-assembly1_A-2  TM=1.002E+00  e=0.000E+00  Aspergillus fumigatus Af293
  5xao-assembly1_A  TM=7.602E-01  e=5.310E-23  Parastagonospora nodorum SN15
  8blx-assembly1_A  TM=7.432E-01  e=8.729E-21  Parastagonospora nodorum SN15
  6y4j-assembly1_A  TM=7.420E-01  e=6.798E-20  Escherichia coli
  8bmu-assembly1_A  TM=7.371E-01  e=1.374E-19  Parastagonospora nodorum SN15

B-factor: mean 71.43, std 17.33, range [37.21, 127.54]

Organism: Aspergillus fumigatus (strain ATCC MYA-4609 / CBS 101355 / FGSC A1100 / Af293) (NCBI:txid330879)